Protein AF-0000000086748021 (afdb_homodimer)

InterPro domains:
  IPR002139 Ribokinase/fructokinase [PR00990] (9-30)
  IPR002139 Ribokinase/fructokinase [PR00990] (36-55)
  IPR002139 Ribokinase/fructokinase [PR00990] (219-230)
  IPR002173 Carbohydrate/purine kinase, PfkB, conserved site [PS00584] (249-262)
  IPR011611 Carbohydrate kinase PfkB [PF00294] (7-293)
  IPR029056 Ribokinase-like [G3DSA:3.40.1190.20] (5-304)
  IPR029056 Ribokinase-like [SSF53613] (6-303)

Solvent-accessible surface area (backbone atoms only — not comparable to full-atom values): 30705 Å² total; per-residue (Å²): 128,95,74,71,36,40,33,34,36,39,19,25,41,24,34,36,40,34,29,40,30,84,58,83,61,51,92,64,30,75,25,69,34,42,77,74,47,74,45,78,36,38,62,28,40,40,22,51,51,31,27,47,43,55,71,41,59,70,44,62,48,42,45,34,19,66,37,78,45,13,52,50,48,48,51,54,31,50,76,67,70,44,68,86,71,35,75,34,85,85,34,30,31,15,36,31,41,36,42,29,31,86,89,63,51,47,23,30,42,32,30,85,30,30,38,41,60,69,49,70,69,60,59,69,67,58,82,74,69,76,54,32,39,35,38,37,39,17,75,34,38,44,46,85,55,12,53,65,54,54,53,50,64,70,65,53,61,87,42,45,33,37,40,38,35,34,60,92,34,45,87,59,37,59,62,68,59,65,72,58,54,58,36,91,36,33,33,38,48,34,42,57,68,48,31,33,71,74,47,36,81,77,60,52,66,61,29,40,31,52,44,11,40,73,58,36,22,36,33,37,40,40,50,68,86,69,12,36,35,41,16,38,52,85,49,79,67,42,80,42,71,44,59,52,64,69,79,67,26,67,53,47,28,68,33,32,23,51,23,22,26,50,50,26,46,27,69,65,42,53,68,68,57,6,46,48,41,6,34,51,40,17,36,50,17,16,47,26,75,48,56,82,35,52,51,36,56,65,50,59,71,64,57,79,71,108,130,92,76,71,37,41,34,34,36,39,18,25,42,24,34,36,40,33,29,41,29,83,59,84,61,51,92,63,29,77,26,68,33,43,77,74,48,74,46,78,36,37,63,29,39,39,22,50,52,30,26,48,42,54,70,40,58,69,46,63,49,41,44,33,19,66,37,78,45,12,52,50,48,48,51,55,30,51,74,66,69,44,68,86,73,36,76,35,85,83,32,30,32,17,35,32,42,36,42,29,32,84,88,63,50,49,22,30,42,32,29,84,30,30,40,39,61,68,50,71,67,60,59,67,68,57,82,74,68,76,55,32,39,34,38,37,39,17,76,36,38,45,44,86,53,12,53,64,54,56,52,51,64,69,64,53,60,87,43,45,32,36,40,38,35,36,60,93,35,46,86,60,36,59,63,68,58,66,72,58,54,58,35,91,38,32,34,39,47,33,42,59,69,47,31,34,70,74,48,37,81,76,59,53,68,61,29,40,29,51,44,12,39,74,58,36,23,36,31,35,41,39,49,67,88,69,10,36,33,42,16,38,52,84,48,78,67,42,79,42,73,43,61,53,64,70,77,67,26,66,53,48,28,66,32,33,23,53,22,21,26,51,48,26,45,26,68,64,42,53,70,68,58,5,47,47,41,4,35,49,41,17,35,51,17,16,47,27,75,48,56,80,35,51,50,37,58,67,50,58,72,65,56,80,73,107

pLDDT: mean 92.42, std 7.25, range [38.38, 98.62]

Radius of gyration: 29.67 Å; Cα contacts (8 Å, |Δi|>4): 1477; chains: 2; bounding box: 52×94×66 Å

Organism: NCBI:txid471575

Structure (mmCIF, N/CA/C/O backbone):
data_AF-0000000086748021-model_v1
#
loop_
_entity.id
_entity.type
_entity.pdbx_description
1 polymer Ribokinase
#
loop_
_atom_site.group_PDB
_atom_site.id
_atom_site.type_symbol
_atom_site.label_atom_id
_atom_site.label_alt_id
_atom_site.label_comp_id
_atom_site.label_asym_id
_atom_site.label_entity_id
_atom_site.label_seq_id
_atom_site.pdbx_PDB_ins_code
_atom_site.Cartn_x
_atom_site.Cartn_y
_atom_site.Cartn_z
_atom_site.occupancy
_atom_site.B_iso_or_equiv
_atom_site.auth_seq_id
_atom_site.auth_comp_id
_atom_site.auth_asym_id
_atom_site.auth_atom_id
_atom_site.pdbx_PDB_model_num
ATOM 1 N N . MET A 1 1 ? -7.656 -48.406 -0.764 1 38.66 1 MET A N 1
ATOM 2 C CA . MET A 1 1 ? -8.023 -47.219 -1.556 1 38.66 1 MET A CA 1
ATOM 3 C C . MET A 1 1 ? -6.836 -46.719 -2.369 1 38.66 1 MET A C 1
ATOM 5 O O . MET A 1 1 ? -5.805 -46.375 -1.806 1 38.66 1 MET A O 1
ATOM 9 N N . ASP A 1 2 ? -6.297 -47.062 -3.463 1 48.5 2 ASP A N 1
ATOM 10 C CA . ASP A 1 2 ? -5.078 -47.062 -4.27 1 48.5 2 ASP A CA 1
ATOM 11 C C . ASP A 1 2 ? -4.562 -45.625 -4.438 1 48.5 2 ASP A C 1
ATOM 13 O O . ASP A 1 2 ? -5.34 -44.688 -4.688 1 48.5 2 ASP A O 1
ATOM 17 N N . GLY A 1 3 ? -3.273 -45.031 -3.652 1 67.62 3 GLY A N 1
ATOM 18 C CA . GLY A 1 3 ? -2.783 -44 -2.773 1 67.62 3 GLY A CA 1
ATOM 19 C C . GLY A 1 3 ? -2.535 -42.688 -3.492 1 67.62 3 GLY A C 1
ATOM 20 O O . GLY A 1 3 ? -2.156 -42.656 -4.664 1 67.62 3 GLY A O 1
ATOM 21 N N . LEU A 1 4 ? -3.314 -41.469 -3.213 1 86.62 4 LEU A N 1
ATOM 22 C CA . LEU A 1 4 ? -3.125 -40.125 -3.703 1 86.62 4 LEU A CA 1
ATOM 23 C C . LEU A 1 4 ? -1.643 -39.781 -3.812 1 86.62 4 LEU A C 1
ATOM 25 O O . LEU A 1 4 ? -0.877 -40 -2.875 1 86.62 4 LEU A O 1
ATOM 29 N N . LEU A 1 5 ? -1.287 -39.469 -5.094 1 91.62 5 LEU A N 1
ATOM 30 C CA . LEU A 1 5 ? 0.085 -38.969 -5.227 1 91.62 5 LEU A CA 1
ATOM 31 C C . LEU A 1 5 ? 0.227 -37.562 -4.66 1 91.62 5 LEU A C 1
ATOM 33 O O . LEU A 1 5 ? -0.645 -36.719 -4.867 1 91.62 5 LEU A O 1
ATOM 37 N N . PRO A 1 6 ? 1.216 -37.344 -3.924 1 92.88 6 PRO A N 1
ATOM 38 C CA . PRO A 1 6 ? 1.406 -36 -3.34 1 92.88 6 PRO A CA 1
ATOM 39 C C . PRO A 1 6 ? 1.737 -34.938 -4.387 1 92.88 6 PRO A C 1
ATOM 41 O O . PRO A 1 6 ? 2.26 -35.281 -5.457 1 92.88 6 PRO A O 1
ATOM 44 N N . ILE A 1 7 ? 1.351 -33.781 -4.082 1 97.44 7 ILE A N 1
ATOM 45 C CA . ILE A 1 7 ? 1.663 -32.625 -4.922 1 97.44 7 ILE A CA 1
ATOM 46 C C . ILE A 1 7 ? 2.621 -31.688 -4.188 1 97.44 7 ILE A C 1
ATOM 48 O O . ILE A 1 7 ? 2.322 -31.234 -3.082 1 97.44 7 ILE A O 1
ATOM 52 N N . THR A 1 8 ? 3.775 -31.484 -4.762 1 97.62 8 THR A N 1
ATOM 53 C CA . THR A 1 8 ? 4.688 -30.469 -4.25 1 97.62 8 THR A CA 1
ATOM 54 C C . THR A 1 8 ? 4.379 -29.094 -4.863 1 97.62 8 THR A C 1
ATOM 56 O O . THR A 1 8 ? 4.301 -28.969 -6.086 1 97.62 8 THR A O 1
ATOM 59 N N . VAL A 1 9 ? 4.156 -28.109 -4.012 1 98.12 9 VAL A N 1
ATOM 60 C CA . VAL A 1 9 ? 3.842 -26.766 -4.5 1 98.12 9 VAL A CA 1
ATOM 61 C C . VAL A 1 9 ? 5.016 -25.828 -4.23 1 98.12 9 VAL A C 1
ATOM 63 O O . VAL A 1 9 ? 5.312 -25.516 -3.076 1 98.12 9 VAL A O 1
ATOM 66 N N . ILE A 1 10 ? 5.699 -25.422 -5.312 1 96.75 10 ILE A N 1
ATOM 67 C CA . ILE A 1 10 ? 6.742 -24.406 -5.273 1 96.75 10 ILE A CA 1
ATOM 68 C C . ILE A 1 10 ? 6.195 -23.094 -5.816 1 96.75 10 ILE A C 1
ATOM 70 O O . ILE A 1 10 ? 6.047 -22.922 -7.027 1 96.75 10 ILE A O 1
ATOM 74 N N . GLY A 1 11 ? 5.922 -22.188 -4.906 1 95 11 GLY A N 1
ATOM 75 C CA . GLY A 1 11 ? 5.281 -20.953 -5.363 1 95 11 GLY A CA 1
ATOM 76 C C . GLY A 1 11 ? 5.344 -19.828 -4.348 1 95 11 GLY A C 1
ATOM 77 O O . GLY A 1 11 ? 6.145 -19.891 -3.41 1 95 11 GLY A O 1
ATOM 78 N N . ALA A 1 12 ? 4.551 -18.844 -4.633 1 94.75 12 ALA A N 1
ATOM 79 C CA . ALA A 1 12 ? 4.625 -17.625 -3.836 1 94.75 12 ALA A CA 1
ATOM 80 C C . ALA A 1 12 ? 3.404 -17.484 -2.93 1 94.75 12 ALA A C 1
ATOM 82 O O . ALA A 1 12 ? 2.291 -17.844 -3.316 1 94.75 12 ALA A O 1
ATOM 83 N N . ALA A 1 13 ? 3.648 -17.047 -1.726 1 96.56 13 ALA A N 1
ATOM 84 C CA . ALA A 1 13 ? 2.641 -16.406 -0.887 1 96.56 13 ALA A CA 1
ATOM 85 C C . ALA A 1 13 ? 2.939 -14.922 -0.712 1 96.56 13 ALA A C 1
ATOM 87 O O . ALA A 1 13 ? 4.098 -14.523 -0.562 1 96.56 13 ALA A O 1
ATOM 88 N N . ALA A 1 14 ? 1.917 -14.172 -0.835 1 95.19 14 ALA A N 1
ATOM 89 C CA . ALA A 1 14 ? 2.105 -12.727 -0.761 1 95.19 14 ALA A CA 1
ATOM 90 C C . ALA A 1 14 ? 0.889 -12.047 -0.141 1 95.19 14 ALA A C 1
ATOM 92 O O . ALA A 1 14 ? -0.225 -12.57 -0.207 1 95.19 14 ALA A O 1
ATOM 93 N N . GLY A 1 15 ? 1.172 -10.938 0.474 1 95.12 15 GLY A N 1
ATOM 94 C CA . GLY A 1 15 ? 0.072 -10.125 0.964 1 95.12 15 GLY A CA 1
ATOM 95 C C . GLY A 1 15 ? -0.583 -9.289 -0.121 1 95.12 15 GLY A C 1
ATOM 96 O O . GLY A 1 15 ? 0.098 -8.758 -1 1 95.12 15 GLY A O 1
ATOM 97 N N . ASP A 1 16 ? -1.921 -9.195 -0.006 1 92.88 16 ASP A N 1
ATOM 98 C CA . ASP A 1 16 ? -2.689 -8.328 -0.898 1 92.88 16 ASP A CA 1
ATOM 99 C C . ASP A 1 16 ? -3.408 -7.234 -0.117 1 92.88 16 ASP A C 1
ATOM 101 O O . ASP A 1 16 ? -4.199 -7.523 0.785 1 92.88 16 ASP A O 1
ATOM 105 N N . ILE A 1 17 ? -3.07 -6.012 -0.464 1 93.25 17 ILE A N 1
ATOM 106 C CA . ILE A 1 17 ? -3.85 -4.879 0.026 1 93.25 17 ILE A CA 1
ATOM 107 C C . ILE A 1 17 ? -4.781 -4.379 -1.076 1 93.25 17 ILE A C 1
ATOM 109 O O . ILE A 1 17 ? -4.324 -3.84 -2.086 1 93.25 17 ILE A O 1
ATOM 113 N N . VAL A 1 18 ? -6.066 -4.539 -0.814 1 91.62 18 VAL A N 1
ATOM 114 C CA . VAL A 1 18 ? -7.035 -4.18 -1.847 1 91.62 18 VAL A CA 1
ATOM 115 C C . VAL A 1 18 ? -7.645 -2.816 -1.53 1 91.62 18 VAL A C 1
ATOM 117 O O . VAL A 1 18 ? -8.219 -2.621 -0.459 1 91.62 18 VAL A O 1
ATOM 120 N N . LEU A 1 19 ? -7.449 -1.892 -2.463 1 94.19 19 LEU A N 1
ATOM 121 C CA . LEU A 1 19 ? -7.992 -0.544 -2.33 1 94.19 19 LEU A CA 1
ATOM 122 C C . LEU A 1 19 ? -9.023 -0.263 -3.42 1 94.19 19 LEU A C 1
ATOM 124 O O . LEU A 1 19 ? -8.852 -0.689 -4.566 1 94.19 19 LEU A O 1
ATOM 128 N N . SER A 1 20 ? -10.109 0.323 -3.035 1 93.94 20 SER A N 1
ATOM 129 C CA . SER A 1 20 ? -11.039 0.893 -4.004 1 93.94 20 SER A CA 1
ATOM 130 C C . SER A 1 20 ? -10.82 2.395 -4.164 1 93.94 20 SER A C 1
ATOM 132 O O . SER A 1 20 ? -10.609 3.105 -3.178 1 93.94 20 SER A O 1
ATOM 134 N N . LEU A 1 21 ? -10.742 2.891 -5.371 1 94.25 21 LEU A N 1
ATOM 135 C CA . LEU A 1 21 ? -10.547 4.309 -5.645 1 94.25 21 LEU A CA 1
ATOM 136 C C . LEU A 1 21 ? -11.258 4.719 -6.934 1 94.25 21 LEU A C 1
ATOM 138 O O . LEU A 1 21 ? -11.469 3.889 -7.816 1 94.25 21 LEU A O 1
ATOM 142 N N . PRO A 1 22 ? -11.648 5.945 -7.043 1 92.38 22 PRO A N 1
ATOM 143 C CA . PRO A 1 22 ? -12.383 6.391 -8.234 1 92.38 22 PRO A CA 1
ATOM 144 C C . PRO A 1 22 ? -11.531 6.344 -9.5 1 92.38 22 PRO A C 1
ATOM 146 O O . PRO A 1 22 ? -12.039 6.055 -10.578 1 92.38 22 PRO A O 1
ATOM 149 N N . LYS A 1 23 ? -10.281 6.656 -9.367 1 92.62 23 LYS A N 1
ATOM 150 C CA . LYS A 1 23 ? -9.328 6.641 -10.477 1 92.62 23 LYS A CA 1
ATOM 151 C C . LYS A 1 23 ? -7.898 6.473 -9.969 1 92.62 23 LYS A C 1
ATOM 153 O O . LYS A 1 23 ? -7.578 6.879 -8.852 1 92.62 23 LYS A O 1
ATOM 158 N N . LEU A 1 24 ? -7.039 5.852 -10.867 1 93.56 24 LEU A N 1
ATOM 159 C CA . LEU A 1 24 ? -5.621 5.754 -10.531 1 93.56 24 L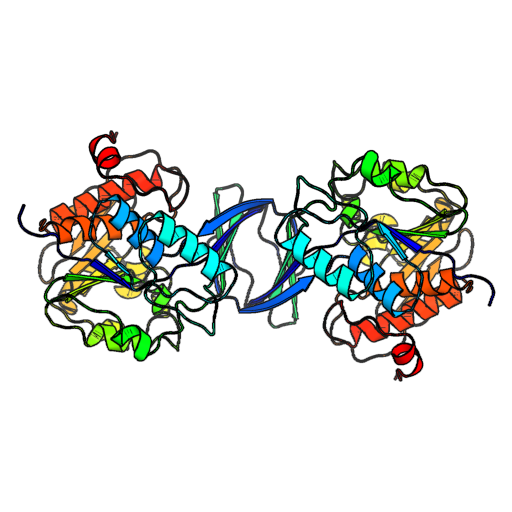EU A CA 1
ATOM 160 C C . LEU A 1 24 ? -4.98 7.137 -10.477 1 93.56 24 LEU A C 1
ATOM 162 O O . LEU A 1 24 ? -5.371 8.039 -11.219 1 93.56 24 LEU A O 1
ATOM 166 N N . PRO A 1 25 ? -4.035 7.34 -9.562 1 91.44 25 PRO A N 1
ATOM 167 C CA . PRO A 1 25 ? -3.363 8.641 -9.531 1 91.44 25 PRO A CA 1
ATOM 168 C C . PRO A 1 25 ? -2.498 8.891 -10.758 1 91.44 25 PRO A C 1
ATOM 170 O O . PRO A 1 25 ? -1.893 7.961 -11.297 1 91.44 25 PRO A O 1
ATOM 173 N N . ARG A 1 26 ? -2.48 10.219 -11.156 1 87.56 26 ARG A N 1
ATOM 174 C CA . ARG A 1 26 ? -1.477 10.688 -12.102 1 87.56 26 ARG A CA 1
ATOM 175 C C . ARG A 1 26 ? -0.225 11.18 -11.375 1 87.56 26 ARG A C 1
ATOM 177 O O . ARG A 1 26 ? -0.241 11.367 -10.164 1 87.56 26 ARG A O 1
ATOM 184 N N . SER A 1 27 ? 0.881 11.242 -12.188 1 85.88 27 SER A N 1
ATOM 185 C CA . SER A 1 27 ? 2.119 11.719 -11.578 1 85.88 27 SER A CA 1
ATOM 186 C C . SER A 1 27 ? 1.896 13.016 -10.805 1 85.88 27 SER A C 1
ATOM 188 O O . SER A 1 27 ? 1.292 13.953 -11.328 1 85.88 27 SER A O 1
ATOM 190 N N . GLY A 1 28 ? 2.26 13.055 -9.531 1 78 28 GLY A N 1
ATOM 191 C CA . GLY A 1 28 ? 2.16 14.25 -8.703 1 78 28 GLY A CA 1
ATOM 192 C C . GLY A 1 28 ? 0.843 14.352 -7.961 1 78 28 GLY A C 1
ATOM 193 O O . GLY A 1 28 ? 0.665 15.242 -7.125 1 78 28 GLY A O 1
ATOM 194 N N . GLU A 1 29 ? -0.065 13.438 -8.172 1 83.25 29 GLU A N 1
ATOM 195 C CA . GLU A 1 29 ? -1.402 13.539 -7.598 1 83.25 29 GLU A CA 1
ATOM 196 C C . GLU A 1 29 ? -1.518 12.703 -6.324 1 83.25 29 GLU A C 1
ATOM 198 O O . GLU A 1 29 ? -0.691 11.82 -6.078 1 83.25 29 GLU A O 1
ATOM 203 N N . ASP A 1 30 ? -2.473 13.094 -5.527 1 84.12 30 ASP A N 1
ATOM 204 C CA . ASP A 1 30 ? -2.92 12.312 -4.375 1 84.12 30 ASP A CA 1
ATOM 205 C C . ASP A 1 30 ? -4.363 11.844 -4.555 1 84.12 30 ASP A C 1
ATOM 207 O O . ASP A 1 30 ? -5.266 12.664 -4.754 1 84.12 30 ASP A O 1
ATOM 211 N N . ARG A 1 31 ? -4.52 10.531 -4.504 1 89.44 31 ARG A N 1
ATOM 212 C CA . ARG A 1 31 ? -5.855 9.961 -4.656 1 89.44 31 ARG A CA 1
ATOM 213 C C . ARG A 1 31 ? -6.32 9.305 -3.359 1 89.44 31 ARG A C 1
ATOM 215 O O . ARG A 1 31 ? -5.605 8.492 -2.775 1 89.44 31 ARG A O 1
ATOM 222 N N . GLU A 1 32 ? -7.477 9.742 -2.967 1 89.56 32 GLU A N 1
ATOM 223 C CA . GLU A 1 32 ? -8.078 9.078 -1.814 1 89.56 32 GLU A CA 1
ATOM 224 C C . GLU A 1 32 ? -8.625 7.703 -2.193 1 89.56 32 GLU A C 1
ATOM 226 O O . GLU A 1 32 ? -9.219 7.535 -3.26 1 89.56 32 GLU A O 1
ATOM 231 N N . ALA A 1 33 ? -8.297 6.766 -1.329 1 94.19 33 ALA A N 1
ATOM 232 C CA . ALA A 1 33 ? -8.781 5.406 -1.538 1 94.19 33 ALA A CA 1
ATOM 233 C C . ALA A 1 33 ? -9.422 4.852 -0.269 1 94.19 33 ALA A C 1
ATOM 235 O O . ALA A 1 33 ? -9.289 5.438 0.808 1 94.19 33 ALA A O 1
ATOM 236 N N . ARG A 1 34 ? -10.219 3.824 -0.469 1 92.75 34 ARG A N 1
ATOM 237 C CA . ARG A 1 34 ? -10.773 3.059 0.64 1 92.75 34 ARG A CA 1
ATOM 238 C C . ARG A 1 34 ? -10.188 1.653 0.687 1 92.75 34 ARG A C 1
ATOM 240 O O . ARG A 1 34 ? -10.156 0.952 -0.326 1 92.75 34 ARG A O 1
ATOM 247 N N . GLU A 1 35 ? -9.656 1.343 1.861 1 90.75 35 GLU A N 1
ATOM 248 C CA . GLU A 1 35 ? -9.164 -0.022 2.018 1 90.75 35 GLU A CA 1
ATOM 249 C C . GLU A 1 35 ? -10.312 -1.017 2.125 1 90.75 35 GLU A C 1
ATOM 251 O O . GLU A 1 35 ? -11.156 -0.9 3.014 1 90.75 35 GLU A O 1
ATOM 256 N N . VAL A 1 36 ? -10.336 -1.929 1.281 1 87.25 36 VAL A N 1
ATOM 257 C CA . VAL A 1 36 ? -11.398 -2.926 1.234 1 87.25 36 VAL A CA 1
ATOM 258 C C . VAL A 1 36 ? -11.023 -4.125 2.1 1 87.25 36 VAL A C 1
ATOM 260 O O . VAL A 1 36 ? -11.781 -4.52 2.988 1 87.25 36 VAL A O 1
ATOM 263 N N . GLU A 1 37 ? -9.836 -4.621 1.841 1 86.38 37 GLU A N 1
ATOM 264 C CA . GLU A 1 37 ? -9.406 -5.789 2.605 1 86.38 37 GLU A CA 1
ATOM 265 C C . GLU A 1 37 ? -7.91 -6.043 2.43 1 86.38 37 GLU A C 1
ATOM 267 O O . GLU A 1 37 ? -7.293 -5.527 1.495 1 86.38 37 GLU A O 1
ATOM 272 N N . GLN A 1 38 ? -7.422 -6.707 3.414 1 88.88 38 GLN A N 1
ATOM 273 C CA . GLN A 1 38 ? -6.102 -7.316 3.316 1 88.88 38 GLN A CA 1
ATOM 274 C C . GLN A 1 38 ? -6.195 -8.844 3.373 1 88.88 38 GLN A C 1
ATOM 276 O O . GLN A 1 38 ? -6.934 -9.391 4.191 1 88.88 38 GLN A O 1
ATOM 281 N N . GLN A 1 39 ? -5.523 -9.469 2.475 1 90.19 39 GLN A N 1
ATOM 282 C CA . GLN A 1 39 ? -5.566 -10.93 2.447 1 90.19 39 GLN A CA 1
ATOM 283 C C . GLN A 1 39 ? -4.234 -11.508 1.976 1 90.19 39 GLN A C 1
ATOM 285 O O . GLN A 1 39 ? -3.389 -10.781 1.447 1 90.19 39 GLN A O 1
ATOM 290 N N . ILE A 1 40 ? -4.062 -12.789 2.316 1 93.62 40 ILE A N 1
ATOM 291 C CA . ILE A 1 40 ? -2.904 -13.516 1.803 1 93.62 40 ILE A CA 1
ATOM 292 C C . ILE A 1 40 ? -3.279 -14.242 0.512 1 93.62 40 ILE A C 1
ATOM 294 O O . ILE A 1 40 ? -4.289 -14.945 0.458 1 93.62 40 ILE A O 1
ATOM 298 N N . GLY A 1 41 ? -2.529 -13.922 -0.473 1 91.94 41 GLY A N 1
ATOM 299 C CA . GLY A 1 41 ? -2.65 -14.625 -1.74 1 91.94 41 GLY A CA 1
ATOM 300 C C . GLY A 1 41 ? -1.322 -15.125 -2.273 1 91.94 41 GLY A C 1
ATOM 301 O O . GLY A 1 41 ? -0.491 -15.625 -1.513 1 91.94 41 GLY A O 1
ATOM 302 N N . GLY A 1 42 ? -1.199 -15.016 -3.615 1 91.19 42 GLY A N 1
ATOM 303 C CA . GLY A 1 42 ? -0.08 -15.633 -4.312 1 91.19 42 GLY A CA 1
ATOM 304 C C . GLY A 1 42 ? -0.452 -16.922 -5.02 1 91.19 42 GLY A C 1
ATOM 305 O O . GLY A 1 42 ? -1.199 -17.734 -4.48 1 91.19 42 GLY A O 1
ATOM 306 N N . SER A 1 43 ? 0.122 -17 -6.125 1 90.75 43 SER A N 1
ATOM 307 C CA . SER A 1 43 ? -0.276 -18.141 -6.957 1 90.75 43 SER A CA 1
ATOM 308 C C . SER A 1 43 ? -0.02 -19.469 -6.242 1 90.75 43 SER A C 1
ATOM 310 O O . SER A 1 43 ? -0.896 -20.328 -6.199 1 90.75 43 SER A O 1
ATOM 312 N N . GLY A 1 44 ? 1.17 -19.641 -5.703 1 94.75 44 GLY A N 1
ATOM 313 C CA . GLY A 1 44 ? 1.497 -20.859 -5 1 94.75 44 GLY A CA 1
ATOM 314 C C . GLY A 1 44 ? 0.585 -21.141 -3.816 1 94.75 44 GLY A C 1
ATOM 315 O O . GLY A 1 44 ? 0.088 -22.25 -3.652 1 94.75 44 GLY A O 1
ATOM 316 N N . PHE A 1 45 ? 0.384 -20.172 -3.049 1 96.19 45 PHE A N 1
ATOM 317 C CA . PHE A 1 45 ? -0.462 -20.328 -1.872 1 96.19 45 PHE A CA 1
ATOM 318 C C . PHE A 1 45 ? -1.902 -20.609 -2.275 1 96.19 45 PHE A C 1
ATOM 320 O O . PHE A 1 45 ? -2.57 -21.438 -1.65 1 96.19 45 PHE A O 1
ATOM 327 N N . ASN A 1 46 ? -2.414 -19.953 -3.23 1 94.25 46 ASN A N 1
ATOM 328 C CA . ASN A 1 46 ? -3.766 -20.203 -3.713 1 94.25 46 ASN A CA 1
ATOM 329 C C . ASN A 1 46 ? -3.924 -21.656 -4.184 1 94.25 46 ASN A C 1
ATOM 331 O O . ASN A 1 46 ? -4.93 -22.297 -3.893 1 94.25 46 ASN A O 1
ATOM 335 N N . VAL A 1 47 ? -2.973 -22.109 -4.898 1 96.88 47 VAL A N 1
ATOM 336 C CA . VAL A 1 47 ? -3 -23.484 -5.379 1 96.88 47 VAL A CA 1
ATOM 337 C C . VAL A 1 47 ? -2.967 -24.453 -4.191 1 96.88 47 VAL A C 1
ATOM 339 O O . VAL A 1 47 ? -3.77 -25.375 -4.117 1 96.88 47 VAL A O 1
ATOM 342 N N . ALA A 1 48 ? -2.061 -24.219 -3.266 1 96.81 48 ALA A N 1
ATOM 343 C CA . ALA A 1 48 ? -1.954 -25.062 -2.084 1 96.81 48 ALA A CA 1
ATOM 344 C C . ALA A 1 48 ? -3.26 -25.078 -1.294 1 96.81 48 ALA A C 1
ATOM 346 O O . ALA A 1 48 ? -3.729 -26.125 -0.868 1 96.81 48 ALA A O 1
ATOM 347 N N . ARG A 1 49 ? -3.797 -23.938 -1.115 1 95.44 49 ARG A N 1
ATOM 348 C CA . ARG A 1 49 ? -5.055 -23.797 -0.388 1 95.44 49 ARG A CA 1
ATOM 349 C C . ARG A 1 49 ? -6.152 -24.641 -1.036 1 95.44 49 ARG A C 1
ATOM 351 O O . ARG A 1 49 ? -6.867 -25.375 -0.351 1 95.44 49 ARG A O 1
ATOM 358 N N . ALA A 1 50 ? -6.293 -24.5 -2.322 1 95.19 50 ALA A N 1
ATOM 359 C CA . ALA A 1 50 ? -7.312 -25.25 -3.049 1 95.19 50 ALA A CA 1
ATOM 360 C C . ALA A 1 50 ? -7.07 -26.766 -2.934 1 95.19 50 ALA A C 1
ATOM 362 O O . ALA A 1 50 ? -8.016 -27.531 -2.754 1 95.19 50 ALA A O 1
ATOM 363 N N . LEU A 1 51 ? -5.84 -27.188 -3.039 1 96.81 51 LEU A N 1
ATOM 364 C CA . LEU A 1 51 ? -5.5 -28.609 -2.949 1 96.81 51 LEU A CA 1
ATOM 365 C C . LEU A 1 51 ? -5.852 -29.156 -1.573 1 96.81 51 LEU A C 1
ATOM 367 O O . LEU A 1 51 ? -6.41 -30.25 -1.465 1 96.81 51 LEU A O 1
ATOM 371 N N . VAL A 1 52 ? -5.531 -28.391 -0.524 1 95.62 52 VAL A N 1
ATOM 372 C CA . VAL A 1 52 ? -5.848 -28.812 0.837 1 95.62 52 VAL A CA 1
ATOM 373 C C . VAL A 1 52 ? -7.359 -28.969 0.994 1 95.62 52 VAL A C 1
ATOM 375 O O . VAL A 1 52 ? -7.832 -29.938 1.571 1 95.62 52 VAL A O 1
ATOM 378 N N . ARG A 1 53 ? -8.055 -28.047 0.467 1 94.56 53 ARG A N 1
ATOM 379 C CA . ARG A 1 53 ? -9.508 -28.078 0.568 1 94.56 53 ARG A CA 1
ATOM 380 C C . ARG A 1 53 ? -10.086 -29.266 -0.202 1 94.56 53 ARG A C 1
ATOM 382 O O . ARG A 1 53 ? -11.125 -29.812 0.169 1 94.56 53 ARG A O 1
ATOM 389 N N . LEU A 1 54 ? -9.445 -29.688 -1.22 1 94.5 54 LEU A N 1
ATOM 390 C CA . LEU A 1 54 ? -9.844 -30.844 -2.014 1 94.5 54 LEU A CA 1
ATOM 391 C C . LEU A 1 54 ? -9.273 -32.125 -1.416 1 94.5 54 LEU A C 1
ATOM 393 O O . LEU A 1 54 ? -9.367 -33.188 -2.031 1 94.5 54 LEU A O 1
ATOM 397 N N . GLN A 1 55 ? -8.602 -32.031 -0.288 1 94.06 55 GLN A N 1
ATOM 398 C CA . GLN A 1 55 ? -8.086 -33.156 0.506 1 94.06 55 GLN A CA 1
ATOM 399 C C . GLN A 1 55 ? -6.996 -33.906 -0.246 1 94.06 55 GLN A C 1
ATOM 401 O O . GLN A 1 55 ? -6.973 -35.125 -0.238 1 94.06 55 GLN A O 1
ATOM 406 N N . VAL A 1 56 ? -6.191 -33.188 -0.983 1 95.31 56 VAL A N 1
ATOM 407 C CA . VAL A 1 56 ? -5.004 -33.719 -1.64 1 95.31 56 VAL A CA 1
ATOM 408 C C . VAL A 1 56 ? -3.773 -33.469 -0.772 1 95.31 56 VAL A C 1
ATOM 410 O O . VAL A 1 56 ? -3.605 -32.375 -0.229 1 95.31 56 VAL A O 1
ATOM 413 N N . PRO A 1 57 ? -2.961 -34.5 -0.571 1 94.25 57 PRO A N 1
ATOM 414 C CA . PRO A 1 57 ? -1.733 -34.25 0.19 1 94.25 57 PRO A CA 1
ATOM 415 C C . PRO A 1 57 ? -0.8 -33.25 -0.49 1 94.25 57 PRO A C 1
ATOM 417 O O . PRO A 1 57 ? -0.504 -33.375 -1.68 1 94.25 57 PRO A O 1
ATOM 420 N N . VAL A 1 58 ? -0.354 -32.281 0.308 1 96.81 58 VAL A N 1
ATOM 421 C CA . VAL A 1 58 ? 0.473 -31.219 -0.247 1 96.81 58 VAL A CA 1
ATOM 422 C C . VAL A 1 58 ? 1.82 -31.172 0.471 1 96.81 58 VAL A C 1
ATOM 424 O O . VAL A 1 58 ? 1.877 -31.219 1.702 1 96.81 58 VAL A O 1
ATOM 427 N N . ILE A 1 59 ? 2.857 -31.234 -0.285 1 96.75 59 ILE A N 1
ATOM 428 C CA . ILE A 1 59 ? 4.188 -30.891 0.2 1 96.75 59 ILE A CA 1
ATOM 429 C C . ILE A 1 59 ? 4.441 -29.391 -0.019 1 96.75 59 ILE A C 1
ATOM 431 O O . ILE A 1 59 ? 4.539 -28.938 -1.16 1 96.75 59 ILE A O 1
ATOM 435 N N . ASN A 1 60 ? 4.582 -28.719 1.077 1 97.25 60 ASN A N 1
ATOM 436 C CA . ASN A 1 60 ? 4.621 -27.266 1.041 1 97.25 60 ASN A CA 1
ATOM 437 C C . ASN A 1 60 ? 6.023 -26.75 0.734 1 97.25 60 ASN A C 1
ATOM 439 O O . ASN A 1 60 ? 6.93 -26.875 1.56 1 97.25 60 ASN A O 1
ATOM 443 N N . GLY A 1 61 ? 6.184 -26.172 -0.464 1 96.88 61 GLY A N 1
ATOM 444 C CA . GLY A 1 61 ? 7.426 -25.531 -0.874 1 96.88 61 GLY A CA 1
ATOM 445 C C . GLY A 1 61 ? 7.309 -24.031 -1.021 1 96.88 61 GLY A C 1
ATOM 446 O O . GLY A 1 61 ? 7.914 -23.438 -1.92 1 96.88 61 GLY A O 1
ATOM 447 N N . ILE A 1 62 ? 6.504 -23.391 -0.201 1 97.5 62 ILE A N 1
ATOM 448 C CA . ILE A 1 62 ? 6.297 -21.938 -0.224 1 97.5 62 ILE A CA 1
ATOM 449 C C . ILE A 1 62 ? 7.121 -21.281 0.88 1 97.5 62 ILE A C 1
ATOM 451 O O . ILE A 1 62 ? 6.918 -21.562 2.064 1 97.5 62 ILE A O 1
ATOM 455 N N . PRO A 1 63 ? 8.023 -20.391 0.49 1 96.62 63 PRO A N 1
ATOM 456 C CA . PRO A 1 63 ? 8.836 -19.734 1.519 1 96.62 63 PRO A CA 1
ATOM 457 C C . PRO A 1 63 ? 8.039 -18.734 2.346 1 96.62 63 PRO A C 1
ATOM 459 O O . PRO A 1 63 ? 7.164 -18.047 1.813 1 96.62 63 PRO A O 1
ATOM 462 N N . VAL A 1 64 ? 8.367 -18.703 3.65 1 97.81 64 VAL A N 1
ATOM 463 C CA . VAL A 1 64 ? 7.754 -17.766 4.578 1 97.81 64 VAL A CA 1
ATOM 464 C C . VAL A 1 64 ? 8.82 -16.812 5.121 1 97.81 64 VAL A C 1
ATOM 466 O O . VAL A 1 64 ? 9.922 -17.25 5.48 1 97.81 64 VAL A O 1
ATOM 469 N N . GLY A 1 65 ? 8.477 -15.555 5.129 1 97.38 65 GLY A N 1
ATOM 470 C CA . GLY A 1 65 ? 9.438 -14.539 5.516 1 97.38 65 GLY A CA 1
ATOM 471 C C . GLY A 1 65 ? 9.406 -14.219 7 1 97.38 65 GLY A C 1
ATOM 472 O O . GLY A 1 65 ? 8.758 -14.914 7.777 1 97.38 65 GLY A O 1
ATOM 473 N N . ASN A 1 66 ? 10.156 -13.211 7.414 1 94.69 66 ASN A N 1
ATOM 474 C CA . ASN A 1 66 ? 10.422 -12.914 8.82 1 94.69 66 ASN A CA 1
ATOM 475 C C . ASN A 1 66 ? 9.758 -11.617 9.258 1 94.69 66 ASN A C 1
ATOM 477 O O . ASN A 1 66 ? 10.227 -10.961 10.195 1 94.69 66 ASN A O 1
ATOM 481 N N . GLY A 1 67 ? 8.758 -11.242 8.602 1 92.88 67 GLY A N 1
ATOM 482 C CA . GLY A 1 67 ? 8.156 -9.961 8.922 1 92.88 67 GLY A CA 1
ATOM 483 C C . GLY A 1 67 ? 6.641 -10.016 9.016 1 92.88 67 GLY A C 1
ATOM 484 O O . GLY A 1 67 ? 6.074 -11.062 9.352 1 92.88 67 GLY A O 1
ATOM 485 N N . TYR A 1 68 ? 6.02 -8.852 8.852 1 90.5 68 TYR A N 1
ATOM 486 C CA . TYR A 1 68 ? 4.578 -8.672 8.977 1 90.5 68 TYR A CA 1
ATOM 487 C C . TYR A 1 68 ? 3.824 -9.656 8.094 1 90.5 68 TYR A C 1
ATOM 489 O O . TYR A 1 68 ? 2.898 -10.328 8.555 1 90.5 68 TYR A O 1
ATOM 497 N N . TRP A 1 69 ? 4.23 -9.742 6.902 1 95.31 69 TRP A N 1
ATOM 498 C CA . TRP A 1 69 ? 3.539 -10.617 5.961 1 95.31 69 TRP A CA 1
ATOM 499 C C . TRP A 1 69 ? 3.861 -12.078 6.242 1 95.31 69 TRP A C 1
ATOM 501 O O . TRP A 1 69 ? 2.998 -12.945 6.102 1 95.31 69 TRP A O 1
ATOM 511 N N . GLY A 1 70 ? 5.113 -12.336 6.586 1 97.56 70 GLY A N 1
ATOM 512 C CA . GLY A 1 70 ? 5.473 -13.695 6.957 1 97.56 70 GLY A CA 1
ATOM 513 C C . GLY A 1 70 ? 4.613 -14.258 8.07 1 97.56 70 GLY A C 1
ATOM 514 O O . GLY A 1 70 ? 4.191 -15.414 8.016 1 97.56 70 GLY A O 1
ATOM 515 N N . GLU A 1 71 ? 4.34 -13.445 9.055 1 96.25 71 GLU A N 1
ATOM 516 C CA . GLU A 1 71 ? 3.494 -13.852 10.164 1 96.25 71 GLU A CA 1
ATOM 517 C C . GLU A 1 71 ? 2.08 -14.18 9.695 1 96.25 71 GLU A C 1
ATOM 519 O O . GLU A 1 71 ? 1.478 -15.156 10.148 1 96.25 71 GLU A O 1
ATOM 524 N N . ARG A 1 72 ? 1.602 -13.406 8.867 1 95.88 72 ARG A N 1
ATOM 525 C CA . ARG A 1 72 ? 0.246 -13.602 8.359 1 95.88 72 ARG A CA 1
ATOM 526 C C . ARG A 1 72 ? 0.167 -14.836 7.473 1 95.88 72 ARG A C 1
ATOM 528 O O . ARG A 1 72 ? -0.814 -15.586 7.523 1 95.88 72 ARG A O 1
ATOM 535 N N . VAL A 1 73 ? 1.167 -15.016 6.648 1 97.62 73 VAL A N 1
ATOM 536 C CA . VAL A 1 73 ? 1.236 -16.219 5.824 1 97.62 73 VAL A CA 1
ATOM 537 C C . VAL A 1 73 ? 1.261 -17.453 6.715 1 97.62 73 VAL A C 1
ATOM 539 O O . VAL A 1 73 ? 0.533 -18.422 6.465 1 97.62 73 VAL A O 1
ATOM 542 N N . THR A 1 74 ? 2.062 -17.391 7.754 1 97.88 74 THR A N 1
ATOM 543 C CA . THR A 1 74 ? 2.158 -18.5 8.695 1 97.88 74 THR A CA 1
ATOM 544 C C . THR A 1 74 ? 0.796 -18.812 9.305 1 97.88 74 THR A C 1
ATOM 546 O O . THR A 1 74 ? 0.396 -19.969 9.391 1 97.88 74 THR A O 1
ATOM 549 N N . LYS A 1 75 ? 0.151 -17.781 9.695 1 97.06 75 LYS A N 1
ATOM 550 C CA . LYS A 1 75 ? -1.167 -17.953 10.305 1 97.06 75 LYS A CA 1
ATOM 551 C C . LYS A 1 75 ? -2.137 -18.625 9.328 1 97.06 75 LYS A C 1
ATOM 553 O O . LYS A 1 75 ? -2.889 -19.516 9.711 1 97.06 75 LYS A O 1
ATOM 558 N N . GLU A 1 76 ? -2.16 -18.188 8.117 1 95.81 76 GLU A N 1
ATOM 559 C CA . GLU A 1 76 ? -3.043 -18.75 7.105 1 95.81 76 GLU A CA 1
ATOM 560 C C . GLU A 1 76 ? -2.688 -20.219 6.832 1 95.81 76 GLU A C 1
ATOM 562 O O . GLU A 1 76 ? -3.574 -21.047 6.637 1 95.81 76 GLU A O 1
ATOM 567 N N . MET A 1 77 ? -1.392 -20.5 6.766 1 96.81 77 MET A N 1
ATOM 568 C CA . MET A 1 77 ? -0.953 -21.875 6.543 1 96.81 77 MET A CA 1
ATOM 569 C C . MET A 1 77 ? -1.384 -22.766 7.699 1 96.81 77 MET A C 1
ATOM 571 O O . MET A 1 77 ? -1.868 -23.875 7.477 1 96.81 77 MET A O 1
ATOM 575 N N . GLN A 1 78 ? -1.237 -22.234 8.859 1 96.25 78 GLN A N 1
ATOM 576 C CA . GLN A 1 78 ? -1.638 -22.984 10.039 1 96.25 78 GLN A CA 1
ATOM 577 C C . GLN A 1 78 ? -3.135 -23.281 10.023 1 96.25 78 GLN A C 1
ATOM 579 O O . GLN A 1 78 ? -3.555 -24.406 10.352 1 96.25 78 GLN A O 1
ATOM 584 N N . ALA A 1 79 ? -3.871 -22.359 9.664 1 94.94 79 ALA A N 1
ATOM 585 C CA . ALA A 1 79 ? -5.32 -22.531 9.586 1 94.94 79 ALA A CA 1
ATOM 586 C C . ALA A 1 79 ? -5.691 -23.625 8.586 1 94.94 79 ALA A C 1
ATOM 588 O O . ALA A 1 79 ? -6.715 -24.297 8.742 1 94.94 79 ALA A O 1
ATOM 589 N N . LEU A 1 80 ? -4.832 -23.875 7.605 1 93.81 80 LEU A N 1
ATOM 590 C CA . LEU A 1 80 ? -5.066 -24.875 6.574 1 93.81 80 LEU A CA 1
ATOM 591 C C . LEU A 1 80 ? -4.441 -26.219 6.965 1 93.81 80 LEU A C 1
ATOM 593 O O . LEU A 1 80 ? -4.617 -27.219 6.266 1 93.81 80 LEU A O 1
ATOM 597 N N . GLY A 1 81 ? -3.686 -26.172 8.031 1 94.62 81 GLY A N 1
ATOM 598 C CA . GLY A 1 81 ? -2.953 -27.375 8.406 1 94.62 81 GLY A CA 1
ATOM 599 C C . GLY A 1 81 ? -1.707 -27.594 7.566 1 94.62 81 GLY A C 1
ATOM 600 O O . GLY A 1 81 ? -1.197 -28.719 7.488 1 94.62 81 GLY A O 1
ATOM 601 N N . LEU A 1 82 ? -1.298 -26.578 6.875 1 95.19 82 LEU A N 1
ATOM 602 C CA . LEU A 1 82 ? -0.073 -26.656 6.086 1 95.19 82 LEU A CA 1
ATOM 603 C C . LEU A 1 82 ? 1.143 -26.297 6.938 1 95.19 82 LEU A C 1
ATOM 605 O O . LEU A 1 82 ? 1.233 -25.188 7.469 1 95.19 82 LEU A O 1
ATOM 609 N N . LYS A 1 83 ? 2.004 -27.172 7.039 1 93.69 83 LYS A N 1
ATOM 610 C CA . LYS A 1 83 ? 3.209 -26.938 7.828 1 93.69 83 LYS A CA 1
ATOM 611 C C . LYS A 1 83 ? 4.172 -26 7.09 1 93.69 83 LYS A C 1
ATOM 613 O O . LYS A 1 83 ? 4.426 -26.188 5.898 1 93.69 83 LYS A O 1
ATOM 618 N N . VAL A 1 84 ? 4.684 -25.062 7.848 1 95.75 84 VAL A N 1
ATOM 619 C CA . VAL A 1 84 ? 5.719 -24.203 7.301 1 95.75 84 VAL A CA 1
ATOM 620 C C . VAL A 1 84 ? 7.059 -24.922 7.297 1 95.75 84 VAL A C 1
ATOM 622 O O . VAL A 1 84 ? 7.59 -25.266 8.359 1 95.75 84 VAL A O 1
ATOM 625 N N . THR A 1 85 ? 7.621 -25.094 6.121 1 94.94 85 THR A N 1
ATOM 626 C CA . THR A 1 85 ? 8.844 -25.875 6.039 1 94.94 85 THR A CA 1
ATOM 627 C C . THR A 1 85 ? 10.008 -25.016 5.559 1 94.94 85 THR A C 1
ATOM 629 O O . THR A 1 85 ? 11.172 -25.359 5.793 1 94.94 85 THR A O 1
ATOM 632 N N . LEU A 1 86 ? 9.758 -24.016 4.852 1 96.38 86 LEU A N 1
ATOM 633 C CA . LEU A 1 86 ? 10.781 -23.109 4.336 1 96.38 86 LEU A CA 1
ATOM 634 C C . LEU A 1 86 ? 10.68 -21.75 4.992 1 96.38 86 LEU A C 1
ATOM 636 O O . LEU A 1 86 ? 9.641 -21.078 4.891 1 96.38 86 LEU A O 1
ATOM 640 N N . ILE A 1 87 ? 11.719 -21.344 5.613 1 95.31 87 ILE A N 1
ATOM 641 C CA . ILE A 1 87 ? 11.742 -20.047 6.297 1 95.31 87 ILE A CA 1
ATOM 642 C C . ILE A 1 87 ? 12.891 -19.203 5.754 1 95.31 87 ILE A C 1
ATOM 644 O O . ILE A 1 87 ? 14.008 -19.688 5.594 1 95.31 87 ILE A O 1
ATOM 648 N N . ASN A 1 88 ? 12.617 -18.047 5.355 1 94.81 88 ASN A N 1
ATOM 649 C CA . ASN A 1 88 ? 13.625 -17.047 5.027 1 94.81 88 ASN A CA 1
ATOM 650 C C . ASN A 1 88 ? 13.82 -16.047 6.172 1 94.81 88 ASN A C 1
ATOM 652 O O . ASN A 1 88 ? 12.914 -15.281 6.496 1 94.81 88 ASN A O 1
ATOM 656 N N . SER A 1 89 ? 14.961 -15.984 6.734 1 92.69 89 SER A N 1
ATOM 657 C CA . SER A 1 89 ? 15.219 -15.18 7.922 1 92.69 89 SER A CA 1
ATOM 658 C C . SER A 1 89 ? 15.641 -13.766 7.551 1 92.69 89 SER A C 1
ATOM 660 O O . SER A 1 89 ? 15.734 -12.891 8.414 1 92.69 89 SER A O 1
ATOM 662 N N . CYS A 1 90 ? 15.859 -13.555 6.27 1 92.44 90 CYS A N 1
ATOM 663 C CA . CYS A 1 90 ? 16.422 -12.273 5.863 1 92.44 90 CYS A CA 1
ATOM 664 C C . CYS A 1 90 ? 15.367 -11.375 5.238 1 92.44 90 CYS A C 1
ATOM 666 O O . CYS A 1 90 ? 15.414 -10.156 5.375 1 92.44 90 CYS A O 1
ATOM 668 N N . LEU A 1 91 ? 14.43 -11.953 4.57 1 94.5 91 LEU A N 1
ATOM 669 C CA . LEU A 1 91 ? 13.422 -11.188 3.848 1 94.5 91 LEU A CA 1
ATOM 670 C C . LEU A 1 91 ? 12.016 -11.594 4.273 1 94.5 91 LEU A C 1
ATOM 672 O O . LEU A 1 91 ? 11.766 -12.766 4.559 1 94.5 91 LEU A O 1
ATOM 676 N N . ASP A 1 92 ? 11.156 -10.641 4.266 1 96.06 92 ASP A N 1
ATOM 677 C CA . ASP A 1 92 ? 9.742 -10.953 4.465 1 96.06 92 ASP A CA 1
ATOM 678 C C . ASP A 1 92 ? 9.078 -11.367 3.152 1 96.06 92 ASP A C 1
ATOM 680 O O . ASP A 1 92 ? 9.719 -11.359 2.098 1 96.06 92 ASP A O 1
ATOM 684 N N . ASN A 1 93 ? 7.859 -11.875 3.24 1 97.44 93 ASN A N 1
ATOM 685 C CA . ASN A 1 93 ? 7.078 -12.133 2.035 1 97.44 93 ASN A CA 1
ATOM 686 C C . ASN A 1 93 ? 6.773 -10.844 1.276 1 97.44 93 ASN A C 1
ATOM 688 O O . ASN A 1 93 ? 6.688 -9.766 1.876 1 97.44 93 ASN A O 1
ATOM 692 N N . GLY A 1 94 ? 6.652 -11.016 -0.005 1 95.69 94 GLY A N 1
ATOM 693 C CA . GLY A 1 94 ? 6.227 -9.891 -0.816 1 95.69 94 GLY A CA 1
ATOM 694 C C . GLY A 1 94 ? 4.762 -9.539 -0.627 1 95.69 94 GLY A C 1
ATOM 695 O O . GLY A 1 94 ? 4.047 -10.211 0.12 1 95.69 94 GLY A O 1
ATOM 696 N N . TRP A 1 95 ? 4.379 -8.453 -1.216 1 95 95 TRP A N 1
ATOM 697 C CA . TRP A 1 95 ? 2.996 -7.984 -1.154 1 95 95 TRP A CA 1
ATOM 698 C C . TRP A 1 95 ? 2.656 -7.133 -2.373 1 95 95 TRP A C 1
ATOM 700 O O . TRP A 1 95 ? 3.539 -6.77 -3.152 1 95 95 TRP A O 1
ATOM 710 N N . CYS A 1 96 ? 1.368 -6.996 -2.559 1 93.75 96 CYS A N 1
ATOM 711 C CA . CYS A 1 96 ? 0.945 -6.164 -3.68 1 93.75 96 CYS A CA 1
ATOM 712 C C . CYS A 1 96 ? -0.233 -5.281 -3.289 1 93.75 96 CYS A C 1
ATOM 714 O O . CYS A 1 96 ? -1.017 -5.637 -2.406 1 93.75 96 CYS A O 1
ATOM 716 N N . LEU A 1 97 ? -0.217 -4.082 -3.852 1 93.75 97 LEU A N 1
ATOM 717 C CA . LEU A 1 97 ? -1.361 -3.178 -3.803 1 93.75 97 LEU A CA 1
ATOM 718 C C . LEU A 1 97 ? -2.275 -3.395 -5.004 1 93.75 97 LEU A C 1
ATOM 720 O O . LEU A 1 97 ? -1.856 -3.213 -6.148 1 93.75 97 LEU A O 1
ATOM 724 N N . ALA A 1 98 ? -3.414 -3.848 -4.684 1 90.56 98 ALA A N 1
ATOM 725 C CA . ALA A 1 98 ? -4.43 -3.992 -5.719 1 90.56 98 ALA A CA 1
ATOM 726 C C . ALA A 1 98 ? -5.398 -2.812 -5.707 1 90.56 98 ALA A C 1
ATOM 728 O O . ALA A 1 98 ? -6.172 -2.646 -4.762 1 90.56 98 ALA A O 1
ATOM 729 N N . MET A 1 99 ? -5.352 -2.004 -6.711 1 92.5 99 MET A N 1
ATOM 730 C CA . MET A 1 99 ? -6.219 -0.833 -6.824 1 92.5 99 MET A CA 1
ATOM 731 C C . MET A 1 99 ? -7.391 -1.112 -7.754 1 92.5 99 MET A C 1
ATOM 733 O O . MET A 1 99 ? -7.199 -1.385 -8.938 1 92.5 99 MET A O 1
ATOM 737 N N . VAL A 1 100 ? -8.609 -1.073 -7.258 1 89.69 100 VAL A N 1
ATOM 738 C CA . VAL A 1 100 ? -9.82 -1.427 -7.992 1 89.69 100 VAL A CA 1
ATOM 739 C C . VAL A 1 100 ? -10.57 -0.158 -8.391 1 89.69 100 VAL A C 1
ATOM 741 O O . VAL A 1 100 ? -10.977 0.624 -7.531 1 89.69 100 VAL A O 1
ATOM 744 N N . GLU A 1 101 ? -10.812 -0.02 -9.625 1 91.88 101 GLU A N 1
ATOM 745 C CA . GLU A 1 101 ? -11.602 1.096 -10.141 1 91.88 101 GLU A CA 1
ATOM 746 C C . GLU A 1 101 ? -13.094 0.749 -10.18 1 91.88 101 GLU A C 1
ATOM 748 O O . GLU A 1 101 ? -13.469 -0.408 -9.992 1 91.88 101 GLU A O 1
ATOM 753 N N . PRO A 1 102 ? -13.992 1.688 -10.367 1 89.06 102 PRO A N 1
ATOM 754 C CA . PRO A 1 102 ? -15.438 1.457 -10.273 1 89.06 102 PRO A CA 1
ATOM 755 C C . PRO A 1 102 ? -15.938 0.413 -11.266 1 89.06 102 PRO A C 1
ATOM 757 O O . PRO A 1 102 ? -16.922 -0.276 -11 1 89.06 102 PRO A O 1
ATOM 760 N N . ASP A 1 103 ? -15.328 0.223 -12.359 1 83.31 103 ASP A N 1
ATOM 761 C CA . ASP A 1 103 ? -15.742 -0.758 -13.359 1 83.31 103 ASP A CA 1
ATOM 762 C C . ASP A 1 103 ? -15.258 -2.158 -12.984 1 83.31 103 ASP A C 1
ATOM 764 O O . ASP A 1 103 ? -15.523 -3.123 -13.711 1 83.31 103 ASP A O 1
ATOM 768 N N . GLY A 1 104 ? -14.484 -2.186 -11.906 1 79.25 104 GLY A N 1
ATOM 769 C CA . GLY A 1 104 ? -14.016 -3.48 -11.445 1 79.25 104 GLY A CA 1
ATOM 770 C C . GLY A 1 104 ? -12.609 -3.811 -11.914 1 79.25 104 GLY A C 1
ATOM 771 O O . GLY A 1 104 ? -12.023 -4.805 -11.484 1 79.25 104 GLY A O 1
ATOM 772 N N . GLU A 1 105 ? -12.109 -3 -12.797 1 81.75 105 GLU A N 1
ATOM 773 C CA . GLU A 1 105 ? -10.758 -3.234 -13.281 1 81.75 105 GLU A CA 1
ATOM 774 C C . GLU A 1 105 ? -9.734 -3.121 -12.156 1 81.75 105 GLU A C 1
ATOM 776 O O . GLU A 1 105 ? -9.844 -2.24 -11.297 1 81.75 105 GLU A O 1
ATOM 781 N N . ARG A 1 106 ? -8.695 -4.008 -12.203 1 83.38 106 ARG A N 1
ATOM 782 C CA . ARG A 1 106 ? -7.68 -4.027 -11.148 1 83.38 106 ARG A CA 1
ATOM 783 C C . ARG A 1 106 ? -6.301 -3.703 -11.711 1 83.38 106 ARG A C 1
ATOM 785 O O . ARG A 1 106 ? -5.926 -4.199 -12.781 1 83.38 106 ARG A O 1
ATOM 792 N N . SER A 1 107 ? -5.645 -2.834 -11.055 1 88.69 107 SER A N 1
ATOM 793 C CA . SER A 1 107 ? -4.242 -2.52 -11.297 1 88.69 107 SER A CA 1
ATOM 794 C C . SER A 1 107 ? -3.383 -2.834 -10.078 1 88.69 107 SER A C 1
ATOM 796 O O . SER A 1 107 ? -3.848 -2.734 -8.945 1 88.69 107 SER A O 1
ATOM 798 N N . PHE A 1 108 ? -2.111 -3.238 -10.383 1 88.38 108 PHE A N 1
ATOM 799 C CA . PHE A 1 108 ? -1.314 -3.738 -9.273 1 88.38 108 PHE A CA 1
ATOM 800 C C . PHE A 1 108 ? 0.023 -3.012 -9.195 1 88.38 108 PHE A C 1
ATOM 802 O O . PHE A 1 108 ? 0.575 -2.604 -10.219 1 88.38 108 PHE A O 1
ATOM 809 N N . VAL A 1 109 ? 0.448 -2.762 -8.016 1 93.56 109 VAL A N 1
ATOM 810 C CA . VAL A 1 109 ? 1.838 -2.48 -7.668 1 93.56 109 VAL A CA 1
ATOM 811 C C . VAL A 1 109 ? 2.371 -3.572 -6.742 1 93.56 109 VAL A C 1
ATOM 813 O O . VAL A 1 109 ? 1.858 -3.764 -5.637 1 93.56 109 VAL A O 1
ATOM 816 N N . SER A 1 110 ? 3.402 -4.242 -7.242 1 93 110 SER A N 1
ATOM 817 C CA . SER A 1 110 ? 3.855 -5.438 -6.535 1 93 110 SER A CA 1
ATOM 818 C C . SER A 1 110 ? 5.277 -5.262 -6.016 1 93 110 SER A C 1
ATOM 820 O O . SER A 1 110 ? 6.125 -4.668 -6.684 1 93 110 SER A O 1
ATOM 822 N N . VAL A 1 111 ? 5.484 -5.734 -4.816 1 94.44 111 VAL A N 1
ATOM 823 C CA . VAL A 1 111 ? 6.801 -5.781 -4.184 1 94.44 111 VAL A CA 1
ATOM 824 C C . VAL A 1 111 ? 7.199 -7.23 -3.928 1 94.44 111 VAL A C 1
ATOM 826 O O . VAL A 1 111 ? 6.527 -7.941 -3.176 1 94.44 111 VAL A O 1
ATOM 829 N N . SER A 1 112 ? 8.312 -7.648 -4.535 1 93 112 SER A N 1
ATOM 830 C CA . SER A 1 112 ? 8.781 -9.016 -4.352 1 93 112 SER A CA 1
ATOM 831 C C . SER A 1 112 ? 9.445 -9.195 -2.992 1 93 112 SER A C 1
ATOM 833 O O . SER A 1 112 ? 10.016 -8.25 -2.443 1 93 112 SER A O 1
ATOM 835 N N . GLY A 1 113 ? 9.305 -10.352 -2.412 1 94.5 113 GLY A N 1
ATOM 836 C CA . GLY A 1 113 ? 9.922 -10.695 -1.139 1 94.5 113 GLY A CA 1
ATOM 837 C C . GLY A 1 113 ? 10.711 -11.984 -1.188 1 94.5 113 GLY A C 1
ATOM 838 O O . GLY A 1 113 ? 11.492 -12.211 -2.117 1 94.5 113 GLY A O 1
ATOM 839 N N . CYS A 1 114 ? 10.531 -12.758 -0.196 1 94.81 114 CYS A N 1
ATOM 840 C CA . CYS A 1 114 ? 11.352 -13.961 -0.033 1 94.81 114 CYS A CA 1
ATOM 841 C C . CYS A 1 114 ? 10.992 -15.008 -1.078 1 94.81 114 CYS A C 1
ATOM 843 O O . CYS A 1 114 ? 11.75 -15.953 -1.298 1 94.81 114 CYS A O 1
ATOM 845 N N . GLU A 1 115 ? 9.883 -14.859 -1.783 1 93.69 115 GLU A N 1
ATOM 846 C CA . GLU A 1 115 ? 9.43 -15.859 -2.75 1 93.69 115 GLU A CA 1
ATOM 847 C C . GLU A 1 115 ? 10.312 -15.867 -3.992 1 93.69 115 GLU A C 1
ATOM 849 O O . GLU A 1 115 ? 10.234 -16.781 -4.812 1 93.69 115 GLU A O 1
ATOM 854 N N . VAL A 1 116 ? 11.203 -14.883 -4.129 1 92.75 116 VAL A N 1
ATOM 855 C CA . VAL A 1 116 ? 12.109 -14.883 -5.27 1 92.75 116 VAL A CA 1
ATOM 856 C C . VAL A 1 116 ? 13.555 -15.008 -4.785 1 92.75 116 VAL A C 1
ATOM 858 O O . VAL A 1 116 ? 14.492 -14.773 -5.551 1 92.75 116 VAL A O 1
ATOM 861 N N . ASP A 1 117 ? 13.711 -15.281 -3.516 1 93.25 117 ASP A N 1
ATOM 862 C CA . ASP A 1 117 ? 15.031 -15.422 -2.918 1 93.25 117 ASP A CA 1
ATOM 863 C C . ASP A 1 117 ? 15.305 -16.859 -2.51 1 93.25 117 ASP A C 1
ATOM 865 O O . ASP A 1 117 ? 15.406 -17.172 -1.321 1 93.25 117 ASP A O 1
ATOM 869 N N . TRP A 1 118 ? 15.594 -17.719 -3.494 1 93.31 118 TRP A N 1
ATOM 870 C CA . TRP A 1 118 ? 15.781 -19.141 -3.285 1 93.31 118 TRP A CA 1
ATOM 871 C C . TRP A 1 118 ? 17.234 -19.453 -2.957 1 93.31 118 TRP A C 1
ATOM 873 O O . TRP A 1 118 ? 18.156 -18.766 -3.418 1 93.31 118 TRP A O 1
ATOM 883 N N . SER A 1 119 ? 17.453 -20.453 -2.182 1 91.88 119 SER A N 1
ATOM 884 C CA . SER A 1 119 ? 18.797 -20.969 -1.908 1 91.88 119 SER A CA 1
ATOM 885 C C . SER A 1 119 ? 18.859 -22.469 -2.105 1 91.88 119 SER A C 1
ATOM 887 O O . SER A 1 119 ? 17.828 -23.156 -2.062 1 91.88 119 SER A O 1
ATOM 889 N N . ALA A 1 120 ? 20.062 -22.938 -2.326 1 92.38 120 ALA A N 1
ATOM 890 C CA . ALA A 1 120 ? 20.266 -24.375 -2.463 1 92.38 120 ALA A CA 1
ATOM 891 C C . ALA A 1 120 ? 19.828 -25.109 -1.203 1 92.38 120 ALA A C 1
ATOM 893 O O . ALA A 1 120 ? 19.281 -26.203 -1.282 1 92.38 120 ALA A O 1
ATOM 894 N N . ALA A 1 121 ? 20.094 -24.516 -0.121 1 92.81 121 ALA A N 1
ATOM 895 C CA . ALA A 1 121 ? 19.719 -25.125 1.155 1 92.81 121 ALA A CA 1
ATOM 896 C C . ALA A 1 121 ? 18.203 -25.266 1.276 1 92.81 121 ALA A C 1
ATOM 898 O O . ALA A 1 121 ? 17.719 -26.312 1.73 1 92.81 121 ALA A O 1
ATOM 899 N N . MET A 1 122 ? 17.469 -24.312 0.898 1 92.25 122 MET A N 1
ATOM 900 C CA . MET A 1 122 ? 16 -24.359 0.922 1 92.25 122 MET A CA 1
ATOM 901 C C . MET A 1 122 ? 15.484 -25.484 0.038 1 92.25 122 MET A C 1
ATOM 903 O O . MET A 1 122 ? 14.648 -26.297 0.47 1 92.25 122 MET A O 1
ATOM 907 N N . LEU A 1 123 ? 16.016 -25.531 -1.151 1 94.12 123 LEU A N 1
ATOM 908 C CA . LEU A 1 123 ? 15.523 -26.5 -2.131 1 94.12 123 LEU A CA 1
ATOM 909 C C . LEU A 1 123 ? 15.898 -27.922 -1.731 1 94.12 123 LEU A C 1
ATOM 911 O O . LEU A 1 123 ? 15.109 -28.844 -1.925 1 94.12 123 LEU A O 1
ATOM 915 N N . SER A 1 124 ? 17.047 -28.062 -1.143 1 93.69 124 SER A N 1
ATOM 916 C CA . SER A 1 124 ? 17.516 -29.391 -0.727 1 93.69 124 SER A CA 1
ATOM 917 C C . SER A 1 124 ? 16.688 -29.922 0.449 1 93.69 124 SER A C 1
ATOM 919 O O . SER A 1 124 ? 16.656 -31.125 0.7 1 93.69 124 SER A O 1
ATOM 921 N N . SER A 1 125 ? 16.062 -29.031 1.147 1 94.94 125 SER A N 1
ATOM 922 C CA . SER A 1 125 ? 15.297 -29.422 2.324 1 94.94 125 SER A CA 1
ATOM 923 C C . SER A 1 125 ? 13.93 -29.984 1.934 1 94.94 125 SER A C 1
ATOM 925 O O . SER A 1 125 ? 13.242 -30.594 2.754 1 94.94 125 SER A O 1
ATOM 927 N N . ILE A 1 126 ? 13.555 -29.812 0.713 1 95.12 126 ILE A N 1
ATOM 928 C CA . ILE A 1 126 ? 12.281 -30.328 0.233 1 95.12 126 ILE A CA 1
ATOM 929 C C . ILE A 1 126 ? 12.422 -31.812 -0.111 1 95.12 126 ILE A C 1
ATOM 931 O O . ILE A 1 126 ? 13.156 -32.188 -1.031 1 95.12 126 ILE A O 1
ATOM 935 N N . THR A 1 127 ? 11.695 -32.625 0.623 1 92.81 127 THR A N 1
ATOM 936 C CA . THR A 1 127 ? 11.711 -34.062 0.355 1 92.81 127 THR A CA 1
ATOM 937 C C . THR A 1 127 ? 10.664 -34.406 -0.693 1 92.81 127 THR A C 1
ATOM 939 O O . THR A 1 127 ? 9.461 -34.312 -0.441 1 92.81 127 THR A O 1
ATOM 942 N N . LEU A 1 128 ? 11.164 -34.906 -1.769 1 94.25 128 LEU A N 1
ATOM 943 C CA . LEU A 1 128 ? 10.258 -35.25 -2.854 1 94.25 128 LEU A CA 1
ATOM 944 C C . LEU A 1 128 ? 9.938 -36.75 -2.809 1 94.25 128 LEU A C 1
ATOM 946 O O . LEU A 1 128 ? 10.805 -37.562 -2.494 1 94.25 128 LEU A O 1
ATOM 950 N N . PRO A 1 129 ? 8.734 -37.062 -3.141 1 92.25 129 PRO A N 1
ATOM 951 C CA . PRO A 1 129 ? 8.406 -38.5 -3.279 1 92.25 129 PRO A CA 1
ATOM 952 C C . PRO A 1 129 ? 8.984 -39.125 -4.547 1 92.25 129 PRO A C 1
ATOM 954 O O . PRO A 1 129 ? 9.492 -38.406 -5.414 1 92.25 129 PRO A O 1
ATOM 957 N N . GLU A 1 130 ? 8.961 -40.469 -4.594 1 91.31 130 GLU A N 1
ATOM 958 C CA . GLU A 1 130 ? 9.445 -41.188 -5.773 1 91.31 130 GLU A CA 1
ATOM 959 C C . GLU A 1 130 ? 8.633 -40.812 -7.012 1 91.31 130 GLU A C 1
ATOM 961 O O . GLU A 1 130 ? 9.188 -40.656 -8.102 1 91.31 130 GLU A O 1
ATOM 966 N N . LYS A 1 131 ? 7.363 -40.781 -6.785 1 93.38 131 LYS A N 1
ATOM 967 C CA . LYS A 1 131 ? 6.438 -40.375 -7.836 1 93.38 131 LYS A CA 1
ATOM 968 C C . LYS A 1 131 ? 5.496 -39.281 -7.348 1 93.38 131 LYS A C 1
ATOM 970 O O . LYS A 1 131 ? 5.023 -39.344 -6.211 1 93.38 131 LYS A O 1
ATOM 975 N N . GLY A 1 132 ? 5.391 -38.281 -8.188 1 94.88 132 GLY A N 1
ATOM 976 C CA . GLY A 1 132 ? 4.484 -37.188 -7.809 1 94.88 132 GLY A CA 1
ATOM 977 C C . GLY A 1 132 ? 4.426 -36.062 -8.828 1 94.88 132 GLY A C 1
ATOM 978 O O . GLY A 1 132 ? 4.91 -36.219 -9.953 1 94.88 132 GLY A O 1
ATOM 979 N N . TYR A 1 133 ? 3.684 -35.062 -8.477 1 97.44 133 TYR A N 1
ATOM 980 C CA . TYR A 1 133 ? 3.543 -33.875 -9.297 1 97.44 133 TYR A CA 1
ATOM 981 C C . TYR A 1 133 ? 4.102 -32.656 -8.578 1 97.44 133 TYR A C 1
ATOM 983 O O . TYR A 1 133 ? 4.117 -32.594 -7.348 1 97.44 133 TYR A O 1
ATOM 991 N N . LEU A 1 134 ? 4.637 -31.719 -9.344 1 98.06 134 LEU A N 1
ATOM 992 C CA . LEU A 1 134 ? 5.148 -30.469 -8.805 1 98.06 134 LEU A CA 1
ATOM 993 C C . LEU A 1 134 ? 4.566 -29.281 -9.562 1 98.06 134 LEU A C 1
ATOM 995 O O . LEU A 1 134 ? 4.582 -29.25 -10.797 1 98.06 134 LEU A O 1
ATOM 999 N N . TYR A 1 135 ? 4.012 -28.391 -8.797 1 98.38 135 TYR A N 1
ATOM 1000 C CA . TYR A 1 135 ? 3.504 -27.125 -9.336 1 98.38 135 TYR A CA 1
ATOM 1001 C C . TYR A 1 135 ? 4.484 -25.984 -9.086 1 98.38 135 TYR A C 1
ATOM 1003 O O . TYR A 1 135 ? 5.047 -25.875 -7.996 1 98.38 135 TYR A O 1
ATOM 1011 N N . SER A 1 136 ? 4.598 -25.141 -10.062 1 97.31 136 SER A N 1
ATOM 1012 C CA . SER A 1 136 ? 5.285 -23.875 -9.844 1 97.31 136 SER A CA 1
ATOM 1013 C C . SER A 1 136 ? 4.738 -22.781 -10.766 1 97.31 136 SER A C 1
ATOM 1015 O O . SER A 1 136 ? 4.07 -23.078 -11.75 1 97.31 136 SER A O 1
ATOM 1017 N N . SER A 1 137 ? 4.922 -21.578 -10.359 1 94.12 137 SER A N 1
ATOM 1018 C CA . SER A 1 137 ? 4.418 -20.438 -11.117 1 94.12 137 SER A CA 1
ATOM 1019 C C . SER A 1 137 ? 5.555 -19.531 -11.57 1 94.12 137 SER A C 1
ATOM 1021 O O . SER A 1 137 ? 6.656 -19.578 -11.023 1 94.12 137 SER A O 1
ATOM 1023 N N . GLY A 1 138 ? 5.238 -18.703 -12.562 1 92.19 138 GLY A N 1
ATOM 1024 C CA . GLY A 1 138 ? 6.227 -17.766 -13.078 1 92.19 138 GLY A CA 1
ATOM 1025 C C . GLY A 1 138 ? 6.621 -16.703 -12.07 1 92.19 138 GLY A C 1
ATOM 1026 O O . GLY A 1 138 ? 7.711 -16.125 -12.164 1 92.19 138 GLY A O 1
ATOM 1027 N N . TYR A 1 139 ? 5.848 -16.516 -11.086 1 88.81 139 TYR A N 1
ATOM 1028 C CA . TYR A 1 139 ? 6.086 -15.461 -10.094 1 88.81 139 TYR A CA 1
ATOM 1029 C C . TYR A 1 139 ? 7.344 -15.758 -9.289 1 88.81 139 TYR A C 1
ATOM 1031 O O . TYR A 1 139 ? 7.98 -14.836 -8.766 1 88.81 139 TYR A O 1
ATOM 1039 N N . VAL A 1 140 ? 7.684 -17.016 -9.234 1 93.75 140 VAL A N 1
ATOM 1040 C CA . VAL A 1 140 ? 8.859 -17.359 -8.438 1 93.75 140 VAL A CA 1
ATOM 1041 C C . VAL A 1 140 ? 10.047 -17.625 -9.359 1 93.75 140 VAL A C 1
ATOM 1043 O O . VAL A 1 140 ? 11.109 -18.062 -8.906 1 93.75 140 VAL A O 1
ATOM 1046 N N . MET A 1 141 ? 9.797 -17.406 -10.625 1 92.56 141 MET A N 1
ATOM 1047 C CA . MET A 1 141 ? 10.844 -17.703 -11.602 1 92.56 141 MET A CA 1
ATOM 1048 C C . MET A 1 141 ? 11.344 -16.438 -12.273 1 92.56 141 MET A C 1
ATOM 1050 O O . MET A 1 141 ? 12.383 -16.438 -12.93 1 92.56 141 MET A O 1
ATOM 1054 N N . ALA A 1 142 ? 10.469 -15.336 -12 1 81.19 142 ALA A N 1
ATOM 1055 C CA . ALA A 1 142 ? 10.719 -14.102 -12.742 1 81.19 142 ALA A CA 1
ATOM 1056 C C . ALA A 1 142 ? 11.703 -13.203 -12.008 1 81.19 142 ALA A C 1
ATOM 1058 O O . ALA A 1 142 ? 11.32 -12.469 -11.094 1 81.19 142 ALA A O 1
ATOM 1059 N N . SER A 1 143 ? 12.805 -13.484 -11.781 1 74.19 143 SER A N 1
ATOM 1060 C CA . SER A 1 143 ? 13.859 -12.633 -11.234 1 74.19 143 SER A CA 1
ATOM 1061 C C . SER A 1 143 ? 15.234 -13.25 -11.461 1 74.19 143 SER A C 1
ATOM 1063 O O . SER A 1 143 ? 15.352 -14.445 -11.734 1 74.19 143 SER A O 1
ATOM 1065 N N . LYS A 1 144 ? 16.156 -12.414 -11.352 1 66.31 144 LYS A N 1
ATOM 1066 C CA . LYS A 1 144 ? 17.531 -12.859 -11.602 1 66.31 144 LYS A CA 1
ATOM 1067 C C . LYS A 1 144 ? 18 -13.836 -10.523 1 66.31 144 LYS A C 1
ATOM 1069 O O . LYS A 1 144 ? 18.859 -14.672 -10.766 1 66.31 144 LYS A O 1
ATOM 1074 N N . THR A 1 145 ? 17.375 -13.719 -9.516 1 75.12 145 THR A N 1
ATOM 1075 C CA . THR A 1 145 ? 17.844 -14.5 -8.383 1 75.12 145 THR A CA 1
ATOM 1076 C C . THR A 1 145 ? 17.125 -15.844 -8.32 1 75.12 145 THR A C 1
ATOM 1078 O O . THR A 1 145 ? 17.297 -16.609 -7.363 1 75.12 145 THR A O 1
ATOM 1081 N N . THR A 1 146 ? 16.469 -16.078 -9.516 1 84.38 146 THR A N 1
ATOM 1082 C CA . THR A 1 146 ? 15.641 -17.281 -9.438 1 84.38 146 THR A CA 1
ATOM 1083 C C . THR A 1 146 ? 16.234 -18.391 -10.297 1 84.38 146 THR A C 1
ATOM 1085 O O . THR A 1 146 ? 15.602 -19.422 -10.508 1 84.38 146 THR A O 1
ATOM 1088 N N . ALA A 1 147 ? 17.438 -18.203 -10.758 1 90.75 147 ALA A N 1
ATOM 1089 C CA . ALA A 1 147 ? 18.109 -19.203 -11.594 1 90.75 147 ALA A CA 1
ATOM 1090 C C . ALA A 1 147 ? 18.281 -20.516 -10.836 1 90.75 147 ALA A C 1
ATOM 1092 O O . ALA A 1 147 ? 18.172 -21.594 -11.422 1 90.75 147 ALA A O 1
ATOM 1093 N N . ILE A 1 148 ? 18.547 -20.406 -9.602 1 93.88 148 ILE A N 1
ATOM 1094 C CA . ILE A 1 148 ? 18.781 -21.594 -8.789 1 93.88 148 ILE A CA 1
ATOM 1095 C C . ILE A 1 148 ? 17.531 -22.453 -8.742 1 93.88 148 ILE A C 1
ATOM 1097 O O . ILE A 1 148 ? 17.594 -23.688 -8.781 1 93.88 148 ILE A O 1
ATOM 1101 N N . LEU A 1 149 ? 16.406 -21.891 -8.648 1 95.81 149 LEU A N 1
ATOM 1102 C CA . LEU A 1 149 ? 15.148 -22.625 -8.672 1 95.81 149 LEU A CA 1
ATOM 1103 C C . LEU A 1 149 ? 14.922 -23.266 -10.031 1 95.81 149 LEU A C 1
ATOM 1105 O O . LEU A 1 149 ? 14.562 -24.453 -10.102 1 95.81 149 LEU A O 1
ATOM 1109 N N . CYS A 1 150 ? 15.148 -22.5 -11.039 1 95.5 150 CYS A N 1
ATOM 1110 C CA . CYS A 1 150 ? 14.969 -23.016 -12.391 1 95.5 150 CYS A CA 1
ATOM 1111 C C . CYS A 1 150 ? 15.867 -24.219 -12.641 1 95.5 150 CYS A C 1
ATOM 1113 O O . CYS A 1 150 ? 15.422 -25.234 -13.18 1 95.5 150 CYS A O 1
ATOM 1115 N N . ASP A 1 151 ? 17.078 -24.078 -12.219 1 95 151 ASP A N 1
ATOM 1116 C CA . ASP A 1 151 ? 18.016 -25.203 -12.352 1 95 151 ASP A CA 1
ATOM 1117 C C . ASP A 1 151 ? 17.547 -26.406 -11.555 1 95 151 ASP A C 1
ATOM 1119 O O . ASP A 1 151 ? 17.625 -27.547 -12.039 1 95 151 ASP A O 1
ATOM 1123 N N . TRP A 1 152 ? 17.109 -26.172 -10.398 1 96 152 TRP A N 1
ATOM 1124 C CA . TRP A 1 152 ? 16.625 -27.234 -9.539 1 96 152 TRP A CA 1
ATOM 1125 C C . TRP A 1 152 ? 15.445 -27.953 -10.188 1 96 152 TRP A C 1
ATOM 1127 O O . TRP A 1 152 ? 15.391 -29.188 -10.18 1 96 152 TRP A O 1
ATOM 1137 N N . LEU A 1 153 ? 14.562 -27.266 -10.789 1 95.75 153 LEU A N 1
ATOM 1138 C CA . LEU A 1 153 ? 13.406 -27.844 -11.453 1 95.75 153 LEU A CA 1
ATOM 1139 C C . LEU A 1 153 ? 13.828 -28.75 -12.602 1 95.75 153 LEU A C 1
ATOM 1141 O O . LEU A 1 153 ? 13.195 -29.781 -12.859 1 95.75 153 LEU A O 1
ATOM 1145 N N . LEU A 1 154 ? 14.898 -28.406 -13.281 1 95.06 154 LEU A N 1
ATOM 1146 C CA . LEU A 1 154 ? 15.375 -29.156 -14.43 1 95.06 154 LEU A CA 1
ATOM 1147 C C . LEU A 1 154 ? 16.078 -30.438 -13.992 1 95.06 154 LEU A C 1
ATOM 1149 O O . LEU A 1 154 ? 16.281 -31.344 -14.797 1 95.06 154 LEU A O 1
ATOM 1153 N N . THR A 1 155 ? 16.406 -30.484 -12.727 1 93.44 155 THR A N 1
ATOM 1154 C CA . THR A 1 155 ? 17.203 -31.625 -12.266 1 93.44 155 THR A CA 1
ATOM 1155 C C . THR A 1 155 ? 16.344 -32.562 -11.406 1 93.44 155 THR A C 1
ATOM 1157 O O . THR A 1 155 ? 16.875 -33.438 -10.75 1 93.44 155 THR A O 1
ATOM 1160 N N . LEU A 1 156 ? 15.109 -32.375 -11.406 1 94.12 156 LEU A N 1
ATOM 1161 C CA . LEU A 1 156 ? 14.219 -33.219 -10.602 1 94.12 156 LEU A CA 1
ATOM 1162 C C . LEU A 1 156 ? 14.258 -34.656 -11.078 1 94.12 156 LEU A C 1
ATOM 1164 O O . LEU A 1 156 ? 14.531 -34.938 -12.25 1 94.12 156 LEU A O 1
ATOM 1168 N N . PRO A 1 157 ? 13.891 -35.562 -10.117 1 90.69 157 PRO A N 1
ATOM 1169 C CA . PRO A 1 157 ? 13.828 -36.969 -10.508 1 90.69 157 PRO A CA 1
ATOM 1170 C C . PRO A 1 157 ? 12.773 -37.219 -11.578 1 90.69 157 PRO A C 1
ATOM 1172 O O . PRO A 1 157 ? 11.781 -36.5 -11.672 1 90.69 157 PRO A O 1
ATOM 1175 N N . LEU A 1 158 ? 12.914 -38.344 -12.273 1 90.69 158 LEU A N 1
ATOM 1176 C CA . LEU A 1 158 ? 12.078 -38.719 -13.414 1 90.69 158 LEU A CA 1
ATOM 1177 C C . LEU A 1 158 ? 10.648 -38.969 -12.977 1 90.69 158 LEU A C 1
ATOM 1179 O O . LEU A 1 158 ? 9.711 -38.875 -13.781 1 90.69 158 LEU A O 1
ATOM 1183 N N . GLY A 1 159 ? 10.508 -39.312 -11.773 1 92.62 159 GLY A N 1
ATOM 1184 C CA . GLY A 1 159 ? 9.172 -39.625 -11.281 1 92.62 159 GLY A CA 1
ATOM 1185 C C . GLY A 1 159 ? 8.336 -38.406 -11.008 1 92.62 159 GLY A C 1
ATOM 1186 O O . GLY A 1 159 ? 7.129 -38.5 -10.773 1 92.62 159 GLY A O 1
ATOM 1187 N N . GLN A 1 160 ? 8.938 -37.219 -11.195 1 94.94 160 GLN A N 1
ATOM 1188 C CA . GLN A 1 160 ? 8.219 -35.969 -10.945 1 94.94 160 GLN A CA 1
ATOM 1189 C C . GLN A 1 160 ? 7.688 -35.375 -12.242 1 94.94 160 GLN A C 1
ATOM 1191 O O . GLN A 1 160 ? 8.453 -35.125 -13.172 1 94.94 160 GLN A O 1
ATOM 1196 N N . THR A 1 161 ? 6.426 -35.188 -12.328 1 96.44 161 THR A N 1
ATOM 1197 C CA . THR A 1 161 ? 5.828 -34.438 -13.43 1 96.44 161 THR A CA 1
ATOM 1198 C C . THR A 1 161 ? 5.617 -32.969 -13.047 1 96.44 161 THR A C 1
ATOM 1200 O O . THR A 1 161 ? 5.09 -32.688 -11.977 1 96.44 161 THR A O 1
ATOM 1203 N N . LEU A 1 162 ? 5.996 -32.062 -13.938 1 97.69 162 LEU A N 1
ATOM 1204 C CA . LEU A 1 162 ? 5.934 -30.625 -13.68 1 97.69 162 LEU A CA 1
ATOM 1205 C C . LEU A 1 162 ? 4.68 -30.016 -14.289 1 97.69 162 LEU A C 1
ATOM 1207 O O . LEU A 1 162 ? 4.383 -30.25 -15.469 1 97.69 162 LEU A O 1
ATOM 1211 N N . LEU A 1 163 ? 3.91 -29.375 -13.5 1 98.5 163 LEU A N 1
ATOM 1212 C CA . LEU A 1 163 ? 2.879 -28.469 -13.984 1 98.5 163 LEU A CA 1
ATOM 1213 C C . LEU A 1 163 ? 3.271 -27.016 -13.742 1 98.5 163 LEU A C 1
ATOM 1215 O O . LEU A 1 163 ? 3.357 -26.578 -12.594 1 98.5 163 LEU A O 1
ATOM 1219 N N . LEU A 1 164 ? 3.467 -26.281 -14.805 1 97.94 164 LEU A N 1
ATOM 1220 C CA . LEU A 1 164 ? 3.969 -24.906 -14.703 1 97.94 164 LEU A CA 1
ATOM 1221 C C . LEU A 1 164 ? 2.938 -23.906 -15.219 1 97.94 164 LEU A C 1
ATOM 1223 O O . LEU A 1 164 ? 2.404 -24.078 -16.328 1 97.94 164 LEU A O 1
ATOM 1227 N N . ASP A 1 165 ? 2.65 -22.938 -14.406 1 96.5 165 ASP A N 1
ATOM 1228 C CA . ASP A 1 165 ? 1.828 -21.781 -14.75 1 96.5 165 ASP A CA 1
ATOM 1229 C C . ASP A 1 165 ? 2.654 -20.5 -14.734 1 96.5 165 ASP A C 1
ATOM 1231 O O . ASP A 1 165 ? 2.773 -19.844 -13.695 1 96.5 165 ASP A O 1
ATOM 1235 N N . PHE A 1 166 ? 3.135 -20.109 -15.828 1 93 166 PHE A N 1
ATOM 1236 C CA . PHE A 1 166 ? 4.09 -19.016 -15.875 1 93 166 PHE A CA 1
ATOM 1237 C C . PHE A 1 166 ? 3.402 -17.688 -15.57 1 93 166 PHE A C 1
ATOM 1239 O O . PHE A 1 166 ? 4.027 -16.766 -15.031 1 93 166 PHE A O 1
ATOM 1246 N N . GLY A 1 167 ? 2.143 -17.625 -15.922 1 87.94 167 GLY A N 1
ATOM 1247 C CA . GLY A 1 167 ? 1.416 -16.406 -15.617 1 87.94 167 GLY A CA 1
ATOM 1248 C C . GLY A 1 167 ? 1.932 -15.203 -16.391 1 87.94 167 GLY A C 1
ATOM 1249 O O . GLY A 1 167 ? 2.584 -15.352 -17.422 1 87.94 167 GLY A O 1
ATOM 1250 N N . PRO A 1 168 ? 1.635 -13.961 -15.867 1 82.56 168 PRO A N 1
ATOM 1251 C CA . PRO A 1 168 ? 1.986 -12.727 -16.578 1 82.56 168 PRO A CA 1
ATOM 1252 C C . PRO A 1 168 ? 3.488 -12.453 -16.578 1 82.56 168 PRO A C 1
ATOM 1254 O O . PRO A 1 168 ? 3.965 -11.594 -17.312 1 82.56 168 PRO A O 1
ATOM 1257 N N . ARG A 1 169 ? 4.188 -13.195 -15.844 1 85.5 169 ARG A N 1
ATOM 1258 C CA . ARG A 1 169 ? 5.629 -12.992 -15.742 1 85.5 169 ARG A CA 1
ATOM 1259 C C . ARG A 1 169 ? 6.371 -13.773 -16.812 1 85.5 169 ARG A C 1
ATOM 1261 O O . ARG A 1 169 ? 7.598 -13.703 -16.906 1 85.5 169 ARG A O 1
ATOM 1268 N N . LEU A 1 170 ? 5.691 -14.422 -17.672 1 90.88 170 LEU A N 1
ATOM 1269 C CA . LEU A 1 170 ? 6.242 -15.266 -18.719 1 90.88 170 LEU A CA 1
ATOM 1270 C C . LEU A 1 170 ? 7.32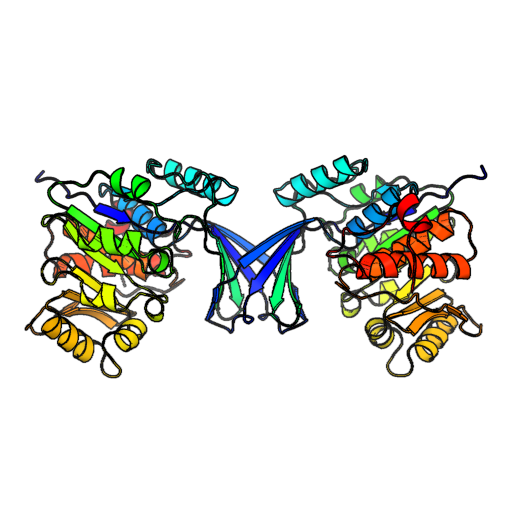4 -14.531 -19.5 1 90.88 170 LEU A C 1
ATOM 1272 O O . LEU A 1 170 ? 8.414 -15.07 -19.719 1 90.88 170 LEU A O 1
ATOM 1276 N N . PRO A 1 171 ? 7.145 -13.258 -19.797 1 88.5 171 PRO A N 1
ATOM 1277 C CA . PRO A 1 171 ? 8.18 -12.57 -20.578 1 88.5 171 PRO A CA 1
ATOM 1278 C C . PRO A 1 171 ? 9.477 -12.367 -19.797 1 88.5 171 PRO A C 1
ATOM 1280 O O . PRO A 1 171 ? 10.523 -12.109 -20.391 1 88.5 171 PRO A O 1
ATOM 1283 N N . GLU A 1 172 ? 9.438 -12.523 -18.531 1 88.5 172 GLU A N 1
ATOM 1284 C CA . GLU A 1 172 ? 10.594 -12.266 -17.672 1 88.5 172 GLU A CA 1
ATOM 1285 C C . GLU A 1 172 ? 11.336 -13.562 -17.344 1 88.5 172 GLU A C 1
ATOM 1287 O O . GLU A 1 172 ? 12.406 -13.531 -16.734 1 88.5 172 GLU A O 1
ATOM 1292 N N . ILE A 1 173 ? 10.758 -14.672 -17.734 1 92.62 173 ILE A N 1
ATOM 1293 C CA . ILE A 1 173 ? 11.375 -15.961 -17.453 1 92.62 173 ILE A CA 1
ATOM 1294 C C . ILE A 1 173 ? 12.453 -16.25 -18.5 1 92.62 173 ILE A C 1
ATOM 1296 O O . ILE A 1 173 ? 12.234 -16.031 -19.703 1 92.62 173 ILE A O 1
ATOM 1300 N N . ASP A 1 174 ? 13.594 -16.734 -18.125 1 93.62 174 ASP A N 1
ATOM 1301 C CA . ASP A 1 174 ? 14.703 -17.047 -19.016 1 93.62 174 ASP A CA 1
ATOM 1302 C C . ASP A 1 174 ? 14.281 -18.047 -20.094 1 93.62 174 ASP A C 1
ATOM 1304 O O . ASP A 1 174 ? 13.891 -19.188 -19.781 1 93.62 174 ASP A O 1
ATOM 1308 N N . PRO A 1 175 ? 14.43 -17.656 -21.328 1 93.81 175 PRO A N 1
ATOM 1309 C CA . PRO A 1 175 ? 14.078 -18.594 -22.406 1 93.81 175 PRO A CA 1
ATOM 1310 C C . PRO A 1 175 ? 14.883 -19.891 -22.344 1 93.81 175 PRO A C 1
ATOM 1312 O O . PRO A 1 175 ? 14.383 -20.938 -22.75 1 93.81 175 PRO A O 1
ATOM 1315 N N . ALA A 1 176 ? 16.047 -19.781 -21.844 1 94.88 176 ALA A N 1
ATOM 1316 C CA . ALA A 1 176 ? 16.875 -20.984 -21.75 1 94.88 176 ALA A CA 1
ATOM 1317 C C . ALA A 1 176 ? 16.234 -22.016 -20.828 1 94.88 176 ALA A C 1
ATOM 1319 O O . ALA A 1 176 ? 16.328 -23.219 -21.078 1 94.88 176 ALA A O 1
ATOM 1320 N N . PHE A 1 177 ? 15.672 -21.547 -19.797 1 96 177 PHE A N 1
ATOM 1321 C CA . PHE A 1 177 ? 14.961 -22.438 -18.891 1 96 177 PHE A CA 1
ATOM 1322 C C . PHE A 1 177 ? 13.773 -23.078 -19.594 1 96 177 PHE A C 1
ATOM 1324 O O . PHE A 1 177 ? 13.602 -24.297 -19.531 1 96 177 PHE A O 1
ATOM 1331 N N . ILE A 1 178 ? 12.984 -22.297 -20.312 1 96.19 178 ILE A N 1
ATOM 1332 C CA . ILE A 1 178 ? 11.797 -22.781 -21 1 96.19 178 ILE A CA 1
ATOM 1333 C C . ILE A 1 178 ? 12.195 -23.828 -22.047 1 96.19 178 ILE A C 1
ATOM 1335 O O . ILE A 1 178 ? 11.57 -24.875 -22.156 1 96.19 178 ILE A O 1
ATOM 1339 N N . ASN A 1 179 ? 13.25 -23.562 -22.719 1 95.69 179 ASN A N 1
ATOM 1340 C CA . ASN A 1 179 ? 13.719 -24.453 -23.781 1 95.69 179 ASN A CA 1
ATOM 1341 C C . ASN A 1 179 ? 14.289 -25.75 -23.219 1 95.69 179 ASN A C 1
ATOM 1343 O O . ASN A 1 179 ? 14.375 -26.75 -23.922 1 95.69 179 ASN A O 1
ATOM 1347 N N . ALA A 1 180 ? 14.664 -25.75 -21.969 1 96.62 180 ALA A N 1
ATOM 1348 C CA . ALA A 1 180 ? 15.32 -26.906 -21.359 1 96.62 180 ALA A CA 1
ATOM 1349 C C . ALA A 1 180 ? 14.305 -27.797 -20.641 1 96.62 180 ALA A C 1
ATOM 1351 O O . ALA A 1 180 ? 14.664 -28.859 -20.125 1 96.62 180 ALA A O 1
ATOM 1352 N N . LEU A 1 181 ? 13.055 -27.406 -20.625 1 97.25 181 LEU A N 1
ATOM 1353 C CA . LEU A 1 181 ? 12.047 -28.203 -19.922 1 97.25 181 LEU A CA 1
ATOM 1354 C C . LEU A 1 181 ? 11.969 -29.609 -20.484 1 97.25 181 LEU A C 1
ATOM 1356 O O . LEU A 1 181 ? 11.984 -29.797 -21.703 1 97.25 181 LEU A O 1
ATOM 1360 N N . PRO A 1 182 ? 11.836 -30.562 -19.594 1 95.94 182 PRO A N 1
ATOM 1361 C CA . PRO A 1 182 ? 11.812 -31.953 -20.078 1 95.94 182 PRO A CA 1
ATOM 1362 C C . PRO A 1 182 ? 10.539 -32.281 -20.844 1 95.94 182 PRO A C 1
ATOM 1364 O O . PRO A 1 182 ? 9.438 -31.984 -20.375 1 95.94 182 PRO A O 1
ATOM 1367 N N . ALA A 1 183 ? 10.516 -32.906 -21.969 1 91.94 183 ALA A N 1
ATOM 1368 C CA . ALA A 1 183 ? 9.422 -33.25 -22.891 1 91.94 183 ALA A CA 1
ATOM 1369 C C . ALA A 1 183 ? 8.445 -34.219 -22.25 1 91.94 183 ALA A C 1
ATOM 1371 O O . ALA A 1 183 ? 7.23 -34.125 -22.453 1 91.94 183 ALA A O 1
ATOM 1372 N N . ASP A 1 184 ? 8.75 -35.125 -21.5 1 85.38 184 ASP A N 1
ATOM 1373 C CA . ASP A 1 184 ? 7.867 -36.25 -21.109 1 85.38 184 ASP A CA 1
ATOM 1374 C C . ASP A 1 184 ? 7.355 -36.062 -19.688 1 85.38 184 ASP A C 1
ATOM 1376 O O . ASP A 1 184 ? 6.621 -36.906 -19.172 1 85.38 184 ASP A O 1
ATOM 1380 N N . ARG A 1 185 ? 7.641 -34.906 -19.203 1 94.69 185 ARG A N 1
ATOM 1381 C CA . ARG A 1 185 ? 7.18 -34.75 -17.828 1 94.69 185 ARG A CA 1
ATOM 1382 C C . ARG A 1 185 ? 6.832 -33.281 -17.531 1 94.69 185 ARG A C 1
ATOM 1384 O O . ARG A 1 185 ? 6.965 -32.844 -16.391 1 94.69 185 ARG A O 1
ATOM 1391 N N . THR A 1 186 ? 6.512 -32.531 -18.578 1 97.81 186 THR A N 1
ATOM 1392 C CA . THR A 1 186 ? 6.156 -31.109 -18.406 1 97.81 186 THR A CA 1
ATOM 1393 C C . THR A 1 186 ? 4.75 -30.844 -18.938 1 97.81 186 THR A C 1
ATOM 1395 O O . THR A 1 186 ? 4.41 -31.25 -20.047 1 97.81 186 THR A O 1
ATOM 1398 N N . ILE A 1 187 ? 3.967 -30.25 -18.109 1 98.31 187 ILE A N 1
ATOM 1399 C CA . ILE A 1 187 ? 2.66 -29.719 -18.469 1 98.31 187 ILE A CA 1
ATOM 1400 C C . ILE A 1 187 ? 2.648 -28.203 -18.281 1 98.31 187 ILE A C 1
ATOM 1402 O O . ILE A 1 187 ? 2.881 -27.703 -17.188 1 98.31 187 ILE A O 1
ATOM 1406 N N . LEU A 1 188 ? 2.404 -27.469 -19.344 1 98.19 188 LEU A N 1
ATOM 1407 C CA . LEU A 1 188 ? 2.223 -26.016 -19.25 1 98.19 188 LEU A CA 1
ATOM 1408 C C . LEU A 1 188 ? 0.741 -25.656 -19.281 1 98.19 188 LEU A C 1
ATOM 1410 O O . LEU A 1 188 ? -0.03 -26.234 -20.047 1 98.19 188 LEU A O 1
ATOM 1414 N N . THR A 1 189 ? 0.323 -24.875 -18.391 1 98.06 189 THR A N 1
ATOM 1415 C CA . THR A 1 189 ? -1.019 -24.297 -18.438 1 98.06 189 THR A CA 1
ATOM 1416 C C . THR A 1 189 ? -0.96 -22.812 -18.734 1 98.06 189 THR A C 1
ATOM 1418 O O . THR A 1 189 ? -0.339 -22.047 -18 1 98.06 189 THR A O 1
ATOM 1421 N N . LEU A 1 190 ? -1.613 -22.375 -19.859 1 96.75 190 LEU A N 1
ATOM 1422 C CA . LEU A 1 190 ? -1.493 -21.016 -20.391 1 96.75 190 LEU A CA 1
ATOM 1423 C C . LEU A 1 190 ? -2.863 -20.453 -20.75 1 96.75 190 LEU A C 1
ATOM 1425 O O . LEU A 1 190 ? -3.727 -21.172 -21.25 1 96.75 190 LEU A O 1
ATOM 1429 N N . ASN A 1 191 ? -2.982 -19.188 -20.469 1 93.94 191 ASN A N 1
ATOM 1430 C CA . ASN A 1 191 ? -4.172 -18.531 -21 1 93.94 191 ASN A CA 1
ATOM 1431 C C . ASN A 1 191 ? -3.93 -18 -22.406 1 93.94 191 ASN A C 1
ATOM 1433 O O . ASN A 1 191 ? -2.859 -18.203 -22.969 1 93.94 191 ASN A O 1
ATOM 1437 N N . ARG A 1 192 ? -4.895 -17.344 -22.922 1 94.25 192 ARG A N 1
ATOM 1438 C CA . ARG A 1 192 ? -4.855 -16.859 -24.297 1 94.25 192 ARG A CA 1
ATOM 1439 C C . ARG A 1 192 ? -3.648 -15.961 -24.531 1 94.25 192 ARG A C 1
ATOM 1441 O O . ARG A 1 192 ? -2.895 -16.156 -25.484 1 94.25 192 ARG A O 1
ATOM 1448 N N . ASP A 1 193 ? -3.441 -14.992 -23.719 1 91.06 193 ASP A N 1
ATOM 1449 C CA . ASP A 1 193 ? -2.35 -14.031 -23.859 1 91.06 193 ASP A CA 1
ATOM 1450 C C . ASP A 1 193 ? -0.994 -14.719 -23.703 1 91.06 193 ASP A C 1
ATOM 1452 O O . ASP A 1 193 ? -0.05 -14.406 -24.438 1 91.06 193 ASP A O 1
ATOM 1456 N N . GLU A 1 194 ? -0.914 -15.594 -22.812 1 93.69 194 GLU A N 1
ATOM 1457 C CA . GLU A 1 194 ? 0.325 -16.312 -22.562 1 93.69 194 GLU A CA 1
ATOM 1458 C C . GLU A 1 194 ? 0.686 -17.219 -23.734 1 93.69 194 GLU A C 1
ATOM 1460 O O . GLU A 1 194 ? 1.861 -17.359 -24.094 1 93.69 194 GLU A O 1
ATOM 1465 N N . VAL A 1 195 ? -0.305 -17.844 -24.359 1 96.56 195 VAL A N 1
ATOM 1466 C CA . VAL A 1 195 ? -0.061 -18.625 -25.547 1 96.56 195 VAL A CA 1
ATOM 1467 C C . VAL A 1 195 ? 0.496 -17.734 -26.656 1 96.56 195 VAL A C 1
ATOM 1469 O O . VAL A 1 195 ? 1.452 -18.109 -27.344 1 96.56 195 VAL A O 1
ATOM 1472 N N . ALA A 1 196 ? -0.122 -16.578 -26.75 1 96.31 196 ALA A N 1
ATOM 1473 C CA . ALA A 1 196 ? 0.357 -15.648 -27.766 1 96.31 196 ALA A CA 1
ATOM 1474 C C . ALA A 1 196 ? 1.812 -15.266 -27.516 1 96.31 196 ALA A C 1
ATOM 1476 O O . ALA A 1 196 ? 2.6 -15.141 -28.469 1 96.31 196 ALA A O 1
ATOM 1477 N N . MET A 1 197 ? 2.184 -15.141 -26.328 1 94.19 197 MET A N 1
ATOM 1478 C CA . MET A 1 197 ? 3.533 -14.742 -25.953 1 94.19 197 MET A CA 1
ATOM 1479 C C . MET A 1 197 ? 4.527 -15.875 -26.188 1 94.19 197 MET A C 1
ATOM 1481 O O . MET A 1 197 ? 5.633 -15.641 -26.672 1 94.19 197 MET A O 1
ATOM 1485 N N . LEU A 1 198 ? 4.145 -17.078 -25.828 1 96.31 198 LEU A N 1
ATOM 1486 C CA . LEU A 1 198 ? 5.074 -18.203 -25.828 1 96.31 198 LEU A CA 1
ATOM 1487 C C . LEU A 1 198 ? 5.066 -18.906 -27.172 1 96.31 198 LEU A C 1
ATOM 1489 O O . LEU A 1 198 ? 6.117 -19.297 -27.672 1 96.31 198 LEU A O 1
ATOM 1493 N N . CYS A 1 199 ? 3.867 -19.078 -27.719 1 96.56 199 CYS A N 1
ATOM 1494 C CA . CYS A 1 199 ? 3.703 -19.938 -28.891 1 96.56 199 CYS A CA 1
ATOM 1495 C C . CYS A 1 199 ? 3.557 -19.109 -30.156 1 96.56 199 CYS A C 1
ATOM 1497 O O . CYS A 1 199 ? 3.68 -19.641 -31.266 1 96.56 199 CYS A O 1
ATOM 1499 N N . GLY A 1 200 ? 3.289 -17.828 -29.969 1 95.25 200 GLY A N 1
ATOM 1500 C CA . GLY A 1 200 ? 3.156 -16.969 -31.125 1 95.25 200 GLY A CA 1
ATOM 1501 C C . GLY A 1 200 ? 1.745 -16.453 -31.328 1 95.25 200 GLY A C 1
ATOM 1502 O O . GLY A 1 200 ? 0.795 -16.984 -30.75 1 95.25 200 GLY A O 1
ATOM 1503 N N . ALA A 1 201 ? 1.639 -15.445 -32.156 1 94.06 201 ALA A N 1
ATOM 1504 C CA . ALA A 1 201 ? 0.348 -14.828 -32.469 1 94.06 201 ALA A CA 1
ATOM 1505 C C . ALA A 1 201 ? -0.491 -15.711 -33.375 1 94.06 201 ALA A C 1
ATOM 1507 O O . ALA A 1 201 ? 0.052 -16.484 -34.156 1 94.06 201 ALA A O 1
ATOM 1508 N N . GLY A 1 202 ? -1.863 -15.547 -33.281 1 94.94 202 GLY A N 1
ATOM 1509 C CA . GLY A 1 202 ? -2.775 -16.359 -34.094 1 94.94 202 GLY A CA 1
ATOM 1510 C C . GLY A 1 202 ? -3.793 -17.109 -33.25 1 94.94 202 GLY A C 1
ATOM 1511 O O . GLY A 1 202 ? -4.121 -16.672 -32.125 1 94.94 202 GLY A O 1
ATOM 1512 N N . ASP A 1 203 ? -4.324 -18.234 -33.875 1 96.94 203 ASP A N 1
ATOM 1513 C CA . ASP A 1 203 ? -5.262 -19.062 -33.125 1 96.94 203 ASP A CA 1
ATOM 1514 C C . ASP A 1 203 ? -4.559 -19.781 -31.969 1 96.94 203 ASP A C 1
ATOM 1516 O O . ASP A 1 203 ? -3.596 -20.516 -32.188 1 96.94 203 ASP A O 1
ATOM 1520 N N . SER A 1 204 ? -5.043 -19.562 -30.828 1 97.62 204 SER A N 1
ATOM 1521 C CA . SER A 1 204 ? -4.375 -20.031 -29.625 1 97.62 204 SER A CA 1
ATOM 1522 C C . SER A 1 204 ? -4.184 -21.547 -29.656 1 97.62 204 SER A C 1
ATOM 1524 O O . SER A 1 204 ? -3.1 -22.047 -29.344 1 97.62 204 SER A O 1
ATOM 1526 N N . VAL A 1 205 ? -5.211 -22.312 -30.047 1 98.06 205 VAL A N 1
ATOM 1527 C CA . VAL A 1 205 ? -5.164 -23.766 -30.031 1 98.06 205 VAL A CA 1
ATOM 1528 C C . VAL A 1 205 ? -4.164 -24.266 -31.062 1 98.06 205 VAL A C 1
ATOM 1530 O O . VAL A 1 205 ? -3.385 -25.188 -30.797 1 98.06 205 VAL A O 1
ATOM 1533 N N . THR A 1 206 ? -4.211 -23.672 -32.219 1 97.88 206 THR A N 1
ATOM 1534 C CA . THR A 1 206 ? -3.279 -24.047 -33.281 1 97.88 206 THR A CA 1
ATOM 1535 C C . THR A 1 206 ? -1.838 -23.797 -32.844 1 97.88 206 THR A C 1
ATOM 1537 O O . THR A 1 206 ? -0.974 -24.656 -33 1 97.88 206 THR A O 1
ATOM 1540 N N . GLN A 1 207 ? -1.61 -22.609 -32.375 1 98.12 207 GLN A N 1
ATOM 1541 C CA . GLN A 1 207 ? -0.259 -22.234 -31.969 1 98.12 207 GLN A CA 1
ATOM 1542 C C . GLN A 1 207 ? 0.238 -23.125 -30.812 1 98.12 207 GLN A C 1
ATOM 1544 O O . GLN A 1 207 ? 1.392 -23.562 -30.812 1 98.12 207 GLN A O 1
ATOM 1549 N N . ALA A 1 208 ? -0.612 -23.391 -29.875 1 98.31 208 ALA A N 1
ATOM 1550 C CA . ALA A 1 208 ? -0.251 -24.25 -28.75 1 98.31 208 ALA A CA 1
ATOM 1551 C C . ALA A 1 208 ? 0.049 -25.672 -29.219 1 98.31 208 ALA A C 1
ATOM 1553 O O . ALA A 1 208 ? 0.985 -26.312 -28.719 1 98.31 208 ALA A O 1
ATOM 1554 N N . SER A 1 209 ? -0.789 -26.156 -30.078 1 98.12 209 SER A N 1
ATOM 1555 C CA . SER A 1 209 ? -0.593 -27.484 -30.625 1 98.12 209 SER A CA 1
ATOM 1556 C C . SER A 1 209 ? 0.749 -27.609 -31.328 1 98.12 209 SER A C 1
ATOM 1558 O O . SER A 1 209 ? 1.466 -28.594 -31.156 1 98.12 209 SER A O 1
ATOM 1560 N N . CYS A 1 210 ? 1.074 -26.625 -32.125 1 97.75 210 CYS A N 1
ATOM 1561 C CA . CYS A 1 210 ? 2.344 -26.625 -32.844 1 97.75 210 CYS A CA 1
ATOM 1562 C C . CYS A 1 210 ? 3.52 -26.609 -31.859 1 97.75 210 CYS A C 1
ATOM 1564 O O . CYS A 1 210 ? 4.488 -27.344 -32.031 1 97.75 210 CYS A O 1
ATOM 1566 N N . TYR A 1 211 ? 3.434 -25.781 -30.953 1 97.88 211 TYR A N 1
ATOM 1567 C CA . TYR A 1 211 ? 4.484 -25.672 -29.953 1 97.88 211 TYR A CA 1
ATOM 1568 C C . TYR A 1 211 ? 4.633 -26.969 -29.156 1 97.88 211 TYR A C 1
ATOM 1570 O O . TYR A 1 211 ? 5.75 -27.422 -28.906 1 97.88 211 TYR A O 1
ATOM 1578 N N . SER A 1 212 ? 3.52 -27.531 -28.719 1 97.75 212 SER A N 1
ATOM 1579 C CA . SER A 1 212 ? 3.498 -28.812 -28.016 1 97.75 212 SER A CA 1
ATOM 1580 C C . SER A 1 212 ? 4.227 -29.891 -28.797 1 97.75 212 SER A C 1
ATOM 1582 O O . SER A 1 212 ? 5.039 -30.625 -28.234 1 97.75 212 SER A O 1
ATOM 1584 N N . SER A 1 213 ? 3.938 -29.953 -30.062 1 97.31 213 SER A N 1
ATOM 1585 C CA . SER A 1 213 ? 4.555 -30.969 -30.922 1 97.31 213 SER A CA 1
ATOM 1586 C C . SER A 1 213 ? 6.047 -30.703 -31.094 1 97.31 213 SER A C 1
ATOM 1588 O O . SER A 1 213 ? 6.852 -31.641 -31.078 1 97.31 213 SER A O 1
ATOM 1590 N N . LYS A 1 214 ? 6.379 -29.469 -31.266 1 96.69 214 LYS A N 1
ATOM 1591 C CA . LYS A 1 214 ? 7.773 -29.094 -31.469 1 96.69 214 LYS A CA 1
ATOM 1592 C C . LYS A 1 214 ? 8.609 -29.391 -30.219 1 96.69 214 LYS A C 1
ATOM 1594 O O . LYS A 1 214 ? 9.727 -29.906 -30.328 1 96.69 214 LYS A O 1
ATOM 1599 N N . ARG A 1 215 ? 8.07 -29.125 -29.109 1 96.88 215 ARG A N 1
ATOM 1600 C CA . ARG A 1 215 ? 8.836 -29.203 -27.859 1 96.88 215 ARG A CA 1
ATOM 1601 C C . ARG A 1 215 ? 8.586 -30.531 -27.156 1 96.88 215 ARG A C 1
ATOM 1603 O O . ARG A 1 215 ? 9.289 -30.875 -26.203 1 96.88 215 ARG A O 1
ATOM 1610 N N . LYS A 1 216 ? 7.586 -31.297 -27.578 1 97.06 216 LYS A N 1
ATOM 1611 C CA . LYS A 1 216 ? 7.207 -32.594 -27 1 97.06 216 LYS A CA 1
ATOM 1612 C C . LYS A 1 216 ? 6.77 -32.438 -25.547 1 97.06 216 LYS A C 1
ATOM 1614 O O . LYS A 1 216 ? 7.168 -33.219 -24.688 1 97.06 216 LYS A O 1
ATOM 1619 N N . ILE A 1 217 ? 6.02 -31.312 -25.266 1 97.25 217 ILE A N 1
ATOM 1620 C CA . ILE A 1 217 ? 5.461 -31.078 -23.938 1 97.25 217 ILE A CA 1
ATOM 1621 C C . ILE A 1 217 ? 3.943 -30.922 -24.031 1 97.25 217 ILE A C 1
ATOM 1623 O O . ILE A 1 217 ? 3.408 -30.641 -25.109 1 97.25 217 ILE A O 1
ATOM 1627 N N . ILE A 1 218 ? 3.238 -31.172 -22.969 1 98 218 ILE A N 1
ATOM 1628 C CA . ILE A 1 218 ? 1.789 -31.016 -22.891 1 98 218 ILE A CA 1
ATOM 1629 C C . ILE A 1 218 ? 1.438 -29.562 -22.609 1 98 218 ILE A C 1
ATOM 1631 O O . ILE A 1 218 ? 2.068 -28.922 -21.766 1 98 218 ILE A O 1
ATOM 1635 N N . ILE A 1 219 ? 0.461 -29.016 -23.359 1 98.38 219 ILE A N 1
ATOM 1636 C CA . ILE A 1 219 ? -0 -27.656 -23.109 1 98.38 219 ILE A CA 1
ATOM 1637 C C . ILE A 1 219 ? -1.511 -27.656 -22.875 1 98.38 219 ILE A C 1
ATOM 1639 O O . ILE A 1 219 ? -2.262 -28.234 -23.672 1 98.38 219 ILE A O 1
ATOM 1643 N N . ILE A 1 220 ? -1.899 -27.172 -21.781 1 98.5 220 ILE A N 1
ATOM 1644 C CA . ILE A 1 220 ? -3.307 -26.875 -21.516 1 98.5 220 ILE A CA 1
ATOM 1645 C C . ILE A 1 220 ? -3.598 -25.406 -21.797 1 98.5 220 ILE A C 1
ATOM 1647 O O . ILE A 1 220 ? -3.057 -24.531 -21.125 1 98.5 220 ILE A O 1
ATOM 1651 N N . CYS A 1 221 ? -4.453 -25.141 -22.734 1 97.62 221 CYS A N 1
ATOM 1652 C CA . CYS A 1 221 ? -4.855 -23.781 -23.109 1 97.62 221 CYS A CA 1
ATOM 1653 C C . CYS A 1 221 ? -6.184 -23.406 -22.469 1 97.62 221 CYS A C 1
ATOM 1655 O O . CYS A 1 221 ? -7.219 -24 -22.766 1 97.62 221 CYS A O 1
ATOM 1657 N N . ARG A 1 222 ? -6.145 -22.391 -21.609 1 96 222 ARG A N 1
ATOM 1658 C CA . ARG A 1 222 ? -7.352 -21.922 -20.953 1 96 222 ARG A CA 1
ATOM 1659 C C . ARG A 1 222 ? -7.957 -20.734 -21.703 1 96 222 ARG A C 1
ATOM 1661 O O . ARG A 1 222 ? -7.328 -19.688 -21.812 1 96 222 ARG A O 1
ATOM 1668 N N . LEU A 1 223 ? -9.195 -20.906 -22.125 1 94.62 223 LEU A N 1
ATOM 1669 C CA . LEU A 1 223 ? -9.836 -19.875 -22.938 1 94.62 223 LEU A CA 1
ATOM 1670 C C . LEU A 1 223 ? -11.102 -19.359 -22.266 1 94.62 223 LEU A C 1
ATOM 1672 O O . LEU A 1 223 ? -12.133 -19.203 -22.922 1 94.62 223 LEU A O 1
ATOM 1676 N N . GLY A 1 224 ? -11.031 -19.219 -21.016 1 89.56 224 GLY A N 1
ATOM 1677 C CA . GLY A 1 224 ? -12.117 -18.625 -20.25 1 89.56 224 GLY A CA 1
ATOM 1678 C C . GLY A 1 224 ? -13.43 -19.375 -20.406 1 89.56 224 GLY A C 1
ATOM 1679 O O . GLY A 1 224 ? -13.492 -20.594 -20.188 1 89.56 224 GLY A O 1
ATOM 1680 N N . SER A 1 225 ? -14.422 -18.625 -20.938 1 89.19 225 SER A N 1
ATOM 1681 C CA . SER A 1 225 ? -15.766 -19.172 -21.062 1 89.19 225 SER A CA 1
ATOM 1682 C C . SER A 1 225 ? -15.828 -20.234 -22.172 1 89.19 225 SER A C 1
ATOM 1684 O O . SER A 1 225 ? -16.797 -20.984 -22.266 1 89.19 225 SER A O 1
ATOM 1686 N N . GLN A 1 226 ? -14.828 -20.328 -22.953 1 93.44 226 GLN A N 1
ATOM 1687 C CA . GLN A 1 226 ? -14.797 -21.312 -24.031 1 93.44 226 GLN A CA 1
ATOM 1688 C C . GLN A 1 226 ? -14.203 -22.641 -23.562 1 93.44 226 GLN A C 1
ATOM 1690 O O . GLN A 1 226 ? -14.156 -23.609 -24.312 1 93.44 226 GLN A O 1
ATOM 1695 N N . GLY A 1 227 ? -13.766 -22.625 -22.297 1 95.81 227 GLY A N 1
ATOM 1696 C CA . GLY A 1 227 ? -13.195 -23.844 -21.734 1 95.81 227 GLY A CA 1
ATOM 1697 C C . GLY A 1 227 ? -11.695 -23.938 -21.938 1 95.81 227 GLY A C 1
ATOM 1698 O O . GLY A 1 227 ? -11 -22.922 -21.984 1 95.81 227 GLY A O 1
ATOM 1699 N N . ALA A 1 228 ? -11.25 -25.203 -21.891 1 97.88 228 ALA A N 1
ATOM 1700 C CA . ALA A 1 228 ? -9.82 -25.469 -22.047 1 97.88 228 ALA A CA 1
ATOM 1701 C C . ALA A 1 228 ? -9.562 -26.453 -23.172 1 97.88 228 ALA A C 1
ATOM 1703 O O . ALA A 1 228 ? -10.461 -27.188 -23.578 1 97.88 228 ALA A O 1
ATOM 1704 N N . TRP A 1 229 ? -8.391 -26.375 -23.703 1 98.44 229 TRP A N 1
ATOM 1705 C CA . TRP A 1 229 ? -7.926 -27.297 -24.734 1 98.44 229 TRP A CA 1
ATOM 1706 C C . TRP A 1 229 ? -6.652 -28.016 -24.297 1 98.44 229 TRP A C 1
ATOM 1708 O O . TRP A 1 229 ? -5.754 -27.391 -23.719 1 98.44 229 TRP A O 1
ATOM 1718 N N . ILE A 1 230 ? -6.664 -29.328 -24.562 1 98.62 230 ILE A N 1
ATOM 1719 C CA . ILE A 1 230 ? -5.48 -30.125 -24.281 1 98.62 230 ILE A CA 1
ATOM 1720 C C . ILE A 1 230 ? -4.695 -30.359 -25.562 1 98.62 230 ILE A C 1
ATOM 1722 O O . ILE A 1 230 ? -5.211 -30.953 -26.516 1 98.62 230 ILE A O 1
ATOM 1726 N N . CYS A 1 231 ? -3.486 -29.875 -25.578 1 98.25 231 CYS A N 1
ATOM 1727 C CA . CYS A 1 231 ? -2.586 -30.109 -26.703 1 98.25 231 CYS A CA 1
ATOM 1728 C C . CYS A 1 231 ? -1.5 -31.125 -26.328 1 98.25 231 CYS A C 1
ATOM 1730 O O . CYS A 1 231 ? -0.656 -30.844 -25.484 1 98.25 231 CYS A O 1
ATOM 1732 N N . LEU A 1 232 ? -1.563 -32.281 -26.938 1 97.19 232 LEU A N 1
ATOM 1733 C CA . LEU A 1 232 ? -0.546 -33.344 -26.797 1 97.19 232 LEU A CA 1
ATOM 1734 C C . LEU A 1 232 ? 0.353 -33.375 -28.031 1 97.19 232 LEU A C 1
ATOM 1736 O O . LEU A 1 232 ? -0.083 -33.062 -29.141 1 97.19 232 LEU A O 1
ATOM 1740 N N . PRO A 1 233 ? 1.611 -33.781 -27.75 1 96.12 233 PRO A N 1
ATOM 1741 C CA . PRO A 1 233 ? 2.512 -33.875 -28.906 1 96.12 233 PRO A CA 1
ATOM 1742 C C . PRO A 1 233 ? 1.972 -34.781 -30 1 96.12 233 PRO A C 1
ATOM 1744 O O . PRO A 1 233 ? 1.607 -35.938 -29.719 1 96.12 233 PRO A O 1
ATOM 1747 N N . ASP A 1 234 ? 1.898 -34.25 -31.125 1 94.44 234 ASP A N 1
ATOM 1748 C CA . ASP A 1 234 ? 1.585 -35 -32.344 1 94.44 234 ASP A CA 1
ATOM 1749 C C . ASP A 1 234 ? 0.178 -35.594 -32.281 1 94.44 234 ASP A C 1
ATOM 1751 O O . ASP A 1 234 ? -0.052 -36.688 -32.75 1 94.44 234 ASP A O 1
ATOM 1755 N N . ARG A 1 235 ? -0.689 -34.906 -31.625 1 95.56 235 ARG A N 1
ATOM 1756 C CA . ARG A 1 235 ? -2.09 -35.312 -31.531 1 95.56 235 ARG A CA 1
ATOM 1757 C C . ARG A 1 235 ? -3.018 -34.125 -31.812 1 95.56 235 ARG A C 1
ATOM 1759 O O . ARG A 1 235 ? -2.602 -32.969 -31.719 1 95.56 235 ARG A O 1
ATOM 1766 N N . THR A 1 236 ? -4.199 -34.531 -32.188 1 96.75 236 THR A N 1
ATOM 1767 C CA . THR A 1 236 ? -5.223 -33.5 -32.344 1 96.75 236 THR A CA 1
ATOM 1768 C C . THR A 1 236 ? -5.629 -32.938 -30.984 1 96.75 236 THR A C 1
ATOM 1770 O O . THR A 1 236 ? -5.863 -33.688 -30.047 1 96.75 236 THR A O 1
ATOM 1773 N N . PRO A 1 237 ? -5.652 -31.625 -30.922 1 98.12 237 PRO A N 1
ATOM 1774 C CA . PRO A 1 237 ? -6.066 -31.016 -29.641 1 98.12 237 PRO A CA 1
ATOM 1775 C C . PRO A 1 237 ? -7.445 -31.484 -29.188 1 98.12 237 PRO A C 1
ATOM 1777 O O . PRO A 1 237 ? -8.336 -31.688 -30.016 1 98.12 237 PRO A O 1
ATOM 1780 N N . GLU A 1 238 ? -7.613 -31.656 -27.891 1 98.12 238 GLU A N 1
ATOM 1781 C CA . GLU A 1 238 ? -8.883 -32.062 -27.312 1 98.12 238 GLU A CA 1
ATOM 1782 C C . GLU A 1 238 ? -9.555 -30.922 -26.562 1 98.12 238 GLU A C 1
ATOM 1784 O O . GLU A 1 238 ? -8.93 -30.25 -25.734 1 98.12 238 GLU A O 1
ATOM 1789 N N . HIS A 1 239 ? -10.805 -30.75 -26.875 1 98.25 239 HIS A N 1
ATOM 1790 C CA . HIS A 1 239 ? -11.57 -29.688 -26.219 1 98.25 239 HIS A CA 1
ATOM 1791 C C . HIS A 1 239 ? -12.258 -30.203 -24.953 1 98.25 239 HIS A C 1
ATOM 1793 O O . HIS A 1 239 ? -12.875 -31.281 -24.969 1 98.25 239 HIS A O 1
ATOM 1799 N N . VAL A 1 240 ? -12.133 -29.516 -23.891 1 98.12 240 VAL A N 1
ATOM 1800 C CA . VAL A 1 240 ? -12.859 -29.75 -22.656 1 98.12 240 VAL A CA 1
ATOM 1801 C C . VAL A 1 240 ? -13.742 -28.531 -22.344 1 98.12 240 VAL A C 1
ATOM 1803 O O . VAL A 1 240 ? -13.242 -27.484 -21.938 1 98.12 240 VAL A O 1
ATOM 1806 N N . PRO A 1 241 ? -15.016 -28.609 -22.453 1 96.12 241 PRO A N 1
ATOM 1807 C CA . PRO A 1 241 ? -15.914 -27.453 -22.312 1 96.12 241 PRO A CA 1
ATOM 1808 C C . PRO A 1 241 ? -15.906 -26.875 -20.906 1 96.12 241 PRO A C 1
ATOM 1810 O O . PRO A 1 241 ? -15.633 -27.594 -19.938 1 96.12 241 PRO A O 1
ATOM 1813 N N . ALA A 1 242 ? -16.188 -25.562 -20.828 1 93.88 242 ALA A N 1
ATOM 1814 C CA . ALA A 1 242 ? -16.312 -24.875 -19.547 1 93.88 242 ALA A CA 1
ATOM 1815 C C . ALA A 1 242 ? -17.688 -25.141 -18.922 1 93.88 242 ALA A C 1
ATOM 1817 O O . ALA A 1 242 ? -18.609 -25.578 -19.609 1 93.88 242 ALA A O 1
ATOM 1818 N N . TYR A 1 243 ? -17.766 -24.938 -17.625 1 92.62 243 TYR A N 1
ATOM 1819 C CA . TYR A 1 243 ? -19.031 -24.938 -16.922 1 92.62 243 TYR A CA 1
ATOM 1820 C C . TYR A 1 243 ? -19.609 -23.531 -16.844 1 92.62 243 TYR A C 1
ATOM 1822 O O . TYR A 1 243 ? -18.891 -22.562 -16.562 1 92.62 243 TYR A O 1
ATOM 1830 N N . LYS A 1 244 ? -20.828 -23.359 -17.047 1 89.38 244 LYS A N 1
ATOM 1831 C CA . LYS A 1 244 ? -21.469 -22.047 -17.031 1 89.38 244 LYS A CA 1
ATOM 1832 C C . LYS A 1 244 ? -21.844 -21.641 -15.609 1 89.38 244 LYS A C 1
ATOM 1834 O O . LYS A 1 244 ? -22.531 -22.406 -14.898 1 89.38 244 LYS A O 1
ATOM 1839 N N . VAL A 1 245 ? -21.328 -20.516 -15.234 1 88.94 245 VAL A N 1
ATOM 1840 C CA . VAL A 1 245 ? -21.672 -19.953 -13.93 1 88.94 245 VAL A CA 1
ATOM 1841 C C . VAL A 1 245 ? -21.781 -18.438 -14.039 1 88.94 245 VAL A C 1
ATOM 1843 O O . VAL A 1 245 ? -21.297 -17.844 -15 1 88.94 245 VAL A O 1
ATOM 1846 N N . LYS A 1 246 ? -22.516 -17.766 -13.062 1 86.62 246 LYS A N 1
ATOM 1847 C CA . LYS A 1 246 ? -22.453 -16.312 -12.938 1 86.62 246 LYS A CA 1
ATOM 1848 C C . LYS A 1 246 ? -21.094 -15.852 -12.43 1 86.62 246 LYS A C 1
ATOM 1850 O O . LYS A 1 246 ? -20.719 -16.141 -11.297 1 86.62 246 LYS A O 1
ATOM 1855 N N . VAL A 1 247 ? -20.406 -15.164 -13.258 1 82.38 247 VAL A N 1
ATOM 1856 C CA . VAL A 1 247 ? -19.062 -14.719 -12.906 1 82.38 247 VAL A CA 1
ATOM 1857 C C . VAL A 1 247 ? -19.141 -13.523 -11.961 1 82.38 247 VAL A C 1
ATOM 1859 O O . VAL A 1 247 ? -19.781 -12.523 -12.266 1 82.38 247 VAL A O 1
ATOM 1862 N N . VAL A 1 248 ? -18.516 -13.648 -10.812 1 78.81 248 VAL A N 1
ATOM 1863 C CA . VAL A 1 248 ? -18.453 -12.602 -9.805 1 78.81 248 VAL A CA 1
ATOM 1864 C C . VAL A 1 248 ? -17.078 -11.961 -9.797 1 78.81 248 VAL A C 1
ATOM 1866 O O . VAL A 1 248 ? -16.953 -10.734 -9.75 1 78.81 248 VAL A O 1
ATOM 1869 N N . ASP A 1 249 ? -16.062 -12.734 -9.859 1 78.06 249 ASP A N 1
ATOM 1870 C CA . ASP A 1 249 ? -14.68 -12.312 -9.75 1 78.06 249 ASP A CA 1
ATOM 1871 C C . ASP A 1 249 ? -13.742 -13.336 -10.383 1 78.06 249 ASP A C 1
ATOM 1873 O O . ASP A 1 249 ? -13.773 -14.523 -10.031 1 78.06 249 ASP A O 1
ATOM 1877 N N . THR A 1 250 ? -12.898 -12.883 -11.195 1 75.94 250 THR A N 1
ATOM 1878 C CA . THR A 1 250 ? -12.07 -13.828 -11.93 1 75.94 250 THR A CA 1
ATOM 1879 C C . THR A 1 250 ? -10.711 -14 -11.266 1 75.94 250 THR A C 1
ATOM 1881 O O . THR A 1 250 ? -9.852 -14.727 -11.766 1 75.94 250 THR A O 1
ATOM 1884 N N . ILE A 1 251 ? -10.508 -13.359 -10.133 1 76.06 251 ILE A N 1
ATOM 1885 C CA . ILE A 1 251 ? -9.234 -13.461 -9.414 1 76.06 251 ILE A CA 1
ATOM 1886 C C . ILE A 1 251 ? -9.023 -14.891 -8.938 1 76.06 251 ILE A C 1
ATOM 1888 O O . ILE A 1 251 ? -9.914 -15.5 -8.344 1 76.06 251 ILE A O 1
ATOM 1892 N N . GLY A 1 252 ? -7.887 -15.453 -9.352 1 83 252 GLY A N 1
ATOM 1893 C CA . GLY A 1 252 ? -7.531 -16.781 -8.867 1 83 252 GLY A CA 1
ATOM 1894 C C . GLY A 1 252 ? -8.047 -17.891 -9.758 1 83 252 GLY A C 1
ATOM 1895 O O . GLY A 1 252 ? -7.867 -19.078 -9.453 1 83 252 GLY A O 1
ATOM 1896 N N . ALA A 1 253 ? -8.688 -17.562 -10.867 1 87.62 253 ALA A N 1
ATOM 1897 C CA . ALA A 1 253 ? -9.258 -18.562 -11.758 1 87.62 253 ALA A CA 1
ATOM 1898 C C . ALA A 1 253 ? -8.18 -19.516 -12.258 1 87.62 253 ALA A C 1
ATOM 1900 O O . ALA A 1 253 ? -8.383 -20.734 -12.281 1 87.62 253 ALA A O 1
ATOM 1901 N N . GLY A 1 254 ? -7.082 -18.969 -12.672 1 91.88 254 GLY A N 1
ATOM 1902 C CA . GLY A 1 254 ? -5.984 -19.797 -13.141 1 91.88 254 GLY A CA 1
ATOM 1903 C C . GLY A 1 254 ? -5.418 -20.703 -12.07 1 91.88 254 GLY A C 1
ATOM 1904 O O . GLY A 1 254 ? -5.152 -21.875 -12.312 1 91.88 254 GLY A O 1
ATOM 1905 N N . ASP A 1 255 ? -5.223 -20.188 -10.891 1 93.94 255 ASP A N 1
ATOM 1906 C CA . ASP A 1 255 ? -4.734 -20.984 -9.766 1 93.94 255 ASP A CA 1
ATOM 1907 C C . ASP A 1 255 ? -5.695 -22.125 -9.43 1 93.94 255 ASP A C 1
ATOM 1909 O O . ASP A 1 255 ? -5.27 -23.25 -9.188 1 93.94 255 ASP A O 1
ATOM 1913 N N . ALA A 1 256 ? -6.969 -21.781 -9.469 1 94.19 256 ALA A N 1
ATOM 1914 C CA . ALA A 1 256 ? -7.996 -22.781 -9.18 1 94.19 256 ALA A CA 1
ATOM 1915 C C . ALA A 1 256 ? -7.996 -23.875 -10.234 1 94.19 256 ALA A C 1
ATOM 1917 O O . ALA A 1 256 ? -8.141 -25.062 -9.898 1 94.19 256 ALA A O 1
ATOM 1918 N N . HIS A 1 257 ? -7.887 -23.469 -11.445 1 96.69 257 HIS A N 1
ATOM 1919 C CA . HIS A 1 257 ? -7.828 -24.453 -12.531 1 96.69 257 HIS A CA 1
ATOM 1920 C C . HIS A 1 257 ? -6.641 -25.391 -12.352 1 96.69 257 HIS A C 1
ATOM 1922 O O . HIS A 1 257 ? -6.793 -26.609 -12.469 1 96.69 257 HIS A O 1
ATOM 1928 N N . SER A 1 258 ? -5.488 -24.828 -12.07 1 97.62 258 SER A N 1
ATOM 1929 C CA . SER A 1 258 ? -4.289 -25.625 -11.836 1 97.62 258 SER A CA 1
ATOM 1930 C C . SER A 1 258 ? -4.48 -26.594 -10.68 1 97.62 258 SER A C 1
ATOM 1932 O O . SER A 1 258 ? -4.09 -27.766 -10.758 1 97.62 258 SER A O 1
ATOM 1934 N N . SER A 1 259 ? -5.078 -26.125 -9.648 1 97.44 259 SER A N 1
ATOM 1935 C CA . SER A 1 259 ? -5.316 -26.969 -8.484 1 97.44 259 SER A CA 1
ATOM 1936 C C . SER A 1 259 ? -6.238 -28.141 -8.828 1 97.44 259 SER A C 1
ATOM 1938 O O . SER A 1 259 ? -6.016 -29.266 -8.383 1 97.44 259 SER A O 1
ATOM 1940 N N . GLY A 1 260 ? -7.285 -27.828 -9.555 1 97.56 260 GLY A N 1
ATOM 1941 C CA . GLY A 1 260 ? -8.195 -28.891 -9.977 1 97.56 260 GLY A CA 1
ATOM 1942 C C . GLY A 1 260 ? -7.523 -29.953 -10.82 1 97.56 260 GLY A C 1
ATOM 1943 O O . GLY A 1 260 ? -7.738 -31.141 -10.617 1 97.56 260 GLY A O 1
ATOM 1944 N N . ILE A 1 261 ? -6.715 -29.531 -11.766 1 98.44 261 ILE A N 1
ATOM 1945 C CA . ILE A 1 261 ? -5.973 -30.453 -12.609 1 98.44 261 ILE A CA 1
ATOM 1946 C C . ILE A 1 261 ? -5.082 -31.344 -11.742 1 98.44 261 ILE A C 1
ATOM 1948 O O . ILE A 1 261 ? -5.109 -32.562 -11.875 1 98.44 261 ILE A O 1
ATOM 1952 N N . LEU A 1 262 ? -4.371 -30.734 -10.875 1 98.38 262 LEU A N 1
ATOM 1953 C CA . LEU A 1 262 ? -3.439 -31.469 -10.023 1 98.38 262 LEU A CA 1
ATOM 1954 C C . LEU A 1 262 ? -4.184 -32.438 -9.117 1 98.38 262 LEU A C 1
ATOM 1956 O O . LEU A 1 262 ? -3.717 -33.562 -8.898 1 98.38 262 LEU A O 1
ATOM 1960 N N . ALA A 1 263 ? -5.297 -32 -8.609 1 97.62 263 ALA A N 1
ATOM 1961 C CA . ALA A 1 263 ? -6.102 -32.906 -7.77 1 97.62 263 ALA A CA 1
ATOM 1962 C C . ALA A 1 263 ? -6.543 -34.125 -8.539 1 97.62 263 ALA A C 1
ATOM 1964 O O . ALA A 1 263 ? -6.465 -35.25 -8.031 1 97.62 263 ALA A O 1
ATOM 1965 N N . GLY A 1 264 ? -7.031 -33.906 -9.75 1 97.56 264 GLY A N 1
ATOM 1966 C CA . GLY A 1 264 ? -7.418 -35.031 -10.594 1 97.56 264 GLY A CA 1
ATOM 1967 C C . GLY A 1 264 ? -6.266 -35.969 -10.898 1 97.56 264 GLY A C 1
ATOM 1968 O O . GLY A 1 264 ? -6.402 -37.188 -10.789 1 97.56 264 GLY A O 1
ATOM 1969 N N . LEU A 1 265 ? -5.137 -35.438 -11.234 1 97.19 265 LEU A N 1
ATOM 1970 C CA . LEU A 1 265 ? -3.961 -36.219 -11.547 1 97.19 265 LEU A CA 1
ATOM 1971 C C . LEU A 1 265 ? -3.496 -37 -10.328 1 97.19 265 LEU A C 1
ATOM 1973 O O . LEU A 1 265 ? -3.119 -38.188 -10.438 1 97.19 265 LEU A O 1
ATOM 1977 N N . SER A 1 266 ? -3.5 -36.344 -9.234 1 96.62 266 SER A N 1
ATOM 1978 C CA . SER A 1 266 ? -3.131 -37 -7.977 1 96.62 266 SER A CA 1
ATOM 1979 C C . SER A 1 266 ? -3.971 -38.25 -7.73 1 96.62 266 SER A C 1
ATOM 1981 O O . SER A 1 266 ? -3.479 -39.219 -7.18 1 96.62 266 SER A O 1
ATOM 1983 N N . GLN A 1 267 ? -5.199 -38.219 -8.164 1 95 267 GLN A N 1
ATOM 1984 C CA . GLN A 1 267 ? -6.145 -39.281 -7.941 1 95 267 GLN A CA 1
ATOM 1985 C C . GLN A 1 267 ? -6.051 -40.344 -9.047 1 95 267 GLN A C 1
ATOM 1987 O O . GLN A 1 267 ? -6.762 -41.344 -9.016 1 95 267 GLN A O 1
ATOM 1992 N N . GLY A 1 268 ? -5.258 -40.062 -10.016 1 95.19 268 GLY A N 1
ATOM 1993 C CA . GLY A 1 268 ? -5.055 -41.031 -11.086 1 95.19 268 GLY A CA 1
ATOM 1994 C C . GLY A 1 268 ? -6.012 -40.875 -12.25 1 95.19 268 GLY A C 1
ATOM 1995 O O . GLY A 1 268 ? -6.125 -41.75 -13.109 1 95.19 268 GLY A O 1
ATOM 1996 N N . MET A 1 269 ? -6.617 -39.75 -12.312 1 96.62 269 MET A N 1
ATOM 1997 C CA . MET A 1 269 ? -7.52 -39.469 -13.43 1 96.62 269 MET A CA 1
ATOM 1998 C C . MET A 1 269 ? -6.742 -39.312 -14.727 1 96.62 269 MET A C 1
ATOM 2000 O O . MET A 1 269 ? -5.547 -39 -14.711 1 96.62 269 MET A O 1
ATOM 2004 N N . SER A 1 270 ? -7.488 -39.594 -15.836 1 97.31 270 SER A N 1
ATOM 2005 C CA . SER A 1 270 ? -6.914 -39.219 -17.125 1 97.31 270 SER A CA 1
ATOM 2006 C C . SER A 1 270 ? -6.688 -37.688 -17.203 1 97.31 270 SER A C 1
ATOM 2008 O O . SER A 1 270 ? -7.297 -36.938 -16.469 1 97.31 270 SER A O 1
ATOM 2010 N N . LEU A 1 271 ? -5.809 -37.312 -18.078 1 97.5 271 LEU A N 1
ATOM 2011 C CA . LEU A 1 271 ? -5.551 -35.906 -18.234 1 97.5 271 LEU A CA 1
ATOM 2012 C C . LEU A 1 271 ? -6.836 -35.156 -18.594 1 97.5 271 LEU A C 1
ATOM 2014 O O . LEU A 1 271 ? -7.098 -34.062 -18.062 1 97.5 271 LEU A O 1
ATOM 2018 N N . ARG A 1 272 ? -7.621 -35.688 -19.469 1 98 272 ARG A N 1
ATOM 2019 C CA . ARG A 1 272 ? -8.883 -35.062 -19.844 1 98 272 ARG A CA 1
ATOM 2020 C C . ARG A 1 272 ? -9.789 -34.875 -18.641 1 98 272 ARG A C 1
ATOM 2022 O O . ARG A 1 272 ? -10.367 -33.812 -18.453 1 98 272 ARG A O 1
ATOM 2029 N N . ASP A 1 273 ? -9.93 -35.938 -17.875 1 97.88 273 ASP A N 1
ATOM 2030 C CA . ASP A 1 273 ? -10.789 -35.875 -16.688 1 97.88 273 ASP A CA 1
ATOM 2031 C C . ASP A 1 273 ? -10.234 -34.875 -15.664 1 97.88 273 ASP A C 1
ATOM 2033 O O . ASP A 1 273 ? -10.992 -34.219 -14.961 1 97.88 273 ASP A O 1
ATOM 2037 N N . ALA A 1 274 ? -8.914 -34.844 -15.57 1 98.19 274 ALA A N 1
ATOM 2038 C CA . ALA A 1 274 ? -8.273 -33.875 -14.672 1 98.19 274 ALA A CA 1
ATOM 2039 C C . ALA A 1 274 ? -8.562 -32.438 -15.109 1 98.19 274 ALA A C 1
ATOM 2041 O O . ALA A 1 274 ? -8.852 -31.578 -14.281 1 98.19 274 ALA A O 1
ATOM 2042 N N . VAL A 1 275 ? -8.5 -32.188 -16.375 1 98.44 275 VAL A N 1
ATOM 2043 C CA . VAL A 1 275 ? -8.781 -30.859 -16.906 1 98.44 275 VAL A CA 1
ATOM 2044 C C . VAL A 1 275 ? -10.258 -30.516 -16.703 1 98.44 275 VAL A C 1
ATOM 2046 O O . VAL A 1 275 ? -10.602 -29.375 -16.391 1 98.44 275 VAL A O 1
ATOM 2049 N N . LYS A 1 276 ? -11.102 -31.531 -16.828 1 97.69 276 LYS A N 1
ATOM 2050 C CA . LYS A 1 276 ? -12.516 -31.328 -16.531 1 97.69 276 LYS A CA 1
ATOM 2051 C C . LYS A 1 276 ? -12.711 -30.875 -15.078 1 97.69 276 LYS A C 1
ATOM 2053 O O . LYS A 1 276 ? -13.5 -29.984 -14.797 1 97.69 276 LYS A O 1
ATOM 2058 N N . LEU A 1 277 ? -12.023 -31.578 -14.219 1 96.81 277 LEU A N 1
ATOM 2059 C CA . LEU A 1 277 ? -12.078 -31.188 -12.812 1 96.81 277 LEU A CA 1
ATOM 2060 C C . LEU A 1 277 ? -11.539 -29.766 -12.625 1 96.81 277 LEU A C 1
ATOM 2062 O O . LEU A 1 277 ? -12.094 -29 -11.844 1 96.81 277 LEU A O 1
ATOM 2066 N N . GLY A 1 278 ? -10.422 -29.406 -13.289 1 97.5 278 GLY A N 1
ATOM 2067 C CA . GLY A 1 278 ? -9.914 -28.031 -13.273 1 97.5 278 GLY A CA 1
ATOM 2068 C C . GLY A 1 278 ? -10.953 -27.016 -13.688 1 97.5 278 GLY A C 1
ATOM 2069 O O . GLY A 1 278 ? -11.109 -25.984 -13.023 1 97.5 278 GLY A O 1
ATOM 2070 N N . ASN A 1 279 ? -11.688 -27.297 -14.75 1 96.5 279 ASN A N 1
ATOM 2071 C CA . ASN A 1 279 ? -12.758 -26.422 -15.211 1 96.5 279 ASN A CA 1
ATOM 2072 C C . ASN A 1 279 ? -13.828 -26.234 -14.141 1 96.5 279 ASN A C 1
ATOM 2074 O O . ASN A 1 279 ? -14.336 -25.125 -13.953 1 96.5 279 ASN A O 1
ATOM 2078 N N . ARG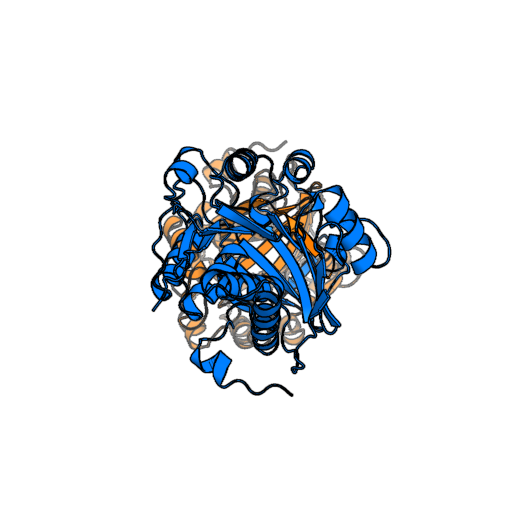 A 1 280 ? -14.133 -27.328 -13.531 1 94.81 280 ARG A N 1
ATOM 2079 C CA . ARG A 1 280 ? -15.172 -27.297 -12.5 1 94.81 280 ARG A CA 1
ATOM 2080 C C . ARG A 1 280 ? -14.75 -26.438 -11.32 1 94.81 280 ARG A C 1
ATOM 2082 O O . ARG A 1 280 ? -15.516 -25.594 -10.859 1 94.81 280 ARG A O 1
ATOM 2089 N N . VAL A 1 281 ? -13.578 -26.688 -10.812 1 95 281 VAL A N 1
ATOM 2090 C CA . VAL A 1 281 ? -13.062 -25.938 -9.664 1 95 281 VAL A CA 1
ATOM 2091 C C . VAL A 1 281 ? -12.953 -24.453 -10 1 95 281 VAL A C 1
ATOM 2093 O O . VAL A 1 281 ? -13.367 -23.609 -9.219 1 95 281 VAL A O 1
ATOM 2096 N N . ALA A 1 282 ? -12.43 -24.125 -11.164 1 93.75 282 ALA A N 1
ATOM 2097 C CA . ALA A 1 282 ? -12.281 -22.734 -11.602 1 93.75 282 ALA A CA 1
ATOM 2098 C C . ALA A 1 282 ? -13.641 -22.062 -11.719 1 93.75 282 ALA A C 1
ATOM 2100 O O . ALA A 1 282 ? -13.789 -20.891 -11.359 1 93.75 282 ALA A O 1
ATOM 2101 N N . ALA A 1 283 ? -14.609 -22.766 -12.195 1 92.69 283 ALA A N 1
ATOM 2102 C CA . ALA A 1 283 ? -15.953 -22.219 -12.352 1 92.69 283 ALA A CA 1
ATOM 2103 C C . ALA A 1 283 ? -16.547 -21.812 -11 1 92.69 283 ALA A C 1
ATOM 2105 O O . ALA A 1 283 ? -17.188 -20.766 -10.891 1 92.69 283 ALA A O 1
ATOM 2106 N N . ILE A 1 284 ? -16.328 -22.609 -10.039 1 92.06 284 ILE A N 1
ATOM 2107 C CA . ILE A 1 284 ? -16.844 -22.312 -8.711 1 92.06 284 ILE A CA 1
ATOM 2108 C C . ILE A 1 284 ? -16.125 -21.109 -8.125 1 92.06 284 ILE A C 1
ATOM 2110 O O . ILE A 1 284 ? -16.75 -20.234 -7.516 1 92.06 284 ILE A O 1
ATOM 2114 N N . VAL A 1 285 ? -14.812 -21.016 -8.32 1 88.75 285 VAL A N 1
ATOM 2115 C CA . VAL A 1 285 ? -14.016 -19.922 -7.777 1 88.75 285 VAL A CA 1
ATOM 2116 C C . VAL A 1 285 ? -14.461 -18.609 -8.391 1 88.75 285 VAL A C 1
ATOM 2118 O O . VAL A 1 285 ? -14.617 -17.609 -7.684 1 88.75 285 VAL A O 1
ATOM 2121 N N . VAL A 1 286 ? -14.719 -18.531 -9.672 1 86.69 286 VAL A N 1
ATOM 2122 C CA . VAL A 1 286 ? -15.055 -17.266 -10.328 1 86.69 286 VAL A CA 1
ATOM 2123 C C . VAL A 1 286 ? -16.484 -16.859 -9.953 1 86.69 286 VAL A C 1
ATOM 2125 O O . VAL A 1 286 ? -16.891 -15.719 -10.188 1 86.69 286 VAL A O 1
ATOM 2128 N N . ASN A 1 287 ? -17.219 -17.844 -9.438 1 86.62 287 ASN A N 1
ATOM 2129 C CA . ASN A 1 287 ? -18.578 -17.578 -8.969 1 86.62 287 ASN A CA 1
ATOM 2130 C C . ASN A 1 287 ? -18.578 -16.969 -7.57 1 86.62 287 ASN A C 1
ATOM 2132 O O . ASN A 1 287 ? -19.609 -16.484 -7.098 1 86.62 287 ASN A O 1
ATOM 2136 N N . ARG A 1 288 ? -17.453 -16.953 -6.949 1 80.56 288 ARG A N 1
ATOM 2137 C CA . ARG A 1 288 ? -17.266 -16.422 -5.602 1 80.56 288 ARG A CA 1
ATOM 2138 C C . ARG A 1 288 ? -16.359 -15.203 -5.613 1 80.56 288 ARG A C 1
ATOM 2140 O O . ARG A 1 288 ? -15.68 -14.938 -6.609 1 80.56 288 ARG A O 1
ATOM 2147 N N . SER A 1 289 ? -16.359 -14.445 -4.477 1 71.56 289 SER A N 1
ATOM 2148 C CA . SER A 1 289 ? -15.477 -13.281 -4.391 1 71.56 289 SER A CA 1
ATOM 2149 C C . SER A 1 289 ? -14.117 -13.664 -3.818 1 71.56 289 SER A C 1
ATOM 2151 O O . SER A 1 289 ? -14.039 -14.375 -2.816 1 71.56 289 SER A O 1
ATOM 2153 N N . GLY A 1 290 ? -13.133 -13.234 -4.441 1 68.12 290 GLY A N 1
ATOM 2154 C CA . GLY A 1 290 ? -11.781 -13.406 -3.939 1 68.12 290 GLY A CA 1
ATOM 2155 C C . GLY A 1 290 ? -11.148 -14.719 -4.363 1 68.12 290 GLY A C 1
ATOM 2156 O O . GLY A 1 290 ? -11.844 -15.625 -4.832 1 68.12 290 GLY A O 1
ATOM 2157 N N . ALA A 1 291 ? -9.883 -14.844 -4.156 1 63.41 291 ALA A N 1
ATOM 2158 C CA . ALA A 1 291 ? -9.125 -16.016 -4.574 1 63.41 291 ALA A CA 1
ATOM 2159 C C . ALA A 1 291 ? -9.258 -17.141 -3.561 1 63.41 291 ALA A C 1
ATOM 2161 O O . ALA A 1 291 ? -8.859 -18.281 -3.83 1 63.41 291 ALA A O 1
ATOM 2162 N N . ALA A 1 292 ? -9.859 -16.828 -2.463 1 67.81 292 ALA A N 1
ATOM 2163 C CA . ALA A 1 292 ? -9.93 -17.828 -1.394 1 67.81 292 ALA A CA 1
ATOM 2164 C C . ALA A 1 292 ? -11.188 -18.672 -1.516 1 67.81 292 ALA A C 1
ATOM 2166 O O . ALA A 1 292 ? -11.508 -19.453 -0.613 1 67.81 292 ALA A O 1
ATOM 2167 N N . GLY A 1 293 ? -11.75 -18.672 -2.646 1 74.06 293 GLY A N 1
ATOM 2168 C CA . GLY A 1 293 ? -13.055 -19.297 -2.754 1 74.06 293 GLY A CA 1
ATOM 2169 C C . GLY A 1 293 ? -12.984 -20.719 -3.289 1 74.06 293 GLY A C 1
ATOM 2170 O O . GLY A 1 293 ? -13.961 -21.219 -3.848 1 74.06 293 GLY A O 1
ATOM 2171 N N . ALA A 1 294 ? -11.844 -21.375 -3.189 1 84.94 294 ALA A N 1
ATOM 2172 C CA . ALA A 1 294 ? -11.766 -22.75 -3.676 1 84.94 294 ALA A CA 1
ATOM 2173 C C . ALA A 1 294 ? -12.695 -23.656 -2.887 1 84.94 294 ALA A C 1
ATOM 2175 O O . ALA A 1 294 ? -12.781 -23.562 -1.66 1 84.94 294 ALA A O 1
ATOM 2176 N N . PRO A 1 295 ? -13.445 -24.578 -3.547 1 87.81 295 PRO A N 1
ATOM 2177 C CA . PRO A 1 295 ? -14.453 -25.406 -2.895 1 87.81 295 PRO A CA 1
ATOM 2178 C C . PRO A 1 295 ? -13.844 -26.578 -2.119 1 87.81 295 PRO A 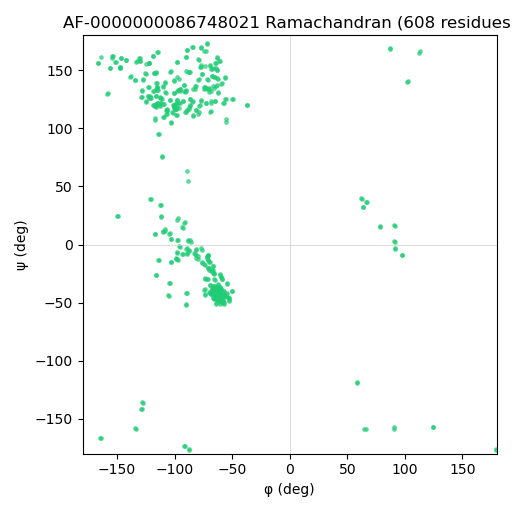C 1
ATOM 2180 O O . PRO A 1 295 ? -12.773 -27.062 -2.48 1 87.81 295 PRO A O 1
ATOM 2183 N N . THR A 1 296 ? -14.586 -26.969 -1.123 1 91.25 296 THR A N 1
ATOM 2184 C CA . THR A 1 296 ? -14.336 -28.266 -0.511 1 91.25 296 THR A CA 1
ATOM 2185 C C . THR A 1 296 ? -14.883 -29.391 -1.385 1 91.25 296 THR A C 1
ATOM 2187 O O . THR A 1 296 ? -15.594 -29.141 -2.359 1 91.25 296 THR A O 1
ATOM 2190 N N . ILE A 1 297 ? -14.508 -30.609 -1 1 91.62 297 ILE A N 1
ATOM 2191 C CA . ILE A 1 297 ? -15.031 -31.766 -1.722 1 91.62 297 ILE A CA 1
ATOM 2192 C C . ILE A 1 297 ? -16.547 -31.766 -1.683 1 91.62 297 ILE A C 1
ATOM 2194 O O . ILE A 1 297 ? -17.203 -31.984 -2.703 1 91.62 297 ILE A O 1
ATOM 2198 N N . LYS A 1 298 ? -17.078 -31.406 -0.538 1 91.12 298 LYS A N 1
ATOM 2199 C CA . LYS A 1 298 ? -18.531 -31.359 -0.374 1 91.12 298 LYS A CA 1
ATOM 2200 C C . LYS A 1 298 ? -19.141 -30.281 -1.258 1 91.12 298 LYS A C 1
ATOM 2202 O O . LYS A 1 298 ? -20.156 -30.516 -1.92 1 91.12 298 LYS A O 1
ATOM 2207 N N . GLU A 1 299 ? -18.578 -29.156 -1.265 1 90.31 299 GLU A N 1
ATOM 2208 C CA . GLU A 1 299 ? -19.062 -28.047 -2.078 1 90.31 299 GLU A CA 1
ATOM 2209 C C . GLU A 1 299 ? -18.969 -28.359 -3.566 1 90.31 299 GLU A C 1
ATOM 2211 O O . GLU A 1 299 ? -19.828 -27.969 -4.352 1 90.31 299 GLU A O 1
ATOM 2216 N N . LEU A 1 300 ? -17.922 -29.047 -3.896 1 90.25 300 LEU A N 1
ATOM 2217 C CA . LEU A 1 300 ? -17.719 -29.453 -5.281 1 90.25 300 LEU A CA 1
ATOM 2218 C C . LEU A 1 300 ? -18.828 -30.422 -5.723 1 90.25 300 LEU A C 1
ATOM 2220 O O . LEU A 1 300 ? -19.312 -30.328 -6.852 1 90.25 300 LEU A O 1
ATOM 2224 N N . GLU A 1 301 ? -19.203 -31.281 -4.875 1 89.56 301 GLU A N 1
ATOM 2225 C CA . GLU A 1 301 ? -20.219 -32.281 -5.176 1 89.56 301 GLU A CA 1
ATOM 2226 C C . GLU A 1 301 ? -21.625 -31.656 -5.223 1 89.56 301 GLU A C 1
ATOM 2228 O O . GLU A 1 301 ? -22.453 -32.062 -6.035 1 89.56 301 GLU A O 1
ATOM 2233 N N . GLU A 1 302 ? -21.797 -30.609 -4.457 1 88.56 302 GLU A N 1
ATOM 2234 C CA . GLU A 1 302 ? -23.141 -30.062 -4.273 1 88.56 302 GLU A CA 1
ATOM 2235 C C . GLU A 1 302 ? -23.391 -28.891 -5.203 1 88.56 302 GLU A C 1
ATOM 2237 O O . GLU A 1 302 ? -24.547 -28.484 -5.402 1 88.56 302 GLU A O 1
ATOM 2242 N N . PHE A 1 303 ? -22.328 -28.484 -5.711 1 86.81 303 PHE A N 1
ATOM 2243 C CA . PHE A 1 303 ? -22.516 -27.281 -6.527 1 86.81 303 PHE A CA 1
ATOM 2244 C C . PHE A 1 303 ? -23.359 -27.594 -7.754 1 86.81 303 PHE A C 1
ATOM 2246 O O . PHE A 1 303 ? -23.156 -28.594 -8.422 1 86.81 303 PHE A O 1
ATOM 2253 N N . VAL A 1 304 ? -24.297 -26.719 -8.062 1 82.12 304 VAL A N 1
ATOM 2254 C CA . VAL A 1 304 ? -25.188 -26.875 -9.203 1 82.12 304 VAL A CA 1
ATOM 2255 C C . VAL A 1 304 ? -24.797 -25.891 -10.305 1 82.12 304 VAL A C 1
ATOM 2257 O O . VAL A 1 304 ? -24.875 -24.672 -10.109 1 82.12 304 VAL A O 1
ATOM 2260 N N . PHE A 1 305 ? -24.422 -26.453 -11.328 1 83.88 305 PHE A N 1
ATOM 2261 C CA . PHE A 1 305 ? -24.031 -25.641 -12.461 1 83.88 305 PHE A CA 1
ATOM 2262 C C . PHE A 1 305 ? -25.234 -25.297 -13.336 1 83.88 305 PHE A C 1
ATOM 2264 O O . PHE A 1 305 ? -26.219 -26.031 -13.336 1 83.88 305 PHE A O 1
ATOM 2271 N N . GLU A 1 306 ? -25.234 -24.156 -13.977 1 77.56 306 GLU A N 1
ATOM 2272 C CA . GLU A 1 306 ? -26.328 -23.797 -14.867 1 77.56 306 GLU A CA 1
ATOM 2273 C C . GLU A 1 306 ? -26.312 -24.625 -16.141 1 77.56 306 GLU A C 1
ATOM 2275 O O . GLU A 1 306 ? -25.25 -25.047 -16.594 1 77.56 306 GLU A O 1
ATOM 2280 N N . MET B 1 1 ? 13.094 32.938 33.25 1 38.38 1 MET B N 1
ATOM 2281 C CA . MET B 1 1 ? 13.078 32.875 31.797 1 38.38 1 MET B CA 1
ATOM 2282 C C . MET B 1 1 ? 11.664 33.094 31.266 1 38.38 1 MET B C 1
ATOM 2284 O O . MET B 1 1 ? 10.758 32.312 31.594 1 38.38 1 MET B O 1
ATOM 2288 N N . ASP B 1 2 ? 10.953 34.062 30.984 1 48.22 2 ASP B N 1
ATOM 2289 C CA . ASP B 1 2 ? 9.602 34.562 30.781 1 48.22 2 ASP B CA 1
ATOM 2290 C C . ASP B 1 2 ? 8.844 33.75 29.734 1 48.22 2 ASP B C 1
ATOM 2292 O O . ASP B 1 2 ? 9.414 33.375 28.719 1 48.22 2 ASP B O 1
ATOM 2296 N N . GLY B 1 3 ? 7.629 32.719 30.094 1 67.06 3 GLY B N 1
ATOM 2297 C CA . GLY B 1 3 ? 7.191 31.328 30.016 1 67.06 3 GLY B CA 1
ATOM 2298 C C . GLY B 1 3 ? 6.648 3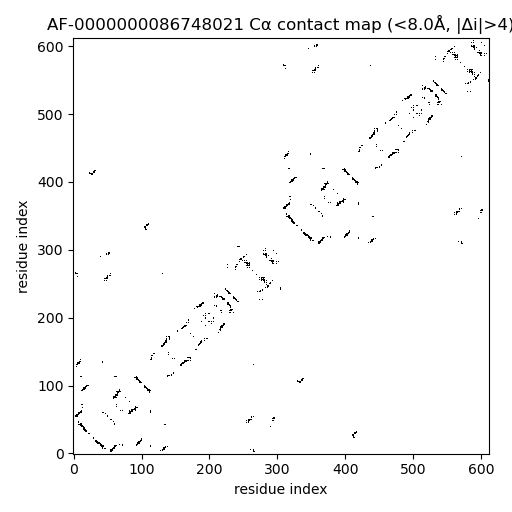0.953 28.641 1 67.06 3 GLY B C 1
ATOM 2299 O O . GLY B 1 3 ? 5.996 31.75 27.984 1 67.06 3 GLY B O 1
ATOM 2300 N N . LEU B 1 4 ? 7.332 30.016 27.75 1 86.56 4 LEU B N 1
ATOM 2301 C CA . LEU B 1 4 ? 6.895 29.438 26.484 1 86.56 4 LEU B CA 1
ATOM 2302 C C . LEU B 1 4 ? 5.402 29.141 26.5 1 86.56 4 LEU B C 1
ATOM 2304 O O . LEU B 1 4 ? 4.902 28.531 27.453 1 86.56 4 LEU B O 1
ATOM 2308 N N . LEU B 1 5 ? 4.746 29.828 25.531 1 91.69 5 LEU B N 1
ATOM 2309 C CA . LEU B 1 5 ? 3.338 29.469 25.406 1 91.69 5 LEU B CA 1
ATOM 2310 C C . LEU B 1 5 ? 3.18 28.094 24.766 1 91.69 5 LEU B C 1
ATOM 2312 O O . LEU B 1 5 ? 3.887 27.781 23.797 1 91.69 5 LEU B O 1
ATOM 2316 N N . PRO B 1 6 ? 2.363 27.297 25.281 1 93 6 PRO B N 1
ATOM 2317 C CA . PRO B 1 6 ? 2.172 25.953 24.703 1 93 6 PRO B CA 1
ATOM 2318 C C . PRO B 1 6 ? 1.497 25.984 23.328 1 93 6 PRO B C 1
ATOM 2320 O O . PRO B 1 6 ? 0.781 26.953 23.016 1 93 6 PRO B O 1
ATOM 2323 N N . ILE B 1 7 ? 1.82 25.031 22.578 1 97.44 7 ILE B N 1
ATOM 2324 C CA . ILE B 1 7 ? 1.2 24.859 21.266 1 97.44 7 ILE B CA 1
ATOM 2325 C C . ILE B 1 7 ? 0.346 23.594 21.266 1 97.44 7 ILE B C 1
ATOM 2327 O O . ILE B 1 7 ? 0.843 22.5 21.547 1 97.44 7 ILE B O 1
ATOM 2331 N N . THR B 1 8 ? -0.925 23.75 21.016 1 97.62 8 THR B N 1
ATOM 2332 C CA . THR B 1 8 ? -1.799 22.609 20.797 1 97.62 8 THR B CA 1
ATOM 2333 C C . THR B 1 8 ? -1.787 22.188 19.328 1 97.62 8 THR B C 1
ATOM 2335 O O . THR B 1 8 ? -2.01 23.016 18.438 1 97.62 8 THR B O 1
ATOM 2338 N N . VAL B 1 9 ? -1.481 20.922 19.078 1 98.12 9 VAL B N 1
ATOM 2339 C CA . VAL B 1 9 ? -1.435 20.438 17.703 1 98.12 9 VAL B CA 1
ATOM 2340 C C . VAL B 1 9 ? -2.604 19.484 17.453 1 98.12 9 VAL B C 1
ATOM 2342 O O . VAL B 1 9 ? -2.652 18.391 18.016 1 98.12 9 VAL B O 1
ATOM 2345 N N . ILE B 1 10 ? -3.555 19.953 16.641 1 96.75 10 ILE B N 1
ATOM 2346 C CA . ILE B 1 10 ? -4.66 19.125 16.156 1 96.75 10 ILE 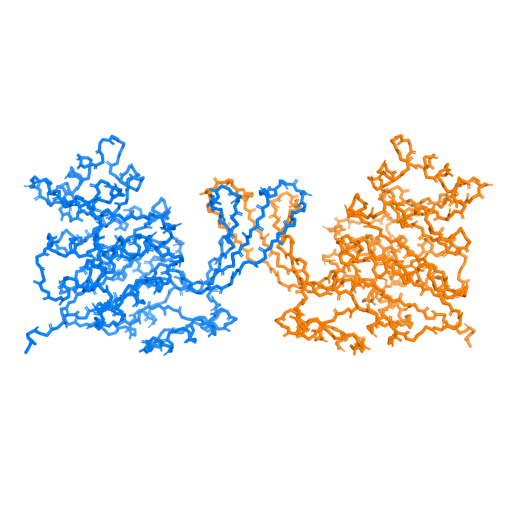B CA 1
ATOM 2347 C C . ILE B 1 10 ? -4.398 18.719 14.711 1 96.75 10 ILE B C 1
ATOM 2349 O O . ILE B 1 10 ? -4.547 19.516 13.789 1 96.75 10 ILE B O 1
ATOM 2353 N N . GLY B 1 11 ? -4.023 17.469 14.547 1 95.06 11 GLY B N 1
ATOM 2354 C CA . GLY B 1 11 ? -3.639 17.062 13.203 1 95.06 11 GLY B CA 1
ATOM 2355 C C . GLY B 1 11 ? -3.586 15.555 13.031 1 95.06 11 GLY B C 1
ATOM 2356 O O . GLY B 1 11 ? -4.141 14.812 13.836 1 95.06 11 GLY B O 1
ATOM 2357 N N . ALA B 1 12 ? -2.98 15.188 11.93 1 94.88 12 ALA B N 1
ATOM 2358 C CA . ALA B 1 12 ? -2.992 13.773 11.547 1 94.88 12 ALA B CA 1
ATOM 2359 C C . ALA B 1 12 ? -1.613 13.148 11.734 1 94.88 12 ALA B C 1
ATOM 2361 O O . ALA B 1 12 ? -0.591 13.797 11.508 1 94.88 12 ALA B O 1
ATOM 2362 N N . ALA B 1 13 ? -1.613 11.938 12.227 1 96.62 13 ALA B N 1
ATOM 2363 C CA . ALA B 1 13 ? -0.511 11 12.039 1 96.62 13 ALA B CA 1
ATOM 2364 C C . ALA B 1 13 ? -0.917 9.852 11.117 1 96.62 13 ALA B C 1
ATOM 2366 O O . ALA B 1 13 ? -2.045 9.359 11.195 1 96.62 13 ALA B O 1
ATOM 2367 N N . ALA B 1 14 ? -0.032 9.555 10.258 1 95.25 14 ALA B N 1
ATOM 2368 C CA . ALA B 1 14 ? -0.352 8.516 9.273 1 95.25 14 ALA B CA 1
ATOM 2369 C C . ALA B 1 14 ? 0.896 7.73 8.883 1 95.25 14 ALA B C 1
ATOM 2371 O O . ALA B 1 14 ? 2.014 8.242 8.961 1 95.25 14 ALA B O 1
ATOM 2372 N N . GLY B 1 15 ? 0.647 6.508 8.516 1 95.19 15 GLY B N 1
ATOM 2373 C CA . GLY B 1 15 ? 1.735 5.719 7.965 1 95.19 15 GLY B CA 1
ATOM 2374 C C . GLY B 1 15 ? 2.031 6.047 6.512 1 95.19 15 GLY B C 1
ATOM 2375 O O . GLY B 1 15 ? 1.114 6.281 5.727 1 95.19 15 GLY B O 1
ATOM 2376 N N . ASP B 1 16 ? 3.338 6.027 6.199 1 92.94 16 ASP B N 1
ATOM 2377 C CA . ASP B 1 16 ? 3.785 6.199 4.82 1 92.94 16 ASP B CA 1
ATOM 2378 C C . ASP B 1 16 ? 4.543 4.965 4.332 1 92.94 16 ASP B C 1
ATOM 2380 O O . ASP B 1 16 ? 5.543 4.566 4.934 1 92.94 16 ASP B O 1
ATOM 2384 N N . ILE B 1 17 ? 4.004 4.375 3.287 1 93.19 17 ILE B N 1
ATOM 2385 C CA . ILE B 1 17 ? 4.75 3.346 2.574 1 93.19 17 ILE B CA 1
ATOM 2386 C C . ILE B 1 17 ? 5.348 3.93 1.295 1 93.19 17 ILE B C 1
ATOM 2388 O O . ILE B 1 17 ? 4.613 4.273 0.363 1 93.19 17 ILE B O 1
ATOM 2392 N N . VAL B 1 18 ? 6.668 3.992 1.282 1 91.56 18 VAL B N 1
ATOM 2393 C CA . VAL B 1 18 ? 7.328 4.621 0.144 1 91.56 18 VAL B CA 1
ATOM 2394 C C . VAL B 1 18 ? 7.848 3.551 -0.812 1 91.56 18 VAL B C 1
ATOM 2396 O O . VAL B 1 18 ? 8.633 2.684 -0.417 1 91.56 18 VAL B O 1
ATOM 2399 N N . LEU B 1 19 ? 7.352 3.609 -2.037 1 94.19 19 LEU B N 1
ATOM 2400 C CA . LEU B 1 19 ? 7.77 2.678 -3.08 1 94.19 19 LEU B CA 1
ATOM 2401 C C . LEU B 1 19 ? 8.484 3.412 -4.207 1 94.19 19 LEU B C 1
ATOM 2403 O O . LEU B 1 19 ? 8.109 4.527 -4.57 1 94.19 19 LEU B O 1
ATOM 2407 N N . SER B 1 20 ? 9.57 2.852 -4.652 1 93.94 20 SER B N 1
ATOM 2408 C CA . SER B 1 20 ? 10.188 3.295 -5.898 1 93.94 20 SER B CA 1
ATOM 2409 C C . SER B 1 20 ? 9.781 2.402 -7.066 1 93.94 20 SER B C 1
ATOM 2411 O O . SER B 1 20 ? 9.727 1.179 -6.93 1 93.94 20 SER B O 1
ATOM 2413 N N . LEU B 1 21 ? 9.383 2.965 -8.18 1 94.25 21 LEU B N 1
ATOM 2414 C CA . LEU B 1 21 ? 8.984 2.213 -9.359 1 94.25 21 LEU B CA 1
ATOM 2415 C C . LEU B 1 21 ? 9.336 2.977 -10.633 1 94.25 21 LEU B C 1
ATOM 2417 O O . LEU B 1 21 ? 9.422 4.207 -10.625 1 94.25 21 LEU B O 1
ATOM 2421 N N . PRO B 1 22 ? 9.562 2.289 -11.711 1 92.25 22 PRO B N 1
ATOM 2422 C CA . PRO B 1 22 ? 9.945 2.957 -12.953 1 92.25 22 PRO B CA 1
ATOM 2423 C C . PRO B 1 22 ? 8.836 3.84 -13.523 1 92.25 22 PRO B C 1
ATOM 2425 O O . PRO B 1 22 ? 9.117 4.891 -14.102 1 92.25 22 PRO B O 1
ATOM 2428 N N . LYS B 1 23 ? 7.629 3.406 -13.391 1 92.56 23 LYS B N 1
ATOM 2429 C CA . LYS B 1 23 ? 6.457 4.145 -13.852 1 92.56 23 LYS B CA 1
ATOM 2430 C C . LYS B 1 23 ? 5.207 3.73 -13.078 1 92.56 23 LYS B C 1
ATOM 2432 O O . LYS B 1 23 ? 5.113 2.596 -12.602 1 92.56 23 LYS B O 1
ATOM 2437 N N . LEU B 1 24 ? 4.238 4.715 -12.984 1 93.5 24 LEU B N 1
ATOM 2438 C CA . LEU B 1 24 ? 2.955 4.387 -12.375 1 93.5 24 LEU B CA 1
ATOM 2439 C C . LEU B 1 24 ? 2.203 3.359 -13.211 1 93.5 24 LEU B C 1
ATOM 2441 O O . LEU B 1 24 ? 2.311 3.354 -14.438 1 93.5 24 LEU B O 1
ATOM 2445 N N . PRO B 1 25 ? 1.477 2.449 -12.57 1 91.5 25 PRO B N 1
ATOM 2446 C CA . PRO B 1 25 ? 0.697 1.49 -13.352 1 91.5 25 PRO B CA 1
ATOM 2447 C C . PRO B 1 25 ? -0.448 2.148 -14.117 1 91.5 25 PRO B C 1
ATOM 2449 O O . PRO B 1 25 ? -1.056 3.104 -13.625 1 91.5 25 PRO B O 1
ATOM 2452 N N . ARG B 1 26 ? -0.699 1.565 -15.352 1 87.88 26 ARG B N 1
ATOM 2453 C CA . ARG B 1 26 ? -1.936 1.854 -16.062 1 87.88 26 ARG B CA 1
ATOM 2454 C C . ARG B 1 26 ? -3.033 0.867 -15.688 1 87.88 26 ARG B C 1
ATOM 2456 O O . ARG B 1 26 ? -2.762 -0.163 -15.07 1 87.88 26 ARG B O 1
ATOM 2463 N N . SER B 1 27 ? -4.301 1.301 -15.992 1 86.06 27 SER B N 1
ATOM 2464 C CA . SER B 1 27 ? -5.41 0.405 -15.68 1 86.06 27 SER B CA 1
ATOM 2465 C C . SER B 1 27 ? -5.152 -1 -16.219 1 86.06 27 SER B C 1
ATOM 2467 O O . SER B 1 27 ? -4.777 -1.168 -17.375 1 86.06 27 SER B O 1
ATOM 2469 N N . GLY B 1 28 ? -5.215 -2.02 -15.367 1 78.25 28 GLY B N 1
ATOM 2470 C CA . GLY B 1 28 ? -5.055 -3.41 -15.766 1 78.25 28 GLY B CA 1
ATOM 2471 C C . GLY B 1 28 ? -3.621 -3.895 -15.672 1 78.25 28 GLY B C 1
ATOM 2472 O O . GLY B 1 28 ? -3.35 -5.082 -15.852 1 78.25 28 GLY B O 1
ATOM 2473 N N . GLU B 1 29 ? -2.703 -3.033 -15.328 1 83.38 29 GLU B N 1
ATOM 2474 C CA . GLU B 1 29 ? -1.286 -3.385 -15.344 1 83.38 29 GLU B CA 1
ATOM 2475 C C . GLU B 1 29 ? -0.797 -3.77 -13.945 1 83.38 29 GLU B C 1
ATOM 2477 O O . GLU B 1 29 ? -1.44 -3.447 -12.945 1 83.38 29 GLU B O 1
ATOM 2482 N N . ASP B 1 30 ? 0.265 -4.531 -13.953 1 84.19 30 ASP B N 1
ATOM 2483 C CA . ASP B 1 30 ? 1.041 -4.828 -12.75 1 84.19 30 ASP B CA 1
ATOM 2484 C C . ASP B 1 30 ? 2.445 -4.238 -12.844 1 84.19 30 ASP B C 1
ATOM 2486 O O . ASP B 1 30 ? 3.193 -4.543 -13.773 1 84.19 30 ASP B O 1
ATOM 2490 N N . ARG B 1 31 ? 2.746 -3.389 -11.875 1 89.44 31 ARG B N 1
ATOM 2491 C CA . ARG B 1 31 ? 4.062 -2.756 -11.852 1 89.44 31 ARG B CA 1
ATOM 2492 C C . ARG B 1 31 ? 4.883 -3.238 -10.664 1 89.44 31 ARG B C 1
ATOM 2494 O O . ARG B 1 31 ? 4.41 -3.207 -9.523 1 89.44 31 ARG B O 1
ATOM 2501 N N . GLU B 1 32 ? 6.039 -3.705 -11.008 1 89.5 32 GLU B N 1
ATOM 2502 C CA . GLU B 1 32 ? 6.961 -4.055 -9.93 1 89.5 32 GLU B CA 1
ATOM 2503 C C . GLU B 1 32 ? 7.539 -2.809 -9.266 1 89.5 32 GLU B C 1
ATOM 2505 O O . GLU B 1 32 ? 7.879 -1.841 -9.945 1 89.5 32 GLU B O 1
ATOM 2510 N N . ALA B 1 33 ? 7.531 -2.859 -7.961 1 94.19 33 ALA B N 1
ATOM 2511 C CA . ALA B 1 33 ? 8.094 -1.754 -7.191 1 94.19 33 ALA B CA 1
ATOM 2512 C C . ALA B 1 33 ? 9.055 -2.264 -6.125 1 94.19 33 ALA B C 1
ATOM 2514 O O . ALA B 1 33 ? 9.109 -3.465 -5.848 1 94.19 33 ALA B O 1
ATOM 2515 N N . ARG B 1 34 ? 9.883 -1.358 -5.676 1 92.81 34 ARG B N 1
ATOM 2516 C CA . ARG B 1 34 ? 10.758 -1.619 -4.535 1 92.81 34 ARG B CA 1
ATOM 2517 C C . ARG B 1 34 ? 10.344 -0.79 -3.326 1 92.81 34 ARG B C 1
ATOM 2519 O O . ARG B 1 34 ? 10.156 0.424 -3.434 1 92.81 34 ARG B O 1
ATOM 2526 N N . GLU B 1 35 ? 10.125 -1.507 -2.23 1 90.81 35 GLU B N 1
ATOM 2527 C CA . GLU B 1 35 ? 9.828 -0.774 -1.004 1 90.81 35 GLU B CA 1
ATOM 2528 C C . GLU B 1 35 ? 11.07 -0.079 -0.458 1 90.81 35 GLU B C 1
ATOM 2530 O O . GLU B 1 35 ? 12.078 -0.73 -0.177 1 90.81 35 GLU B O 1
ATOM 2535 N N . VAL B 1 36 ? 11.008 1.153 -0.32 1 87.19 36 VAL B N 1
ATOM 2536 C CA . VAL B 1 36 ? 12.133 1.956 0.148 1 87.19 36 VAL B CA 1
ATOM 2537 C C . VAL B 1 36 ? 12.094 2.066 1.67 1 87.19 36 VAL B C 1
ATOM 2539 O O . VAL B 1 36 ? 13.07 1.747 2.348 1 87.19 36 VAL B O 1
ATOM 2542 N N . GLU B 1 37 ? 10.938 2.461 2.152 1 86.44 37 GLU B N 1
ATOM 2543 C CA . GLU B 1 37 ? 10.812 2.617 3.598 1 86.44 37 GLU B CA 1
ATOM 2544 C C . GLU B 1 37 ? 9.352 2.756 4.02 1 86.44 37 GLU B C 1
ATOM 2546 O O . GLU B 1 37 ? 8.492 3.043 3.189 1 86.44 37 GLU B O 1
ATOM 2551 N N . GLN B 1 38 ? 9.172 2.414 5.246 1 88.94 38 GLN B N 1
ATOM 2552 C CA . GLN B 1 38 ? 7.938 2.758 5.941 1 88.94 38 GLN B CA 1
ATOM 2553 C C . GLN B 1 38 ? 8.203 3.738 7.082 1 88.94 38 GLN B C 1
ATOM 2555 O O . GLN B 1 38 ? 9.164 3.578 7.832 1 88.94 38 GLN B O 1
ATOM 2560 N N . GLN B 1 39 ? 7.422 4.75 7.145 1 90.19 39 GLN B N 1
ATOM 2561 C CA . GLN B 1 39 ? 7.609 5.742 8.195 1 90.19 39 GLN B CA 1
ATOM 2562 C C . GLN B 1 39 ? 6.277 6.34 8.633 1 90.19 39 GLN B C 1
ATOM 2564 O O . GLN B 1 39 ? 5.258 6.152 7.965 1 90.19 39 GLN B O 1
ATOM 2569 N N . ILE B 1 40 ? 6.316 6.93 9.836 1 93.88 40 ILE B N 1
ATOM 2570 C CA . ILE B 1 40 ? 5.156 7.672 10.312 1 93.88 40 ILE B CA 1
ATOM 2571 C C . ILE B 1 40 ? 5.297 9.148 9.945 1 93.88 40 ILE B C 1
ATOM 2573 O O . ILE B 1 40 ? 6.336 9.758 10.203 1 93.88 40 ILE B O 1
ATOM 2577 N N . GLY B 1 41 ? 4.316 9.594 9.25 1 92.12 41 GLY B N 1
ATOM 2578 C CA . GLY B 1 41 ? 4.215 11.008 8.945 1 92.12 41 GLY B CA 1
ATOM 2579 C C . GLY B 1 41 ? 2.861 11.602 9.289 1 92.12 41 GLY B C 1
ATOM 2580 O O . GLY B 1 41 ? 2.289 11.281 10.336 1 92.12 41 GLY B O 1
ATOM 2581 N N . GLY B 1 42 ? 2.402 12.516 8.391 1 91.38 42 GLY B N 1
ATOM 2582 C CA . GLY B 1 42 ? 1.224 13.32 8.664 1 91.38 42 GLY B CA 1
ATOM 2583 C C . GLY B 1 42 ? 1.556 14.734 9.086 1 91.38 42 GLY B C 1
ATOM 2584 O O . GLY B 1 42 ? 2.484 14.953 9.867 1 91.38 42 GLY B O 1
ATOM 2585 N N . SER B 1 43 ? 0.769 15.555 8.578 1 90.94 43 SER B N 1
ATOM 2586 C CA . SER B 1 43 ? 1.087 16.953 8.797 1 90.94 43 SER B CA 1
ATOM 2587 C C . SER B 1 43 ? 1.14 17.281 10.289 1 90.94 43 SER B C 1
ATOM 2589 O O . SER B 1 43 ? 2.088 17.922 10.758 1 90.94 43 SER B O 1
ATOM 2591 N N . GLY B 1 44 ? 0.127 16.875 11.031 1 94.81 44 GLY B N 1
ATOM 2592 C CA . GLY B 1 44 ? 0.101 17.125 12.469 1 94.81 44 GLY B CA 1
ATOM 2593 C C . GLY B 1 44 ? 1.286 16.531 13.203 1 94.81 44 GLY B C 1
ATOM 2594 O O . GLY B 1 44 ? 1.921 17.203 14.016 1 94.81 44 GLY B O 1
ATOM 2595 N N . PHE B 1 45 ? 1.554 15.344 12.93 1 96.31 45 PHE B N 1
ATOM 2596 C CA . PHE B 1 45 ? 2.66 14.664 13.594 1 96.31 45 PHE B CA 1
ATOM 2597 C C . PHE B 1 45 ? 3.99 15.305 13.219 1 96.31 45 PHE B C 1
ATOM 2599 O O . PHE B 1 45 ? 4.871 15.461 14.07 1 96.31 45 PHE B O 1
ATOM 2606 N N . ASN B 1 46 ? 4.195 15.617 12 1 94.38 46 ASN B N 1
ATOM 2607 C CA . ASN B 1 46 ? 5.418 16.297 11.57 1 94.38 46 ASN B CA 1
ATOM 2608 C C . ASN B 1 46 ? 5.617 17.609 12.305 1 94.38 46 ASN B C 1
ATOM 2610 O O . ASN B 1 46 ? 6.727 17.938 12.734 1 94.38 46 ASN B O 1
ATOM 2614 N N . VAL B 1 47 ? 4.574 18.359 12.422 1 96.94 47 VAL B N 1
ATOM 2615 C CA . VAL B 1 47 ? 4.637 19.625 13.133 1 96.94 47 VAL B CA 1
ATOM 2616 C C . VAL B 1 47 ? 4.984 19.375 14.602 1 96.94 47 VAL B C 1
ATOM 2618 O O . VAL B 1 47 ? 5.879 20.031 15.148 1 96.94 47 VAL B O 1
ATOM 2621 N N . ALA B 1 48 ? 4.305 18.438 15.219 1 96.88 48 ALA B N 1
ATOM 2622 C CA . ALA B 1 48 ? 4.562 18.125 16.609 1 96.88 48 ALA B CA 1
ATOM 2623 C C . ALA B 1 48 ? 6.012 17.672 16.812 1 96.88 48 ALA B C 1
ATOM 2625 O O . ALA B 1 48 ? 6.676 18.109 17.766 1 96.88 48 ALA B O 1
ATOM 2626 N N . ARG B 1 49 ? 6.453 16.844 15.961 1 95.5 49 ARG B N 1
ATOM 2627 C CA . ARG B 1 49 ? 7.824 16.344 16.031 1 95.5 49 ARG B CA 1
ATOM 2628 C C . ARG B 1 49 ? 8.828 17.5 15.984 1 95.5 49 ARG B C 1
ATOM 2630 O O . ARG B 1 49 ? 9.758 17.547 16.797 1 95.5 49 ARG B O 1
ATOM 2637 N N . ALA B 1 50 ? 8.641 18.375 15.047 1 95.19 50 ALA B N 1
ATOM 2638 C CA . ALA B 1 50 ? 9.539 19.531 14.914 1 95.19 50 ALA B CA 1
ATOM 2639 C C . ALA B 1 50 ? 9.492 20.406 16.156 1 95.19 50 ALA B C 1
ATOM 2641 O O . ALA B 1 50 ? 10.531 20.891 16.625 1 95.19 50 ALA B O 1
ATOM 2642 N N . LEU B 1 51 ? 8.32 20.641 16.688 1 96.81 51 LEU B N 1
ATOM 2643 C CA . LEU B 1 51 ? 8.164 21.484 17.875 1 96.81 51 LEU B CA 1
ATOM 2644 C C . LEU B 1 51 ? 8.883 20.875 19.078 1 96.81 51 LEU B C 1
ATOM 2646 O O . LEU B 1 51 ? 9.562 21.578 19.812 1 96.81 51 LEU B O 1
ATOM 2650 N N . VAL B 1 52 ? 8.734 19.547 19.234 1 95.62 52 VAL B N 1
ATOM 2651 C CA . VAL B 1 52 ? 9.391 18.844 20.328 1 95.62 52 VAL B CA 1
ATOM 2652 C C . VAL B 1 52 ? 10.906 19 20.188 1 95.62 52 VAL B C 1
ATOM 2654 O O . VAL B 1 52 ? 11.602 19.266 21.172 1 95.62 52 VAL B O 1
ATOM 2657 N N . ARG B 1 53 ? 11.359 18.844 19.016 1 94.56 53 ARG B N 1
ATOM 2658 C CA . ARG B 1 53 ? 12.797 18.953 18.766 1 94.56 53 ARG B CA 1
ATOM 2659 C C . ARG B 1 53 ? 13.297 20.359 19.031 1 94.56 53 ARG B C 1
ATOM 2661 O O . ARG B 1 53 ? 14.445 20.562 19.422 1 94.56 53 ARG B O 1
ATOM 2668 N N . LEU B 1 54 ? 12.492 21.328 18.844 1 94.5 54 LEU B N 1
ATOM 2669 C CA . LEU B 1 54 ? 12.812 22.734 19.109 1 94.5 54 LEU B CA 1
ATOM 2670 C C . LEU B 1 54 ? 12.539 23.078 20.578 1 94.5 54 LEU B C 1
ATOM 2672 O O . LEU B 1 54 ? 12.586 24.25 20.953 1 94.5 54 LEU B O 1
ATOM 2676 N N . GLN B 1 55 ? 12.133 22.125 21.375 1 94.06 55 GLN B N 1
ATOM 2677 C CA . GLN B 1 55 ? 11.938 22.219 22.812 1 94.06 55 GLN B CA 1
ATOM 2678 C C . GLN B 1 55 ? 10.789 23.156 23.156 1 94.06 55 GLN B C 1
ATOM 2680 O O . GLN B 1 55 ? 10.891 23.969 24.078 1 94.06 55 GLN B O 1
ATOM 2685 N N . VAL B 1 56 ? 9.766 23.141 22.344 1 95.31 56 VAL B N 1
ATOM 2686 C CA . VAL B 1 56 ? 8.523 23.859 22.609 1 95.31 56 VAL B CA 1
ATOM 2687 C C . VAL B 1 56 ? 7.508 22.922 23.25 1 95.31 56 VAL B C 1
ATOM 2689 O O . VAL B 1 56 ? 7.355 21.781 22.812 1 95.31 56 VAL B O 1
ATOM 2692 N N . PRO B 1 57 ? 6.875 23.359 24.312 1 94.31 57 PRO B N 1
ATOM 2693 C CA . PRO B 1 57 ? 5.84 22.516 24.906 1 94.31 57 PRO B CA 1
ATOM 2694 C C . PRO B 1 57 ? 4.676 22.25 23.953 1 94.31 57 PRO B C 1
ATOM 2696 O O . PRO B 1 57 ? 4.125 23.188 23.375 1 94.31 57 PRO B O 1
ATOM 2699 N N . VAL B 1 58 ? 4.324 20.969 23.844 1 96.81 58 VAL B N 1
ATOM 2700 C CA . VAL B 1 58 ? 3.285 20.594 22.891 1 96.81 58 VAL B CA 1
ATOM 2701 C C . VAL B 1 58 ? 2.145 19.891 23.625 1 96.81 58 VAL B C 1
ATOM 2703 O O . VAL B 1 58 ? 2.381 19 24.453 1 96.81 58 VAL B O 1
ATOM 2706 N N . ILE B 1 59 ? 0.976 20.375 23.438 1 96.75 59 ILE B N 1
ATOM 2707 C CA . ILE B 1 59 ? -0.234 19.641 23.797 1 96.75 59 ILE B CA 1
ATOM 2708 C C . ILE B 1 59 ? -0.687 18.781 22.609 1 96.75 59 ILE B C 1
ATOM 2710 O O . ILE B 1 59 ? -1.098 19.312 21.578 1 96.75 59 ILE B O 1
ATOM 2714 N N . ASN B 1 60 ? -0.634 17.516 22.844 1 97.31 60 ASN B N 1
ATOM 2715 C CA . ASN B 1 60 ? -0.838 16.562 21.734 1 97.31 60 ASN B CA 1
ATOM 2716 C C . ASN B 1 60 ? -2.32 16.312 21.5 1 97.31 60 ASN B C 1
ATOM 2718 O O . ASN B 1 60 ? -2.99 15.68 22.312 1 97.31 60 ASN B O 1
ATOM 2722 N N . GLY B 1 61 ? -2.814 16.797 20.359 1 96.94 61 GLY B N 1
ATOM 2723 C CA . GLY B 1 61 ? -4.18 16.547 19.922 1 96.94 61 GLY B CA 1
ATOM 2724 C C . GLY B 1 61 ? -4.262 15.672 18.688 1 96.94 61 GLY B C 1
ATOM 2725 O O . GLY B 1 61 ? -5.121 15.875 17.828 1 96.94 61 GLY B O 1
ATOM 2726 N N . ILE B 1 62 ? -3.363 14.727 18.531 1 97.5 62 ILE B N 1
ATOM 2727 C CA . ILE B 1 62 ? -3.322 13.805 17.406 1 97.5 62 ILE B CA 1
ATOM 2728 C C . ILE B 1 62 ? -3.934 12.461 17.797 1 97.5 62 ILE B C 1
ATOM 2730 O O . ILE B 1 62 ? -3.432 11.789 18.703 1 97.5 62 ILE B O 1
ATOM 2734 N N . PRO B 1 63 ? -4.988 12.062 17.109 1 96.62 63 PRO B N 1
ATOM 2735 C CA . PRO B 1 63 ? -5.605 10.781 17.453 1 96.62 63 PRO B CA 1
ATOM 2736 C C . PRO B 1 63 ? -4.746 9.586 17.047 1 96.62 63 PRO B C 1
ATOM 2738 O O . PRO B 1 63 ? -4.098 9.617 16 1 96.62 63 PRO B O 1
ATOM 2741 N N . VAL B 1 64 ? -4.762 8.57 17.938 1 97.88 64 VAL B N 1
ATOM 2742 C CA . VAL B 1 64 ? -4.059 7.32 17.672 1 97.88 64 VAL B CA 1
ATOM 2743 C C . VAL B 1 64 ? -5.059 6.176 17.562 1 97.88 64 VAL B C 1
ATOM 2745 O O . VAL B 1 64 ? -5.992 6.082 18.375 1 97.88 64 VAL B O 1
ATOM 2748 N N . GLY B 1 65 ? -4.855 5.371 16.562 1 97.38 65 GLY B N 1
ATOM 2749 C CA . GLY B 1 65 ? -5.801 4.305 16.281 1 97.38 65 GLY B CA 1
ATOM 2750 C C . GLY B 1 65 ? -5.453 3.002 16.969 1 97.38 65 GLY B C 1
ATOM 2751 O O . GLY B 1 65 ? -4.57 2.963 17.828 1 97.38 65 GLY B O 1
ATOM 2752 N N . ASN B 1 66 ? -6.191 1.944 16.656 1 94.69 66 ASN B N 1
ATOM 2753 C CA . ASN B 1 66 ? -6.152 0.683 17.391 1 94.69 66 ASN B CA 1
ATOM 2754 C C . ASN B 1 66 ? -5.543 -0.435 16.547 1 94.69 66 ASN B C 1
ATOM 2756 O O . ASN B 1 66 ? -5.836 -1.612 16.766 1 94.69 66 ASN B O 1
ATOM 2760 N N . GLY B 1 67 ? -4.777 -0.093 15.625 1 93 67 GLY B N 1
ATOM 2761 C CA . GLY B 1 67 ? -4.254 -1.113 14.727 1 93 67 GLY B CA 1
ATOM 2762 C C . GLY B 1 67 ? -2.764 -0.982 14.484 1 93 67 GLY B C 1
ATOM 2763 O O . GLY B 1 67 ? -2.029 -0.476 15.336 1 93 67 GLY B O 1
ATOM 2764 N N . TYR B 1 68 ? -2.32 -1.561 13.375 1 90.56 68 TYR B N 1
ATOM 2765 C CA . TYR B 1 68 ? -0.917 -1.622 12.984 1 90.56 68 TYR B CA 1
ATOM 2766 C C . TYR B 1 68 ? -0.289 -0.233 12.984 1 90.56 68 TYR B C 1
ATOM 2768 O O . TYR B 1 68 ? 0.784 -0.031 13.562 1 90.56 68 TYR B O 1
ATOM 2776 N N . TRP B 1 69 ? -0.951 0.649 12.383 1 95.44 69 TRP B N 1
ATOM 2777 C CA . TRP B 1 69 ? -0.409 2 12.273 1 95.44 69 TRP B CA 1
ATOM 2778 C C . TRP B 1 69 ? -0.503 2.73 13.609 1 95.44 69 TRP B C 1
ATOM 2780 O O . TRP B 1 69 ? 0.388 3.506 13.961 1 95.44 69 TRP B O 1
ATOM 2790 N N . GLY B 1 70 ? -1.6 2.508 14.312 1 97.56 70 GLY B N 1
ATOM 2791 C CA . GLY B 1 70 ? -1.72 3.098 15.633 1 97.56 70 GLY B CA 1
ATOM 2792 C C . GLY B 1 70 ? -0.569 2.734 16.547 1 97.56 70 GLY B C 1
ATOM 2793 O O . GLY B 1 70 ? -0.053 3.59 17.281 1 97.56 70 GLY B O 1
ATOM 2794 N N . GLU B 1 71 ? -0.169 1.498 16.516 1 96.38 71 GLU B N 1
ATOM 2795 C CA . GLU B 1 71 ? 0.954 1.034 17.312 1 96.38 71 GLU B CA 1
ATOM 2796 C C . GLU B 1 71 ? 2.246 1.749 16.938 1 96.38 71 GLU B C 1
ATOM 2798 O O . GLU B 1 71 ? 3.039 2.121 17.797 1 96.38 71 GLU B O 1
ATOM 2803 N N . ARG B 1 72 ? 2.43 1.906 15.711 1 95.94 72 ARG B N 1
ATOM 2804 C CA . ARG B 1 72 ? 3.643 2.553 15.227 1 95.94 72 ARG B CA 1
ATOM 2805 C C . ARG B 1 72 ? 3.645 4.039 15.562 1 95.94 72 ARG B C 1
ATOM 2807 O O . ARG B 1 72 ? 4.684 4.602 15.914 1 95.94 72 ARG B O 1
ATOM 2814 N N . VAL B 1 73 ? 2.512 4.66 15.414 1 97.62 73 VAL B N 1
ATOM 2815 C CA . VAL B 1 73 ? 2.381 6.062 15.797 1 97.62 73 VAL B CA 1
ATOM 2816 C C . VAL B 1 73 ? 2.697 6.223 17.281 1 97.62 73 VAL B C 1
ATOM 2818 O O . VAL B 1 73 ? 3.443 7.125 17.672 1 97.62 73 VAL B O 1
ATOM 2821 N N . THR B 1 74 ? 2.158 5.324 18.078 1 97.88 74 THR B N 1
ATOM 2822 C CA . THR B 1 74 ? 2.404 5.355 19.516 1 97.88 74 THR B CA 1
ATOM 2823 C C . THR B 1 74 ? 3.898 5.246 19.812 1 97.88 74 THR B C 1
ATOM 2825 O O . THR B 1 74 ? 4.43 5.996 20.641 1 97.88 74 THR B O 1
ATOM 2828 N N . LYS B 1 75 ? 4.508 4.352 19.156 1 97.06 75 LYS B N 1
ATOM 2829 C CA . LYS B 1 75 ? 5.941 4.156 19.344 1 97.06 75 LYS B CA 1
ATOM 2830 C C . LYS B 1 75 ? 6.723 5.418 19 1 97.06 75 LYS B C 1
ATOM 2832 O O . LYS B 1 75 ? 7.633 5.812 19.734 1 97.06 75 LYS B O 1
ATOM 2837 N N . GLU B 1 76 ? 6.402 6.023 17.906 1 95.88 76 GLU B N 1
ATOM 2838 C CA . GLU B 1 76 ? 7.082 7.246 17.484 1 95.88 76 GLU B CA 1
ATOM 2839 C C . GLU B 1 76 ? 6.832 8.383 18.484 1 95.88 76 GLU B C 1
ATOM 2841 O O . GLU B 1 76 ? 7.734 9.172 18.766 1 95.88 76 GLU B O 1
ATOM 2846 N N . MET B 1 77 ? 5.59 8.477 18.953 1 96.88 77 MET B N 1
ATOM 2847 C CA . MET B 1 77 ? 5.266 9.508 19.938 1 96.88 77 MET B CA 1
ATOM 2848 C C . MET B 1 77 ? 6.043 9.289 21.219 1 96.88 77 MET B C 1
ATOM 2850 O O . MET B 1 77 ? 6.578 10.242 21.797 1 96.88 77 MET B O 1
ATOM 2854 N N . GLN B 1 78 ? 6.117 8.055 21.594 1 96.31 78 GLN B N 1
ATOM 2855 C CA . GLN B 1 78 ? 6.859 7.727 22.797 1 96.31 78 GLN B CA 1
ATOM 2856 C C . GLN B 1 78 ? 8.336 8.094 22.656 1 96.31 78 GLN B C 1
ATOM 2858 O O . GLN B 1 78 ? 8.938 8.633 23.594 1 96.31 78 GLN B O 1
ATOM 2863 N N . ALA B 1 79 ? 8.867 7.828 21.578 1 94.94 79 ALA B N 1
ATOM 2864 C CA . ALA B 1 79 ? 10.266 8.148 21.312 1 94.94 79 ALA B CA 1
ATOM 2865 C C . ALA B 1 79 ? 10.508 9.656 21.406 1 94.94 79 ALA B C 1
ATOM 2867 O O . ALA B 1 79 ? 11.602 10.094 21.766 1 94.94 79 ALA B O 1
ATOM 2868 N N . LEU B 1 80 ? 9.469 10.453 21.172 1 93.81 80 LEU B N 1
ATOM 2869 C CA . LEU B 1 80 ? 9.562 11.914 21.219 1 93.81 80 LEU B CA 1
ATOM 2870 C C . LEU B 1 80 ? 9.195 12.438 22.594 1 93.81 80 LEU B C 1
ATOM 2872 O O . LEU B 1 80 ? 9.32 13.641 22.859 1 93.81 80 LEU B O 1
ATOM 2876 N N . GLY B 1 81 ? 8.711 11.547 23.406 1 94.56 81 GLY B N 1
ATOM 2877 C CA . GLY B 1 81 ? 8.219 11.984 24.703 1 94.56 81 GLY B CA 1
ATOM 2878 C C . GLY B 1 81 ? 6.844 12.625 24.625 1 94.56 81 GLY B C 1
ATOM 2879 O O . GLY B 1 81 ? 6.453 13.375 25.531 1 94.56 81 GLY B O 1
ATOM 2880 N N . LEU B 1 82 ? 6.176 12.422 23.531 1 95.12 82 LEU B N 1
ATOM 2881 C CA . LEU B 1 82 ? 4.816 12.93 23.375 1 95.12 82 LEU B CA 1
ATOM 2882 C C . LEU B 1 82 ? 3.801 11.938 23.922 1 95.12 82 LEU B C 1
ATOM 2884 O O . LEU B 1 82 ? 3.707 10.805 23.453 1 95.12 82 LEU B O 1
ATOM 2888 N N . LYS B 1 83 ? 3.094 12.344 24.859 1 93.75 83 LYS B N 1
ATOM 2889 C CA . LYS B 1 83 ? 2.086 11.469 25.453 1 93.75 83 LYS B CA 1
ATOM 2890 C C . LYS B 1 83 ? 0.885 11.305 24.531 1 93.75 83 LYS B C 1
ATOM 2892 O O . LYS B 1 83 ? 0.381 12.281 23.984 1 93.75 83 LYS B O 1
ATOM 2897 N N . VAL B 1 84 ? 0.453 10.062 24.422 1 95.81 84 VAL B N 1
ATOM 2898 C CA . VAL B 1 84 ? -0.769 9.789 23.672 1 95.81 84 VAL B CA 1
ATOM 2899 C C . VAL B 1 84 ? -1.986 10.141 24.531 1 95.81 84 VAL B C 1
ATOM 2901 O O . VAL B 1 84 ? -2.215 9.531 25.578 1 95.81 84 VAL B O 1
ATOM 2904 N N . THR B 1 85 ? -2.779 11.062 24.047 1 95 85 THR B N 1
ATOM 2905 C CA . THR B 1 85 ? -3.898 11.523 24.859 1 95 85 THR B CA 1
ATOM 2906 C C . THR B 1 85 ? -5.23 11.188 24.188 1 95 85 THR B C 1
ATOM 2908 O O . THR B 1 85 ? -6.266 11.125 24.859 1 95 85 THR B O 1
ATOM 2911 N N . LEU B 1 86 ? -5.258 11.062 22.938 1 96.44 86 LEU B N 1
ATOM 2912 C CA . LEU B 1 86 ? -6.465 10.734 22.188 1 96.44 86 LEU B CA 1
ATOM 2913 C C . LEU B 1 86 ? -6.355 9.344 21.562 1 96.44 86 LEU B C 1
ATOM 2915 O O . LEU B 1 86 ? -5.441 9.086 20.781 1 96.44 86 LEU B O 1
ATOM 2919 N N . ILE B 1 87 ? -7.266 8.516 21.906 1 95.25 87 ILE B N 1
ATOM 2920 C CA . ILE B 1 87 ? -7.27 7.156 21.375 1 95.25 87 ILE B CA 1
ATOM 2921 C C . ILE B 1 87 ? -8.594 6.875 20.672 1 95.25 87 ILE B C 1
ATOM 2923 O O . ILE B 1 87 ? -9.664 7.203 21.188 1 95.25 87 ILE B O 1
ATOM 2927 N N . ASN B 1 88 ? -8.539 6.426 19.5 1 94.81 88 ASN B N 1
ATOM 2928 C CA . ASN B 1 88 ? -9.695 5.898 18.781 1 94.81 88 ASN B CA 1
ATOM 2929 C C . ASN B 1 88 ? -9.734 4.375 18.812 1 94.81 88 ASN B C 1
ATOM 2931 O O . ASN B 1 88 ? -8.867 3.715 18.234 1 94.81 88 ASN B O 1
ATOM 2935 N N . SER B 1 89 ? -10.711 3.797 19.391 1 92.62 89 SER B N 1
ATOM 2936 C CA . SER B 1 89 ? -10.766 2.354 19.609 1 92.62 89 SER B CA 1
ATOM 2937 C C . SER B 1 89 ? -11.414 1.642 18.422 1 92.62 89 SER B C 1
ATOM 2939 O O . SER B 1 89 ? -11.383 0.412 18.344 1 92.62 89 SER B O 1
ATOM 2941 N N . CYS B 1 90 ? -11.938 2.42 17.516 1 92.56 90 CYS B N 1
ATOM 2942 C CA . CYS B 1 90 ? -12.719 1.807 16.438 1 92.56 90 CYS B CA 1
ATOM 2943 C C . CYS B 1 90 ? -11.922 1.786 15.141 1 92.56 90 CYS B C 1
ATOM 2945 O O . CYS B 1 90 ? -12.094 0.879 14.32 1 92.56 90 CYS B O 1
ATOM 2947 N N . LEU B 1 91 ? -11.109 2.75 14.938 1 94.62 91 LEU B N 1
ATOM 2948 C CA . LEU B 1 91 ? -10.391 2.883 13.672 1 94.62 91 LEU B CA 1
ATOM 2949 C C . LEU B 1 91 ? -8.891 2.977 13.914 1 94.62 91 LEU B C 1
ATOM 2951 O O . LEU B 1 91 ? -8.453 3.545 14.914 1 94.62 91 LEU B O 1
ATOM 2955 N N . ASP B 1 92 ? -8.156 2.457 12.992 1 96.12 92 ASP B N 1
ATOM 2956 C CA . ASP B 1 92 ? -6.707 2.662 13.016 1 96.12 92 ASP B CA 1
ATOM 2957 C C . ASP B 1 92 ? -6.328 3.982 12.344 1 96.12 92 ASP B C 1
ATOM 2959 O O . ASP B 1 92 ? -7.195 4.691 11.828 1 96.12 92 ASP B O 1
ATOM 2963 N N . ASN B 1 93 ? -5.082 4.387 12.484 1 97.5 93 ASN B N 1
ATOM 2964 C CA . ASN B 1 93 ? -4.578 5.535 11.734 1 97.5 93 ASN B CA 1
ATOM 2965 C C . ASN B 1 93 ? -4.594 5.273 10.234 1 97.5 93 ASN B C 1
ATOM 2967 O O . ASN B 1 93 ? -4.48 4.125 9.797 1 97.5 93 ASN B O 1
ATOM 2971 N N . GLY B 1 94 ? -4.766 6.348 9.531 1 95.75 94 GLY B N 1
ATOM 2972 C CA . GLY B 1 94 ? -4.656 6.242 8.086 1 95.75 94 GLY B CA 1
ATOM 2973 C C . GLY B 1 94 ? -3.232 6.027 7.609 1 95.75 94 GLY B C 1
ATOM 2974 O O . GLY B 1 94 ? -2.301 5.988 8.414 1 95.75 94 GLY B O 1
ATOM 2975 N N . TRP B 1 95 ? -3.105 5.793 6.332 1 95 95 TRP B N 1
ATOM 2976 C CA . TRP B 1 95 ? -1.805 5.582 5.707 1 95 95 TRP B CA 1
ATOM 2977 C C . TRP B 1 95 ? -1.847 5.953 4.227 1 95 95 TRP B C 1
ATOM 2979 O O . TRP B 1 95 ? -2.92 6.199 3.674 1 95 95 TRP B O 1
ATOM 2989 N N . CYS B 1 96 ? -0.662 6.137 3.713 1 93.75 96 CYS B N 1
ATOM 2990 C CA . CYS B 1 96 ? -0.602 6.453 2.291 1 93.75 96 CYS B CA 1
ATOM 2991 C C . CYS B 1 96 ? 0.534 5.699 1.611 1 93.75 96 CYS B C 1
ATOM 2993 O O . CYS B 1 96 ? 1.529 5.355 2.254 1 93.75 96 CYS B O 1
ATOM 2995 N N . LEU B 1 97 ? 0.27 5.32 0.366 1 93.69 97 LEU B N 1
ATOM 2996 C CA . LEU B 1 97 ? 1.294 4.809 -0.54 1 93.69 97 LEU B CA 1
ATOM 2997 C C . LEU B 1 97 ? 1.928 5.945 -1.337 1 93.69 97 LEU B C 1
ATOM 2999 O O . LEU B 1 97 ? 1.241 6.637 -2.094 1 93.69 97 LEU B O 1
ATOM 3003 N N . ALA B 1 98 ? 3.146 6.129 -1.053 1 90.5 98 ALA B N 1
ATOM 3004 C CA . ALA B 1 98 ? 3.908 7.105 -1.831 1 90.5 98 ALA B CA 1
ATOM 3005 C C . ALA B 1 98 ? 4.723 6.418 -2.922 1 90.5 98 ALA B C 1
ATOM 3007 O O . ALA B 1 98 ? 5.672 5.684 -2.629 1 90.5 98 ALA B O 1
ATOM 3008 N N . MET B 1 99 ? 4.359 6.621 -4.148 1 92.44 99 MET B N 1
ATOM 3009 C CA . MET B 1 99 ? 5.051 6.023 -5.289 1 92.44 99 MET B CA 1
ATOM 3010 C C . MET B 1 99 ? 6.004 7.023 -5.934 1 92.44 99 MET B C 1
ATOM 3012 O O . MET B 1 99 ? 5.57 8.062 -6.434 1 92.44 99 MET B O 1
ATOM 3016 N N . VAL B 1 100 ? 7.289 6.762 -5.918 1 89.44 100 VAL B N 1
ATOM 3017 C CA . VAL B 1 100 ? 8.328 7.672 -6.391 1 89.44 100 VAL B CA 1
ATOM 3018 C C . VAL B 1 100 ? 8.836 7.211 -7.758 1 89.44 100 VAL B C 1
ATOM 3020 O O . VAL B 1 100 ? 9.344 6.098 -7.891 1 89.44 100 VAL B O 1
ATOM 3023 N N . GLU B 1 101 ? 8.773 8.062 -8.688 1 91.75 101 GLU B N 1
ATOM 3024 C CA . GLU B 1 101 ? 9.305 7.793 -10.023 1 91.75 101 GLU B CA 1
ATOM 3025 C C . GLU B 1 101 ? 10.773 8.203 -10.125 1 91.75 101 GLU B C 1
ATOM 3027 O O . GLU B 1 101 ? 11.297 8.867 -9.227 1 91.75 101 GLU B O 1
ATOM 3032 N N . PRO B 1 102 ? 11.508 7.816 -11.148 1 88.88 102 PRO B N 1
ATOM 3033 C CA . PRO B 1 102 ? 12.953 8.047 -11.25 1 88.88 102 PRO B CA 1
ATOM 3034 C C . PRO B 1 102 ? 13.312 9.531 -11.211 1 88.88 102 PRO B C 1
ATOM 3036 O O . PRO B 1 102 ? 14.406 9.891 -10.758 1 88.88 102 PRO B O 1
ATOM 3039 N N . ASP B 1 103 ? 12.484 10.406 -11.617 1 83.06 103 ASP B N 1
ATOM 3040 C CA . ASP B 1 103 ? 12.766 11.836 -11.609 1 83.06 103 ASP B CA 1
ATOM 3041 C C . ASP B 1 103 ? 12.523 12.438 -10.227 1 83.06 103 ASP B C 1
ATOM 3043 O O . ASP B 1 103 ? 12.719 13.633 -10.023 1 83.06 103 ASP B O 1
ATOM 3047 N N . GLY B 1 104 ? 12.031 11.578 -9.344 1 78.88 104 GLY B N 1
ATOM 3048 C CA . GLY B 1 104 ? 11.82 12.039 -7.984 1 78.88 104 GLY B CA 1
ATOM 3049 C C . GLY B 1 104 ? 10.391 12.461 -7.715 1 78.88 104 GLY B C 1
ATOM 3050 O O . GLY B 1 104 ? 10.023 12.742 -6.57 1 78.88 104 GLY B O 1
ATOM 3051 N N . GLU B 1 105 ? 9.609 12.523 -8.758 1 81.44 105 GLU B N 1
ATOM 3052 C CA . GLU B 1 105 ? 8.211 12.898 -8.578 1 81.44 105 GLU B CA 1
ATOM 3053 C C . GLU B 1 105 ? 7.473 11.875 -7.723 1 81.44 105 GLU B C 1
ATOM 3055 O O . GLU B 1 105 ? 7.688 10.664 -7.863 1 81.44 105 GLU B O 1
ATOM 3060 N N . ARG B 1 106 ? 6.535 12.383 -6.859 1 83.31 106 ARG B N 1
ATOM 3061 C CA . ARG B 1 106 ? 5.801 11.508 -5.953 1 83.31 106 ARG B CA 1
ATOM 3062 C C . ARG B 1 106 ? 4.305 11.562 -6.23 1 83.31 106 ARG B C 1
ATOM 3064 O O . ARG B 1 106 ? 3.746 12.641 -6.445 1 83.31 106 ARG B O 1
ATOM 3071 N N . SER B 1 107 ? 3.74 10.43 -6.316 1 88.5 107 SER B N 1
ATOM 3072 C CA . SER B 1 107 ? 2.293 10.258 -6.387 1 88.5 107 SER B CA 1
ATOM 3073 C C . SER B 1 107 ? 1.771 9.469 -5.191 1 88.5 107 SER B C 1
ATOM 3075 O O . SER B 1 107 ? 2.469 8.602 -4.66 1 88.5 107 SER B O 1
ATOM 3077 N N . PHE B 1 108 ? 0.507 9.828 -4.789 1 88.25 108 PHE B N 1
ATOM 3078 C CA . PHE B 1 108 ? 0.041 9.25 -3.533 1 88.25 108 PHE B CA 1
ATOM 3079 C C . PHE B 1 108 ? -1.31 8.57 -3.719 1 88.25 108 PHE B C 1
ATOM 3081 O O . PHE B 1 108 ? -2.123 9.008 -4.535 1 88.25 108 PHE B O 1
ATOM 3088 N N . VAL B 1 109 ? -1.479 7.48 -3.07 1 93.5 109 VAL B N 1
ATOM 3089 C CA . VAL B 1 109 ? -2.773 6.891 -2.744 1 93.5 109 VAL B CA 1
ATOM 3090 C C . VAL B 1 109 ? -2.963 6.863 -1.229 1 93.5 109 VAL B C 1
ATOM 3092 O O . VAL B 1 109 ? -2.189 6.223 -0.512 1 93.5 109 VAL B O 1
ATOM 3095 N N . SER B 1 110 ? -3.99 7.578 -0.809 1 92.94 110 SER B N 1
ATOM 3096 C CA . SER B 1 110 ? -4.141 7.793 0.627 1 92.94 110 SER B CA 1
ATOM 3097 C C . SER B 1 110 ? -5.414 7.141 1.153 1 92.94 110 SER B C 1
ATOM 3099 O O . SER B 1 110 ? -6.449 7.156 0.483 1 92.94 110 SER B O 1
ATOM 3101 N N . VAL B 1 111 ? -5.301 6.543 2.312 1 94.44 111 VAL B N 1
ATOM 3102 C CA . VAL B 1 111 ? -6.422 5.969 3.047 1 94.44 111 VAL B CA 1
ATOM 3103 C C . VAL B 1 111 ? -6.598 6.695 4.379 1 94.44 111 VAL B C 1
ATOM 3105 O O . VAL B 1 111 ? -5.695 6.684 5.223 1 94.44 111 VAL B O 1
ATOM 3108 N N . SER B 1 112 ? -7.758 7.301 4.566 1 93.06 112 SER B N 1
ATOM 3109 C CA . SER B 1 112 ? -8.031 8.023 5.805 1 93.06 112 SER B CA 1
ATOM 3110 C C . SER B 1 112 ? -8.336 7.059 6.945 1 93.06 112 SER B C 1
ATOM 3112 O O . SER B 1 112 ? -8.859 5.965 6.723 1 93.06 112 SER B O 1
ATOM 3114 N N . GLY B 1 113 ? -7.949 7.41 8.141 1 94.5 113 GLY B N 1
ATOM 3115 C CA . GLY B 1 113 ? -8.219 6.629 9.336 1 94.5 113 GLY B CA 1
ATOM 3116 C C . GLY B 1 113 ? -8.859 7.441 10.445 1 94.5 113 GLY B C 1
ATOM 3117 O O . GLY B 1 113 ? -9.805 8.188 10.203 1 94.5 113 GLY B O 1
ATOM 3118 N N . CYS B 1 114 ? -8.375 7.246 11.609 1 94.81 114 CYS B N 1
ATOM 3119 C CA . CYS B 1 114 ? -9 7.836 12.789 1 94.81 114 CYS B CA 1
ATOM 3120 C C . CYS B 1 114 ? -8.789 9.344 12.82 1 94.81 114 CYS B C 1
ATOM 3122 O O . CYS B 1 114 ? -9.469 10.055 13.555 1 94.81 114 CYS B O 1
ATOM 3124 N N . GLU B 1 115 ? -7.891 9.883 12.008 1 93.69 115 GLU B N 1
ATOM 3125 C CA . GLU B 1 115 ? -7.566 11.305 12.023 1 93.69 115 GLU B CA 1
ATOM 3126 C C . GLU B 1 115 ? -8.711 12.141 11.453 1 93.69 115 GLU B C 1
ATOM 3128 O O . GLU B 1 115 ? -8.727 13.367 11.602 1 93.69 115 GLU B O 1
ATOM 3133 N N . VAL B 1 116 ? -9.703 11.5 10.852 1 92.75 116 VAL B N 1
ATOM 3134 C CA . VAL B 1 116 ? -10.844 12.258 10.336 1 92.75 116 VAL B CA 1
ATOM 3135 C C . VAL B 1 116 ? -12.117 11.836 11.07 1 92.75 116 VAL B C 1
ATOM 3137 O O . VAL B 1 116 ? -13.227 12.148 10.641 1 92.75 116 VAL B O 1
ATOM 3140 N N . ASP B 1 117 ? -11.945 11.055 12.109 1 93.19 117 ASP B N 1
ATOM 3141 C CA . ASP B 1 117 ? -13.07 10.562 12.898 1 93.19 117 ASP B CA 1
ATOM 3142 C C . ASP B 1 117 ? -13.086 11.195 14.289 1 93.19 117 ASP B C 1
ATOM 3144 O O . ASP B 1 117 ? -12.852 10.508 15.289 1 93.19 117 ASP B O 1
ATOM 3148 N N . TRP B 1 118 ? -13.523 12.445 14.367 1 93.31 118 TRP B N 1
ATOM 3149 C CA . TRP B 1 118 ? -13.508 13.219 15.609 1 93.31 118 TRP B CA 1
ATOM 3150 C C . TRP B 1 118 ? -14.805 13.031 16.391 1 93.31 118 TRP B C 1
ATOM 3152 O O . TRP B 1 118 ? -15.859 12.812 15.797 1 93.31 118 TRP B O 1
ATOM 3162 N N . SER B 1 119 ? -14.719 13.102 17.656 1 91.75 119 SER B N 1
ATOM 3163 C CA . SER B 1 119 ? -15.898 13.102 18.531 1 91.75 119 SER B CA 1
ATOM 3164 C C . SER B 1 119 ? -15.844 14.242 19.531 1 91.75 119 SER B C 1
ATOM 3166 O O . SER B 1 119 ? -14.766 14.766 19.828 1 91.75 119 SER B O 1
ATOM 3168 N N . ALA B 1 120 ? -17 14.578 20.016 1 92.25 120 ALA B N 1
ATOM 3169 C CA . ALA B 1 120 ? -17.078 15.609 21.047 1 92.25 120 ALA B CA 1
ATOM 3170 C C . ALA B 1 120 ? -16.281 15.211 22.281 1 92.25 120 ALA B C 1
ATOM 3172 O O . ALA B 1 120 ? -15.648 16.047 22.922 1 92.25 120 ALA B O 1
ATOM 3173 N N . ALA B 1 121 ? -16.344 13.984 22.578 1 92.75 121 ALA B N 1
ATOM 3174 C CA . ALA B 1 121 ? -15.633 13.477 23.75 1 92.75 121 ALA B CA 1
ATOM 3175 C C . ALA B 1 121 ? -14.125 13.648 23.578 1 92.75 121 ALA B C 1
ATOM 3177 O O . ALA B 1 121 ? -13.43 14.039 24.531 1 92.75 121 ALA B O 1
ATOM 3178 N N . MET B 1 122 ? -13.594 13.359 22.469 1 92.19 122 MET 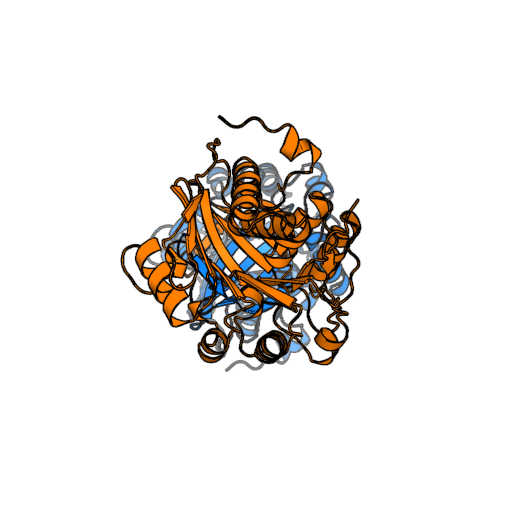B N 1
ATOM 3179 C CA . MET B 1 122 ? -12.172 13.531 22.188 1 92.19 122 MET B CA 1
ATOM 3180 C C . MET B 1 122 ? -11.75 14.984 22.344 1 92.19 122 MET B C 1
ATOM 3182 O O . MET B 1 122 ? -10.758 15.281 23.016 1 92.19 122 MET B O 1
ATOM 3186 N N . LEU B 1 123 ? -12.539 15.852 21.75 1 94.06 123 LEU B N 1
ATOM 3187 C CA . LEU B 1 123 ? -12.18 17.266 21.734 1 94.06 123 LEU B CA 1
ATOM 3188 C C . LEU B 1 123 ? -12.297 17.875 23.125 1 94.06 123 LEU B C 1
ATOM 3190 O O . LEU B 1 123 ? -11.484 18.719 23.5 1 94.06 123 LEU B O 1
ATOM 3194 N N . SER B 1 124 ? -13.258 17.406 23.875 1 93.62 124 SER B N 1
ATOM 3195 C CA . SER B 1 124 ? -13.461 17.922 25.219 1 93.62 124 SER B CA 1
ATOM 3196 C C . SER B 1 124 ? -12.344 17.484 26.156 1 93.62 124 SER B C 1
ATOM 3198 O O . SER B 1 124 ? -12.125 18.109 27.203 1 93.62 124 SER B O 1
ATOM 3200 N N . SER B 1 125 ? -11.672 16.453 25.781 1 94.94 125 SER B N 1
ATOM 3201 C CA . SER B 1 125 ? -10.617 15.922 26.641 1 94.94 125 SER B CA 1
ATOM 3202 C C . SER B 1 125 ? -9.328 16.719 26.484 1 94.94 125 SER B C 1
ATOM 3204 O O . SER B 1 125 ? -8.406 16.594 27.297 1 94.94 125 SER B O 1
ATOM 3206 N N . ILE B 1 126 ? -9.266 17.547 25.516 1 95.06 126 ILE B N 1
ATOM 3207 C CA . ILE B 1 126 ? -8.086 18.391 25.297 1 95.06 126 ILE B CA 1
ATOM 3208 C C . ILE B 1 126 ? -8.141 19.609 26.219 1 95.06 126 ILE B C 1
ATOM 3210 O O . ILE B 1 126 ? -9.031 20.453 26.094 1 95.06 126 ILE B O 1
ATOM 3214 N N . THR B 1 127 ? -7.18 19.672 27.109 1 92.81 127 THR B N 1
ATOM 3215 C CA . THR B 1 127 ? -7.094 20.812 28 1 92.81 127 THR B CA 1
ATOM 3216 C C . THR B 1 127 ? -6.289 21.938 27.359 1 92.81 127 THR B C 1
ATOM 3218 O O . THR B 1 127 ? -5.082 21.812 27.156 1 92.81 127 THR B O 1
ATOM 3221 N N . LEU B 1 128 ? -6.988 23 27.156 1 94.25 128 LEU B N 1
ATOM 3222 C CA . LEU B 1 128 ? -6.332 24.156 26.531 1 94.25 128 LEU B CA 1
ATOM 3223 C C . LEU B 1 128 ? -5.848 25.141 27.578 1 94.25 128 LEU B C 1
ATOM 3225 O O . LEU B 1 128 ? -6.516 25.359 28.594 1 94.25 128 LEU B O 1
ATOM 3229 N N . PRO B 1 129 ? -4.727 25.719 27.328 1 92.25 129 PRO B N 1
ATOM 3230 C CA . PRO B 1 129 ? -4.281 26.812 28.219 1 92.25 129 PRO B CA 1
ATOM 3231 C C . PRO B 1 129 ? -5.078 28.094 28.016 1 92.25 129 PRO B C 1
ATOM 3233 O O . PRO B 1 129 ? -5.848 28.203 27.062 1 92.25 129 PRO B O 1
ATOM 3236 N N . GLU B 1 130 ? -4.922 29.031 28.984 1 91.25 130 GLU B N 1
ATOM 3237 C CA . GLU B 1 130 ? -5.59 30.328 28.891 1 91.25 130 GLU B CA 1
ATOM 3238 C C . GLU B 1 130 ? -5.133 31.094 27.656 1 91.25 130 GLU B C 1
ATOM 3240 O O . GLU B 1 130 ? -5.941 31.719 26.969 1 91.25 130 GLU B O 1
ATOM 3245 N N . LYS B 1 131 ? -3.865 31.031 27.484 1 93.38 131 LYS B N 1
ATOM 3246 C CA . LYS B 1 131 ? -3.258 31.656 26.312 1 93.38 131 LYS B CA 1
ATOM 3247 C C . LYS B 1 131 ? -2.35 30.656 25.578 1 93.38 131 LYS B C 1
ATOM 3249 O O . LYS B 1 131 ? -1.619 29.906 26.219 1 93.38 131 LYS B O 1
ATOM 3254 N N . GLY B 1 132 ? -2.551 30.625 24.266 1 94.81 132 GLY B N 1
ATOM 3255 C CA . GLY B 1 132 ? -1.696 29.734 23.5 1 94.81 132 GLY B CA 1
ATOM 3256 C C . GLY B 1 132 ? -2.002 29.75 22.016 1 94.81 132 GLY B C 1
ATOM 3257 O O . GLY B 1 132 ? -2.721 30.625 21.531 1 94.81 132 GLY B O 1
ATOM 3258 N N . TYR B 1 133 ? -1.309 28.891 21.312 1 97.5 133 TYR B N 1
ATOM 3259 C CA . TYR B 1 133 ? -1.493 28.719 19.875 1 97.5 133 TYR B CA 1
ATOM 3260 C C . TYR B 1 133 ? -1.998 27.312 19.547 1 97.5 133 TYR B C 1
ATOM 3262 O O . TYR B 1 133 ? -1.733 26.375 20.297 1 97.5 133 TYR B O 1
ATOM 3270 N N . LEU B 1 134 ? -2.789 27.219 18.516 1 98.06 134 LEU B N 1
ATOM 3271 C CA . LEU B 1 134 ? -3.291 25.938 18.047 1 98.06 134 LEU B CA 1
ATOM 3272 C C . LEU B 1 134 ? -3.033 25.766 16.547 1 98.06 134 LEU B C 1
ATOM 3274 O O . LEU B 1 134 ? -3.34 26.656 15.758 1 98.06 134 LEU B O 1
ATOM 3278 N N . TYR B 1 135 ? -2.416 24.672 16.234 1 98.38 135 TYR B N 1
ATOM 3279 C CA . TYR B 1 135 ? -2.184 24.297 14.852 1 98.38 135 TYR B CA 1
ATOM 3280 C C . TYR B 1 135 ? -3.191 23.25 14.391 1 98.38 135 TYR B C 1
ATOM 3282 O O . TYR B 1 135 ? -3.494 22.297 15.125 1 98.38 135 TYR B O 1
ATOM 3290 N N . SER B 1 136 ? -3.617 23.391 13.172 1 97.31 136 SER B N 1
ATOM 3291 C CA . SER B 1 136 ? -4.363 22.312 12.531 1 97.31 136 SER B CA 1
ATOM 3292 C C . SER B 1 136 ? -4.168 22.344 11.016 1 97.31 136 SER B C 1
ATOM 3294 O O . SER B 1 136 ? -3.725 23.344 10.453 1 97.31 136 SER B O 1
ATOM 3296 N N . SER B 1 137 ? -4.383 21.203 10.422 1 94.19 137 SER B N 1
ATOM 3297 C CA . SER B 1 137 ? -4.195 21.078 8.977 1 94.19 137 SER B CA 1
ATOM 3298 C C . SER B 1 137 ? -5.496 20.688 8.289 1 94.19 137 SER B C 1
ATOM 3300 O O . SER B 1 137 ? -6.43 20.203 8.93 1 94.19 137 SER B O 1
ATOM 3302 N N . GLY B 1 138 ? -5.508 20.906 6.973 1 92.12 138 GLY B N 1
ATOM 3303 C CA . GLY B 1 138 ? -6.68 20.562 6.191 1 92.12 138 GLY B CA 1
ATOM 3304 C C . GLY B 1 138 ? -6.938 19.062 6.125 1 92.12 138 GLY B C 1
ATOM 3305 O O . GLY B 1 138 ? -8.07 18.641 5.898 1 92.12 138 GLY B O 1
ATOM 3306 N N . TYR B 1 139 ? -5.98 18.297 6.414 1 88.81 139 TYR B N 1
ATOM 3307 C CA . TYR B 1 139 ? -6.086 16.844 6.32 1 88.81 139 TYR B CA 1
ATOM 3308 C C . TYR B 1 139 ? -7.082 16.297 7.336 1 88.81 139 TYR B C 1
ATOM 3310 O O . TYR B 1 139 ? -7.668 15.234 7.133 1 88.81 139 TYR B O 1
ATOM 3318 N N . VAL B 1 140 ? -7.27 17.062 8.391 1 93.75 140 VAL B N 1
ATOM 3319 C CA . VAL B 1 140 ? -8.18 16.578 9.422 1 93.75 140 VAL B CA 1
ATOM 3320 C C . VAL B 1 140 ? -9.516 17.312 9.312 1 93.75 140 VAL B C 1
ATOM 3322 O O . VAL B 1 140 ? -10.391 17.141 10.164 1 93.75 140 VAL B O 1
ATOM 3325 N N . MET B 1 141 ? -9.602 18.125 8.273 1 92.5 141 MET B N 1
ATOM 3326 C CA . MET B 1 141 ? -10.812 18.922 8.133 1 92.5 141 MET B CA 1
ATOM 3327 C C . MET B 1 141 ? -11.594 18.516 6.887 1 92.5 141 MET B C 1
ATOM 3329 O O . MET B 1 141 ? -12.758 18.891 6.73 1 92.5 141 MET B O 1
ATOM 3333 N N . ALA B 1 142 ? -10.812 17.703 6.02 1 80.81 142 ALA B N 1
ATOM 3334 C CA . ALA B 1 142 ? -11.352 17.422 4.691 1 80.81 142 ALA B CA 1
ATOM 3335 C C . ALA B 1 142 ? -12.234 16.172 4.707 1 80.81 142 ALA B C 1
ATOM 3337 O O . ALA B 1 142 ? -11.75 15.055 4.504 1 80.81 142 ALA B O 1
ATOM 3338 N N . SER B 1 143 ? -13.141 16.016 5.426 1 74.25 143 SER B N 1
ATOM 3339 C CA . SER B 1 143 ? -14.117 14.93 5.387 1 74.25 143 SER B CA 1
ATOM 3340 C C . SER B 1 143 ? -15.445 15.359 6.004 1 74.25 143 SER B C 1
ATOM 3342 O O . SER B 1 143 ? -15.508 16.344 6.73 1 74.25 143 SER B O 1
ATOM 3344 N N . LYS B 1 144 ? -16.406 14.617 5.645 1 66 144 LYS B N 1
ATOM 3345 C CA . LYS B 1 144 ? -17.75 14.953 6.117 1 66 144 LYS B CA 1
ATOM 3346 C C . LYS B 1 144 ? -17.859 14.781 7.629 1 66 144 LYS B C 1
ATOM 3348 O O . LYS B 1 144 ? -18.672 15.438 8.273 1 66 144 LYS B O 1
ATOM 3353 N N . THR B 1 145 ? -17.031 14.039 8.047 1 74.44 145 THR B N 1
ATOM 3354 C CA . THR B 1 145 ? -17.156 13.695 9.453 1 74.44 145 THR B CA 1
ATOM 3355 C C . THR B 1 145 ? -16.312 14.633 10.312 1 74.44 145 THR B C 1
ATOM 3357 O O . THR B 1 145 ? -16.172 14.422 11.523 1 74.44 145 THR B O 1
ATOM 3360 N N . THR B 1 146 ? -15.938 15.734 9.562 1 83.88 146 THR B N 1
ATOM 3361 C CA . THR B 1 146 ? -14.992 16.562 10.305 1 83.88 146 THR B CA 1
ATOM 3362 C C . THR B 1 146 ? -15.641 17.875 10.727 1 83.88 146 THR B C 1
ATOM 3364 O O . THR B 1 146 ? -14.969 18.781 11.219 1 83.88 146 THR B O 1
ATOM 3367 N N . ALA B 1 147 ? -16.938 17.953 10.586 1 90.44 147 ALA B N 1
ATOM 3368 C CA . ALA B 1 147 ? -17.672 19.172 10.961 1 90.44 147 ALA B CA 1
ATOM 3369 C C . ALA B 1 147 ? -17.516 19.453 12.453 1 90.44 147 ALA B C 1
ATOM 3371 O O . ALA B 1 147 ? -17.438 20.609 12.859 1 90.44 147 ALA B O 1
ATOM 3372 N N . ILE B 1 148 ? -17.5 18.438 13.211 1 93.75 148 ILE B N 1
ATOM 3373 C CA . ILE B 1 148 ? -17.406 18.594 14.656 1 93.75 148 ILE B CA 1
ATOM 3374 C C . ILE B 1 148 ? -16.078 19.266 15.031 1 93.75 148 ILE B C 1
ATOM 3376 O O . ILE B 1 148 ? -16.031 20.094 15.938 1 93.75 148 ILE B O 1
ATOM 3380 N N . LEU B 1 149 ? -15.039 18.938 14.406 1 95.75 149 LEU B N 1
ATOM 3381 C CA . LEU B 1 149 ? -13.742 19.562 14.648 1 95.75 149 LEU B CA 1
ATOM 3382 C C . LEU B 1 149 ? -13.781 21.031 14.227 1 95.75 149 LEU B C 1
ATOM 3384 O O . LEU B 1 149 ? -13.328 21.906 14.969 1 95.75 149 LEU B O 1
ATOM 3388 N N . CYS B 1 150 ? -14.32 21.25 13.062 1 95.44 150 CYS B N 1
ATOM 3389 C CA . CYS B 1 150 ? -14.406 22.625 12.555 1 95.44 150 CYS B CA 1
ATOM 3390 C C . CYS B 1 150 ? -15.211 23.5 13.5 1 95.44 150 CYS B C 1
ATOM 3392 O O . CYS B 1 150 ? -14.797 24.625 13.812 1 95.44 150 CYS B O 1
ATOM 3394 N N . ASP B 1 151 ? -16.297 22.969 13.945 1 95 151 ASP B N 1
ATOM 3395 C CA . ASP B 1 151 ? -17.109 23.703 14.906 1 95 151 ASP B CA 1
ATOM 3396 C C . ASP B 1 151 ? -16.344 23.969 16.203 1 95 151 ASP B C 1
ATOM 3398 O O . ASP B 1 151 ? -16.422 25.062 16.75 1 95 151 ASP B O 1
ATOM 3402 N N . TRP B 1 152 ? -15.68 23 16.641 1 95.94 152 TRP B N 1
ATOM 3403 C CA . TRP B 1 152 ? -14.891 23.109 17.859 1 95.94 152 TRP B CA 1
ATOM 3404 C C . TRP B 1 152 ? -13.828 24.203 17.719 1 95.94 152 TRP B C 1
ATOM 3406 O O . TRP B 1 152 ? -13.633 25.016 18.625 1 95.94 152 TRP B O 1
ATOM 3416 N N . LEU B 1 153 ? -13.195 24.281 16.625 1 95.75 153 LEU B N 1
ATOM 3417 C CA . LEU B 1 153 ? -12.164 25.281 16.359 1 95.75 153 LEU B CA 1
ATOM 3418 C C . LEU B 1 153 ? -12.742 26.703 16.406 1 95.75 153 LEU B C 1
ATOM 3420 O O . LEU B 1 153 ? -12.078 27.625 16.859 1 95.75 153 LEU B O 1
ATOM 3424 N N . LEU B 1 154 ? -13.977 26.859 15.977 1 95.06 154 LEU B N 1
ATOM 3425 C CA . LEU B 1 154 ? -14.625 28.156 15.922 1 95.06 154 LEU B CA 1
ATOM 3426 C C . LEU B 1 154 ? -15.062 28.609 17.312 1 95.06 154 LEU B C 1
ATOM 3428 O O . LEU B 1 154 ? -15.352 29.781 17.531 1 95.06 154 LEU B O 1
ATOM 3432 N N . THR B 1 155 ? -15.086 27.656 18.203 1 93.44 155 THR B N 1
ATOM 3433 C CA . THR B 1 155 ? -15.625 27.984 19.531 1 93.44 155 THR B CA 1
ATOM 3434 C C . THR B 1 155 ? -14.508 28.047 20.562 1 93.44 155 THR B C 1
ATOM 3436 O O . THR B 1 155 ? -14.773 28.109 21.766 1 93.44 155 THR B O 1
ATOM 3439 N N . LEU B 1 156 ? -13.328 28.078 20.141 1 94.12 156 LEU B N 1
ATOM 3440 C CA . LEU B 1 156 ? -12.188 28.125 21.062 1 94.12 156 LEU B CA 1
ATOM 3441 C C . LEU B 1 156 ? -12.18 29.422 21.844 1 94.12 156 LEU B C 1
ATOM 3443 O O . LEU B 1 156 ? -12.688 30.438 21.375 1 94.12 156 LEU B O 1
ATOM 3447 N N . PRO B 1 157 ? -11.508 29.344 23.031 1 90.81 157 PRO B N 1
ATOM 3448 C CA . PRO B 1 157 ? -11.391 30.578 23.797 1 90.81 157 PRO B CA 1
ATOM 3449 C C . PRO B 1 157 ? -10.586 31.672 23.078 1 90.81 157 PRO B C 1
ATOM 3451 O O . PRO B 1 157 ? -9.727 31.359 22.25 1 90.81 157 PRO B O 1
ATOM 3454 N N . LEU B 1 158 ? -10.766 32.906 23.516 1 90.69 158 LEU B N 1
ATOM 3455 C CA . LEU B 1 158 ? -10.188 34.094 22.844 1 90.69 158 LEU B CA 1
ATOM 3456 C C . LEU B 1 158 ? -8.672 34.094 23 1 90.69 158 LEU B C 1
ATOM 3458 O O . LEU B 1 158 ? -7.969 34.688 22.188 1 90.69 158 LEU B O 1
ATOM 3462 N N . GLY B 1 159 ? -8.219 33.438 23.969 1 92.56 159 GLY B N 1
ATOM 3463 C CA . GLY B 1 159 ? -6.785 33.406 24.203 1 92.56 159 GLY B CA 1
ATOM 3464 C C . GLY B 1 159 ? -6.039 32.5 23.266 1 92.56 159 GLY B C 1
ATOM 3465 O O . GLY B 1 159 ? -4.809 32.5 23.219 1 92.56 159 GLY B O 1
ATOM 3466 N N . GLN B 1 160 ? -6.789 31.781 22.422 1 94.88 160 GLN B N 1
ATOM 3467 C CA . GLN B 1 160 ? -6.168 30.844 21.484 1 94.88 160 GLN B CA 1
ATOM 3468 C C . GLN B 1 160 ? -6.027 31.453 20.094 1 94.88 160 GLN B C 1
ATOM 3470 O O . GLN B 1 160 ? -7.016 31.906 19.516 1 94.88 160 GLN B O 1
ATOM 3475 N N . THR B 1 161 ? -4.844 31.531 19.609 1 96.5 161 THR B N 1
ATOM 3476 C CA . THR B 1 161 ? -4.605 31.922 18.219 1 96.5 161 THR B CA 1
ATOM 3477 C C . THR B 1 161 ? -4.465 30.688 17.328 1 96.5 161 THR B C 1
ATOM 3479 O O . THR B 1 161 ? -3.732 29.75 17.672 1 96.5 161 THR B O 1
ATOM 3482 N N . LEU B 1 162 ? -5.145 30.703 16.188 1 97.75 162 LEU B N 1
ATOM 3483 C CA . LEU B 1 162 ? -5.172 29.562 15.273 1 97.75 162 LEU B CA 1
ATOM 3484 C C . LEU B 1 162 ? -4.164 29.75 14.141 1 97.75 162 LEU B C 1
ATOM 3486 O O . LEU B 1 162 ? -4.125 30.797 13.508 1 97.75 162 LEU B O 1
ATOM 3490 N N . LEU B 1 163 ? -3.303 28.812 13.992 1 98.5 163 LEU B N 1
ATOM 3491 C CA . LEU B 1 163 ? -2.516 28.688 12.766 1 98.5 163 LEU B CA 1
ATOM 3492 C C . LEU B 1 163 ? -2.992 27.5 11.938 1 98.5 163 LEU B C 1
ATOM 3494 O O . LEU B 1 163 ? -2.854 26.344 12.352 1 98.5 163 LEU B O 1
ATOM 3498 N N . LEU B 1 164 ? -3.514 27.766 10.758 1 97.94 164 LEU B N 1
ATOM 3499 C CA . LEU B 1 164 ? -4.121 26.734 9.93 1 97.94 164 LEU B CA 1
ATOM 3500 C C . LEU B 1 164 ? -3.352 26.562 8.625 1 97.94 164 LEU B C 1
ATOM 3502 O O . LEU B 1 164 ? -3.068 27.547 7.934 1 97.94 164 LEU B O 1
ATOM 3506 N N . ASP B 1 165 ? -2.994 25.359 8.344 1 96.56 165 ASP B N 1
ATOM 3507 C CA . ASP B 1 165 ? -2.406 24.938 7.082 1 96.56 165 ASP B CA 1
ATOM 3508 C C . ASP B 1 165 ? -3.338 23.984 6.336 1 96.56 165 ASP B C 1
ATOM 3510 O O . ASP B 1 165 ? -3.275 22.766 6.531 1 96.56 165 ASP B O 1
ATOM 3514 N N . PHE B 1 166 ? -4.094 24.484 5.465 1 93.06 166 PHE B N 1
ATOM 3515 C CA . PHE B 1 166 ? -5.145 23.688 4.84 1 93.06 166 PHE B CA 1
ATOM 3516 C C . PHE B 1 166 ? -4.547 22.656 3.889 1 93.06 166 PHE B C 1
ATOM 3518 O O . PHE B 1 166 ? -5.121 21.578 3.686 1 93.06 166 PHE B O 1
ATOM 3525 N N . GLY B 1 167 ? -3.422 23 3.334 1 88 167 GLY B N 1
ATOM 3526 C CA . GLY B 1 167 ? -2.781 22.062 2.441 1 88 167 GLY B CA 1
ATOM 3527 C C . GLY B 1 167 ? -3.59 21.781 1.189 1 88 167 GLY B C 1
ATOM 3528 O O . GLY B 1 167 ? -4.445 22.578 0.803 1 88 167 GLY B O 1
ATOM 3529 N N . PRO B 1 168 ? -3.312 20.609 0.527 1 82.62 168 PRO B N 1
ATOM 3530 C CA . PRO B 1 168 ? -3.953 20.281 -0.748 1 82.62 168 PRO B CA 1
ATOM 3531 C C . PRO B 1 168 ? -5.434 19.938 -0.593 1 82.62 168 PRO B C 1
ATOM 3533 O O . PRO B 1 168 ? -6.16 19.859 -1.587 1 82.62 168 PRO B O 1
ATOM 3536 N N . ARG B 1 169 ? -5.859 19.812 0.581 1 85.62 169 ARG B N 1
ATOM 3537 C CA . ARG B 1 169 ? -7.246 19.438 0.838 1 85.62 169 ARG B CA 1
ATOM 3538 C C . ARG B 1 169 ? -8.133 20.688 0.917 1 85.62 169 ARG B C 1
ATOM 3540 O O . ARG B 1 169 ? -9.344 20.578 1.105 1 85.62 169 ARG B O 1
ATOM 3547 N N . LEU B 1 170 ? -7.602 21.812 0.695 1 91.06 170 LEU B N 1
ATOM 3548 C CA . LEU B 1 170 ? -8.289 23.094 0.791 1 91.06 170 LEU B CA 1
ATOM 3549 C C . LEU B 1 170 ? -9.594 23.078 0.008 1 91.06 170 LEU B C 1
ATOM 3551 O O . LEU B 1 170 ? -10.641 23.484 0.523 1 91.06 170 LEU B O 1
ATOM 3555 N N . PRO B 1 171 ? -9.625 22.469 -1.153 1 88.62 171 PRO B N 1
ATOM 3556 C CA . PRO B 1 171 ? -10.875 22.484 -1.914 1 88.62 171 PRO B CA 1
ATOM 3557 C C . PRO B 1 171 ? -11.969 21.625 -1.268 1 88.62 171 PRO B C 1
ATOM 3559 O O . PRO B 1 171 ? -13.148 21.781 -1.591 1 88.62 171 PRO B O 1
ATOM 3562 N N . GLU B 1 172 ? -11.625 20.797 -0.372 1 88.56 172 GLU B N 1
ATOM 3563 C CA . GLU B 1 172 ? -12.57 19.875 0.244 1 88.56 172 GLU B CA 1
ATOM 3564 C C . GLU B 1 172 ? -13.062 20.406 1.587 1 88.56 172 GLU B C 1
ATOM 3566 O O . GLU B 1 172 ? -13.961 19.828 2.199 1 88.56 172 GLU B O 1
ATOM 3571 N N . ILE B 1 173 ? -12.484 21.5 2.033 1 92.69 173 ILE B N 1
ATOM 3572 C CA . ILE B 1 173 ? -12.883 22.078 3.307 1 92.69 173 ILE B CA 1
ATOM 3573 C C . ILE B 1 173 ? -14.133 22.938 3.111 1 92.69 173 ILE B C 1
ATOM 3575 O O . ILE B 1 173 ? -14.227 23.703 2.143 1 92.69 173 ILE B O 1
ATOM 3579 N N . ASP B 1 174 ? -15.094 22.859 3.973 1 93.56 174 ASP B N 1
ATOM 3580 C CA . ASP B 1 174 ? -16.344 23.625 3.896 1 93.56 174 ASP B CA 1
ATOM 3581 C C . ASP B 1 174 ? -16.078 25.125 3.863 1 93.56 174 ASP B C 1
ATOM 3583 O O . ASP B 1 174 ? -15.508 25.672 4.809 1 93.56 174 ASP B O 1
ATOM 3587 N N . PRO B 1 175 ? -16.547 25.75 2.834 1 93.88 175 PRO B N 1
ATOM 3588 C CA . PRO B 1 175 ? -16.359 27.203 2.762 1 93.88 175 PRO B CA 1
ATOM 3589 C C . PRO B 1 175 ? -16.984 27.938 3.941 1 93.88 175 PRO B C 1
ATOM 3591 O O . PRO B 1 175 ? -16.484 28.984 4.355 1 93.88 175 PRO B O 1
ATOM 3594 N N . ALA B 1 176 ? -18.016 27.375 4.465 1 94.88 176 ALA B N 1
ATOM 3595 C CA . ALA B 1 176 ? -18.656 28 5.609 1 94.88 176 ALA B CA 1
ATOM 3596 C C . ALA B 1 176 ? -17.719 28.078 6.805 1 94.88 176 ALA B C 1
ATOM 3598 O O . ALA B 1 176 ? -17.734 29.047 7.562 1 94.88 176 ALA B O 1
ATOM 3599 N N . PHE B 1 177 ? -16.969 27.062 6.961 1 96.06 177 PHE B N 1
ATOM 3600 C CA . PHE B 1 177 ? -15.977 27.047 8.031 1 96.06 177 PHE B CA 1
ATOM 3601 C C . PHE B 1 177 ? -14.922 28.125 7.793 1 96.06 177 PHE B C 1
ATOM 3603 O O . PHE B 1 177 ? -14.617 28.906 8.695 1 96.06 177 PHE B O 1
ATOM 3610 N N . ILE B 1 178 ? -14.414 28.219 6.57 1 96.19 178 ILE B N 1
ATOM 3611 C CA . ILE B 1 178 ? -13.375 29.172 6.223 1 96.19 178 ILE B CA 1
ATOM 3612 C C . ILE B 1 178 ? -13.898 30.594 6.426 1 96.19 178 ILE B C 1
ATOM 3614 O O . ILE B 1 178 ? -13.203 31.438 6.996 1 96.19 178 ILE B O 1
ATOM 3618 N N . ASN B 1 179 ? -15.094 30.828 6.059 1 95.75 179 ASN B N 1
ATOM 3619 C CA . ASN B 1 179 ? -15.703 32.156 6.152 1 95.75 179 ASN B CA 1
ATOM 3620 C C . ASN B 1 179 ? -15.984 32.531 7.602 1 95.75 179 ASN B C 1
ATOM 3622 O O . ASN B 1 179 ? -16.141 33.719 7.914 1 95.75 179 ASN B O 1
ATOM 3626 N N . ALA B 1 180 ? -16.047 31.562 8.477 1 96.62 180 ALA B N 1
ATOM 3627 C CA . ALA B 1 180 ? -16.422 31.812 9.867 1 96.62 180 ALA B CA 1
ATOM 3628 C C . ALA B 1 180 ? -15.188 31.969 10.742 1 96.62 180 ALA B C 1
ATOM 3630 O O . ALA B 1 180 ? -15.297 32.25 11.938 1 96.62 180 ALA B O 1
ATOM 3631 N N . LEU B 1 181 ? -14.016 31.844 10.172 1 97.25 181 LEU B N 1
ATOM 3632 C CA . LEU B 1 181 ? -12.797 31.953 10.961 1 97.25 181 LEU B CA 1
ATOM 3633 C C . LEU B 1 181 ? -12.703 33.312 11.633 1 97.25 181 LEU B C 1
ATOM 3635 O O . LEU B 1 181 ? -12.977 34.344 11.008 1 97.25 181 LEU B O 1
ATOM 3639 N N . PRO B 1 182 ? -12.266 33.281 12.891 1 95.88 182 PRO B N 1
ATOM 3640 C CA . PRO B 1 182 ? -12.211 34.562 13.602 1 95.88 182 PRO B CA 1
ATOM 3641 C C . PRO B 1 182 ? -11.117 35.5 13.07 1 95.88 182 PRO B C 1
ATOM 3643 O O . PRO B 1 182 ? -9.977 35.062 12.875 1 95.88 182 PRO B O 1
ATOM 3646 N N . ALA B 1 183 ? -11.305 36.75 12.836 1 92.25 183 ALA B N 1
ATOM 3647 C CA . ALA B 1 183 ? -10.43 37.75 12.242 1 92.25 183 ALA B CA 1
ATOM 3648 C C . ALA B 1 183 ? -9.234 38.031 13.148 1 92.25 183 ALA B C 1
ATOM 3650 O O . ALA B 1 183 ? -8.117 38.25 12.664 1 92.25 183 ALA B O 1
ATOM 3651 N N . ASP B 1 184 ? -9.25 38.062 14.359 1 85.31 184 ASP B N 1
ATOM 3652 C CA . ASP B 1 184 ? -8.195 38.594 15.211 1 85.31 184 ASP B CA 1
ATOM 3653 C C . ASP B 1 184 ? -7.383 37.469 15.852 1 85.31 184 ASP B C 1
ATOM 3655 O O . ASP B 1 184 ? -6.461 37.719 16.625 1 85.31 184 ASP B O 1
ATOM 3659 N N . ARG B 1 185 ? -7.656 36.312 15.367 1 94.62 185 ARG B N 1
ATOM 3660 C CA . ARG B 1 185 ? -6.902 35.25 16 1 94.62 185 ARG B CA 1
ATOM 3661 C C . ARG B 1 185 ? -6.656 34.094 15.039 1 94.62 185 ARG B C 1
ATOM 3663 O O . ARG B 1 185 ? -6.578 32.938 15.445 1 94.62 185 ARG B O 1
ATOM 3670 N N . THR B 1 186 ? -6.672 34.375 13.727 1 97.81 186 THR B N 1
ATOM 3671 C CA . THR B 1 186 ? -6.438 33.375 12.711 1 97.81 186 THR B CA 1
ATOM 3672 C C . THR B 1 186 ? -5.23 33.719 11.844 1 97.81 186 THR B C 1
ATOM 3674 O O . THR B 1 186 ? -5.121 34.875 11.367 1 97.81 186 THR B O 1
ATOM 3677 N N . ILE B 1 187 ? -4.336 32.812 11.75 1 98.31 187 ILE B N 1
ATOM 3678 C CA . ILE B 1 187 ? -3.217 32.875 10.812 1 98.31 187 ILE B CA 1
ATOM 3679 C C . ILE B 1 187 ? -3.326 31.719 9.805 1 98.31 187 ILE B C 1
ATOM 3681 O O . ILE B 1 187 ? -3.344 30.547 10.188 1 98.31 187 ILE B O 1
ATOM 3685 N N . LEU B 1 188 ? -3.412 32.031 8.539 1 98.19 188 LEU B N 1
ATOM 3686 C CA . LEU B 1 188 ? -3.371 31.031 7.48 1 98.19 188 LEU B CA 1
ATOM 3687 C C . LEU B 1 188 ? -1.985 30.969 6.848 1 98.19 188 LEU B C 1
ATOM 3689 O O . LEU B 1 188 ? -1.363 32 6.598 1 98.19 188 LEU B O 1
ATOM 3693 N N . THR B 1 189 ? -1.457 29.844 6.73 1 98.06 189 THR B N 1
ATOM 3694 C CA . THR B 1 189 ? -0.231 29.625 5.969 1 98.06 189 THR B CA 1
ATOM 3695 C C . THR B 1 189 ? -0.516 28.859 4.684 1 98.06 189 THR B C 1
ATOM 3697 O O . THR B 1 189 ? -1.026 27.734 4.73 1 98.06 189 THR B O 1
ATOM 3700 N N . LEU B 1 190 ? -0.19 29.453 3.498 1 96.81 190 LEU B N 1
ATOM 3701 C CA . LEU B 1 190 ? -0.574 28.938 2.188 1 96.81 190 LEU B CA 1
ATOM 3702 C C . LEU B 1 190 ? 0.607 28.969 1.224 1 96.81 190 LEU B C 1
ATOM 3704 O O . LEU B 1 190 ? 1.4 29.922 1.236 1 96.81 190 LEU B O 1
ATOM 3708 N N . ASN B 1 191 ? 0.644 27.938 0.445 1 94 191 ASN B N 1
ATOM 3709 C CA . ASN B 1 191 ? 1.597 28.016 -0.656 1 94 191 ASN B CA 1
ATOM 3710 C C . ASN B 1 191 ? 0.979 28.688 -1.885 1 94 191 ASN B C 1
ATOM 3712 O O . ASN B 1 191 ? -0.165 29.141 -1.841 1 94 191 ASN B O 1
ATOM 3716 N N . ARG B 1 192 ? 1.728 28.734 -2.92 1 94.25 192 ARG B N 1
ATOM 3717 C CA . ARG B 1 192 ? 1.316 29.438 -4.133 1 94.25 192 ARG B CA 1
ATOM 3718 C C . ARG B 1 192 ? -0.003 28.875 -4.664 1 94.25 192 ARG B C 1
ATOM 3720 O O . ARG B 1 192 ? -0.932 29.641 -4.945 1 94.25 192 ARG B O 1
ATOM 3727 N N . ASP B 1 193 ? -0.12 27.594 -4.82 1 91 193 ASP B N 1
ATOM 3728 C CA . ASP B 1 193 ? -1.312 26.953 -5.363 1 91 193 ASP B CA 1
ATOM 3729 C C . ASP B 1 193 ? -2.514 27.156 -4.441 1 91 193 ASP B C 1
ATOM 3731 O O . ASP B 1 193 ? -3.629 27.391 -4.914 1 91 193 ASP B O 1
ATOM 3735 N N . GLU B 1 194 ? -2.287 27.078 -3.211 1 93.69 194 GLU B N 1
ATOM 3736 C CA . GLU B 1 194 ? -3.346 27.25 -2.221 1 93.69 194 GLU B CA 1
ATOM 3737 C C . GLU B 1 194 ? -3.871 28.688 -2.211 1 93.69 194 GLU B C 1
ATOM 3739 O O . GLU B 1 194 ? -5.07 28.906 -2.051 1 93.69 194 GLU B O 1
ATOM 3744 N N . VAL B 1 195 ? -2.984 29.641 -2.383 1 96.56 195 VAL B N 1
ATOM 3745 C CA . VAL B 1 195 ? -3.414 31.031 -2.498 1 96.56 195 VAL B CA 1
ATOM 3746 C C . VAL B 1 195 ? -4.309 31.203 -3.725 1 96.56 195 VAL B C 1
ATOM 3748 O O . VAL B 1 195 ? -5.352 31.859 -3.658 1 96.56 195 VAL B O 1
ATOM 3751 N N . ALA B 1 196 ? -3.861 30.578 -4.781 1 96.38 196 ALA B N 1
ATOM 3752 C CA . ALA B 1 196 ? -4.66 30.656 -6 1 96.38 196 ALA B CA 1
ATOM 3753 C C . ALA B 1 196 ? -6.051 30.062 -5.785 1 96.38 196 ALA B C 1
ATOM 3755 O O . ALA B 1 196 ? -7.043 30.594 -6.281 1 96.38 196 ALA B O 1
ATOM 3756 N N . MET B 1 197 ? -6.145 29.062 -5.039 1 94.31 197 MET B N 1
ATOM 3757 C CA . MET B 1 197 ? -7.406 28.375 -4.777 1 94.31 197 MET B CA 1
ATOM 3758 C C . MET B 1 197 ? -8.297 29.203 -3.855 1 94.31 197 MET B C 1
ATOM 3760 O O . MET B 1 197 ? -9.508 29.281 -4.07 1 94.31 197 MET B O 1
ATOM 3764 N N . LEU B 1 198 ? -7.715 29.766 -2.826 1 96.44 198 LEU B N 1
ATOM 3765 C CA . LEU B 1 198 ? -8.492 30.422 -1.776 1 96.44 198 LEU B CA 1
ATOM 3766 C C . LEU B 1 198 ? -8.719 31.891 -2.104 1 96.44 198 LEU B C 1
ATOM 3768 O O . LEU B 1 198 ? -9.812 32.406 -1.886 1 96.44 198 LEU B O 1
ATOM 3772 N N . CYS B 1 199 ? -7.672 32.531 -2.615 1 96.62 199 CYS B N 1
ATOM 3773 C CA . CYS B 1 199 ? -7.691 33.969 -2.758 1 96.62 199 CYS B CA 1
ATOM 3774 C C . CYS B 1 199 ? -7.934 34.375 -4.207 1 96.62 199 CYS B C 1
ATOM 3776 O O . CYS B 1 199 ? -8.25 35.531 -4.488 1 96.62 199 CYS B O 1
ATOM 3778 N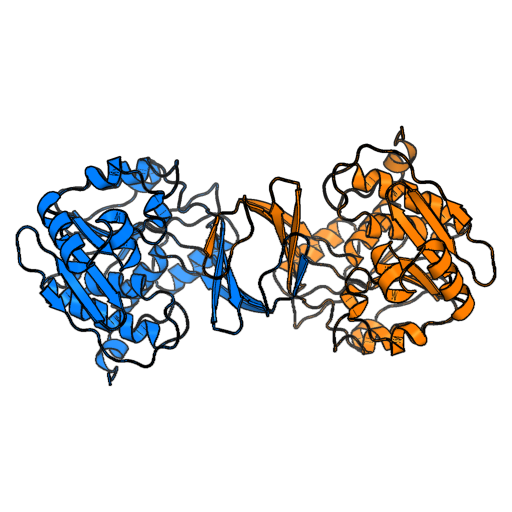 N . GLY B 1 200 ? -7.77 33.406 -5.09 1 95.31 200 GLY B N 1
ATOM 3779 C CA . GLY B 1 200 ? -8 33.719 -6.492 1 95.31 200 GLY B CA 1
ATOM 3780 C C . GLY B 1 200 ? -6.734 33.656 -7.328 1 95.31 200 GLY B C 1
ATOM 3781 O O . GLY B 1 200 ? -5.629 33.688 -6.789 1 95.31 200 GLY B O 1
ATOM 3782 N N . ALA B 1 201 ? -6.934 33.656 -8.633 1 94.19 201 ALA B N 1
ATOM 3783 C CA . ALA B 1 201 ? -5.816 33.594 -9.57 1 94.19 201 ALA B CA 1
ATOM 3784 C C . ALA B 1 201 ? -5.125 34.938 -9.688 1 94.19 201 ALA B C 1
ATOM 3786 O O . ALA B 1 201 ? -5.754 36 -9.484 1 94.19 201 ALA B O 1
ATOM 3787 N N . GLY B 1 202 ? -3.795 34.938 -10.07 1 95 202 GLY B N 1
ATOM 3788 C CA . GLY B 1 202 ? -3.01 36.156 -10.18 1 95 202 GLY B CA 1
ATOM 3789 C C . GLY B 1 202 ? -1.749 36.125 -9.336 1 95 202 GLY B C 1
ATOM 3790 O O . GLY B 1 202 ? -1.215 35.062 -9.039 1 95 202 GLY B O 1
ATOM 3791 N N . ASP B 1 203 ? -1.265 37.375 -9.023 1 96.94 203 ASP B N 1
ATOM 3792 C CA . ASP B 1 203 ? -0.097 37.469 -8.156 1 96.94 203 ASP B CA 1
ATOM 3793 C C . ASP B 1 203 ? -0.435 37.031 -6.734 1 96.94 203 ASP B C 1
ATOM 3795 O O . ASP B 1 203 ? -1.336 37.562 -6.098 1 96.94 203 ASP B O 1
ATOM 3799 N N . SER B 1 204 ? 0.271 36.062 -6.289 1 97.69 204 SER B N 1
ATOM 3800 C CA . SER B 1 204 ? -0.044 35.438 -5.02 1 97.69 204 SER B CA 1
ATOM 3801 C C . SER B 1 204 ? -0.076 36.438 -3.877 1 97.69 204 SER B C 1
ATOM 3803 O O . SER B 1 204 ? -1 36.438 -3.062 1 97.69 204 SER B O 1
ATOM 3805 N N . VAL B 1 205 ? 0.899 37.344 -3.805 1 98.06 205 VAL B N 1
ATOM 3806 C CA . VAL B 1 205 ? 1.019 38.281 -2.697 1 98.06 205 VAL B CA 1
ATOM 3807 C C . VAL B 1 205 ? -0.134 39.281 -2.746 1 98.06 205 VAL B C 1
ATOM 3809 O O . VAL B 1 205 ? -0.728 39.594 -1.714 1 98.06 205 VAL B O 1
ATOM 3812 N N . THR B 1 206 ? -0.427 39.75 -3.934 1 97.88 206 THR B N 1
ATOM 3813 C CA . THR B 1 206 ? -1.53 40.688 -4.105 1 97.88 206 THR B CA 1
ATOM 3814 C C . THR B 1 206 ? -2.852 40.031 -3.686 1 97.88 206 THR B C 1
ATOM 3816 O O . THR B 1 206 ? -3.635 40.656 -2.953 1 97.88 206 THR B O 1
ATOM 3819 N N . GLN B 1 207 ? -3.078 38.875 -4.191 1 98.12 207 GLN B N 1
ATOM 3820 C CA . GLN B 1 207 ? -4.332 38.188 -3.902 1 98.12 207 GLN B CA 1
ATOM 3821 C C . GLN B 1 207 ? -4.453 37.875 -2.414 1 98.12 207 GLN B C 1
ATOM 3823 O O . GLN B 1 207 ? -5.523 38.031 -1.824 1 98.12 207 GLN B O 1
ATOM 3828 N N . ALA B 1 208 ? -3.385 37.438 -1.815 1 98.31 208 ALA B N 1
ATOM 3829 C CA . ALA B 1 208 ? -3.381 37.156 -0.387 1 98.31 208 ALA B CA 1
ATOM 3830 C C . ALA B 1 208 ? -3.629 38.406 0.442 1 98.31 208 ALA B C 1
ATOM 3832 O O . ALA B 1 208 ? -4.352 38.375 1.441 1 98.31 208 ALA B O 1
ATOM 3833 N N . SER B 1 209 ? -2.965 39.438 0.05 1 98.12 209 SER B N 1
ATOM 3834 C CA . SER B 1 209 ? -3.137 40.719 0.751 1 98.12 209 SER B CA 1
ATOM 3835 C C . SER B 1 209 ? -4.586 41.188 0.703 1 98.12 209 SER B C 1
ATOM 3837 O O . SER B 1 209 ? -5.133 41.625 1.712 1 98.12 209 SER B O 1
ATOM 3839 N N . CYS B 1 210 ? -5.191 41.094 -0.433 1 97.75 210 CYS B N 1
ATOM 3840 C CA . CYS B 1 210 ? -6.586 41.469 -0.591 1 97.75 210 CYS B CA 1
ATOM 3841 C C . CYS B 1 210 ? -7.5 40.625 0.278 1 97.75 210 CYS B C 1
ATOM 3843 O O . CYS B 1 210 ? -8.398 41.156 0.942 1 97.75 210 CYS B O 1
ATOM 3845 N N . TYR B 1 211 ? -7.289 39.406 0.225 1 97.88 211 TYR B N 1
ATOM 3846 C CA . TYR B 1 211 ? -8.086 38.469 1.017 1 97.88 211 TYR B CA 1
ATOM 3847 C C . TYR B 1 211 ? -7.91 38.75 2.508 1 97.88 211 TYR B C 1
ATOM 3849 O O . TYR B 1 211 ? -8.883 38.719 3.266 1 97.88 211 TYR B O 1
ATOM 3857 N N . SER B 1 212 ? -6.672 38.906 2.941 1 97.75 212 SER B N 1
ATOM 3858 C CA . SER B 1 212 ? -6.352 39.219 4.328 1 97.75 212 SER B CA 1
ATOM 3859 C C . SER B 1 212 ? -7.125 40.438 4.805 1 97.75 212 SER B C 1
ATOM 3861 O O . SER B 1 212 ? -7.703 40.438 5.895 1 97.75 212 SER B O 1
ATOM 3863 N N . SER B 1 213 ? -7.129 41.469 3.984 1 97.38 213 SER B N 1
ATOM 3864 C CA . SER B 1 213 ? -7.812 42.719 4.336 1 97.38 213 SER B CA 1
ATOM 3865 C C . SER B 1 213 ? -9.328 42.531 4.375 1 97.38 213 SER B C 1
ATOM 3867 O O . SER B 1 213 ? -10 43.031 5.262 1 97.38 213 SER B O 1
ATOM 3869 N N . LYS B 1 214 ? -9.812 41.781 3.436 1 96.69 214 LYS B N 1
ATOM 3870 C CA . LYS B 1 214 ? -11.25 41.531 3.355 1 96.69 214 LYS B CA 1
ATOM 3871 C C . LYS B 1 214 ? -11.734 40.719 4.555 1 96.69 214 LYS B C 1
ATOM 3873 O O . LYS B 1 214 ? -12.781 41.031 5.129 1 96.69 214 LYS B O 1
ATOM 3878 N N . ARG B 1 215 ? -10.984 39.781 4.945 1 96.88 215 ARG B N 1
ATOM 3879 C CA . ARG B 1 215 ? -11.43 38.812 5.957 1 96.88 215 ARG B CA 1
ATOM 3880 C C . ARG B 1 215 ? -10.883 39.188 7.332 1 96.88 215 ARG B C 1
ATOM 3882 O O . ARG B 1 215 ? -11.312 38.656 8.352 1 96.88 215 ARG B O 1
ATOM 3889 N N . LYS B 1 216 ? -9.938 40.125 7.395 1 97.06 216 LYS B N 1
ATOM 3890 C CA . LYS B 1 216 ? -9.297 40.594 8.617 1 97.06 216 LYS B CA 1
ATOM 3891 C C . LYS B 1 216 ? -8.555 39.469 9.32 1 97.06 216 LYS B C 1
ATOM 3893 O O . LYS B 1 216 ? -8.656 39.312 10.539 1 97.06 216 LYS B O 1
ATOM 3898 N N . ILE B 1 217 ? -7.871 38.594 8.5 1 97.25 217 ILE B N 1
ATOM 3899 C CA . ILE B 1 217 ? -7.051 37.5 9.023 1 97.25 217 ILE B CA 1
ATOM 3900 C C . ILE B 1 217 ? -5.621 37.656 8.5 1 97.25 217 ILE B C 1
ATOM 3902 O O . ILE B 1 217 ? -5.387 38.312 7.492 1 97.25 217 ILE B O 1
ATOM 3906 N N . ILE B 1 218 ? -4.664 37.094 9.195 1 98 218 ILE B N 1
ATOM 3907 C CA . ILE B 1 218 ? -3.266 37.094 8.789 1 98 218 ILE B CA 1
ATOM 3908 C C . ILE B 1 218 ? -3.014 35.938 7.805 1 98 218 ILE B C 1
ATOM 3910 O O . ILE B 1 218 ? -3.49 34.844 8.008 1 98 218 ILE B O 1
ATOM 3914 N N . ILE B 1 219 ? -2.307 36.25 6.707 1 98.38 219 ILE B N 1
ATOM 3915 C CA . ILE B 1 219 ? -1.947 35.188 5.746 1 98.38 219 ILE B CA 1
ATOM 3916 C C . ILE B 1 219 ? -0.435 35.188 5.539 1 98.38 219 ILE B C 1
ATOM 3918 O O . ILE B 1 219 ? 0.168 36.25 5.285 1 98.38 219 ILE B O 1
ATOM 3922 N N . ILE B 1 220 ? 0.146 34.094 5.773 1 98.56 220 ILE B N 1
ATOM 3923 C CA . ILE B 1 220 ? 1.536 33.875 5.402 1 98.56 220 ILE B CA 1
ATOM 3924 C C . ILE B 1 220 ? 1.596 33.125 4.066 1 98.56 220 ILE B C 1
ATOM 3926 O O . ILE B 1 220 ? 1.132 31.984 3.959 1 98.56 220 ILE B O 1
ATOM 3930 N N . CYS B 1 221 ? 2.174 33.719 3.082 1 97.62 221 CYS B N 1
ATOM 3931 C CA . CYS B 1 221 ? 2.332 33.156 1.747 1 97.62 221 CYS B CA 1
ATOM 3932 C C . CYS B 1 221 ? 3.725 32.562 1.567 1 97.62 221 CYS B C 1
ATOM 3934 O O . CYS B 1 221 ? 4.719 33.281 1.569 1 97.62 221 CYS B O 1
ATOM 3936 N N . ARG B 1 222 ? 3.783 31.25 1.361 1 95.94 222 ARG B N 1
ATOM 3937 C CA . ARG B 1 222 ? 5.055 30.578 1.146 1 95.94 222 ARG B CA 1
ATOM 3938 C C . ARG B 1 222 ? 5.34 30.406 -0.342 1 95.94 222 ARG B C 1
ATOM 3940 O O . ARG B 1 222 ? 4.594 29.719 -1.047 1 95.94 222 ARG B O 1
ATOM 3947 N N . LEU B 1 223 ? 6.453 30.953 -0.777 1 94.62 223 LEU B N 1
ATOM 3948 C CA . LEU B 1 223 ? 6.77 30.953 -2.201 1 94.62 223 LEU B CA 1
ATOM 3949 C C . LEU B 1 223 ? 8.102 30.25 -2.455 1 94.62 223 LEU B C 1
ATOM 3951 O O . LEU B 1 223 ? 8.93 30.734 -3.23 1 94.62 223 LEU B O 1
ATOM 3955 N N . GLY B 1 224 ? 8.312 29.219 -1.748 1 89.5 224 GLY B N 1
ATOM 3956 C CA . GLY B 1 224 ? 9.484 28.375 -1.962 1 89.5 224 GLY B CA 1
ATOM 3957 C C . GLY B 1 224 ? 10.789 29.125 -1.819 1 89.5 224 GLY B C 1
ATOM 3958 O O . GLY B 1 224 ? 11.031 29.781 -0.801 1 89.5 224 GLY B O 1
ATOM 3959 N N . SER B 1 225 ? 11.547 29.141 -2.943 1 89.19 225 SER B N 1
ATOM 3960 C CA . SER B 1 225 ? 12.875 29.75 -2.934 1 89.19 225 SER B CA 1
ATOM 3961 C C . SER B 1 225 ? 12.781 31.266 -2.861 1 89.19 225 SER B C 1
ATOM 3963 O O . SER B 1 225 ? 13.773 31.953 -2.592 1 89.19 225 SER B O 1
ATOM 3965 N N . GLN B 1 226 ? 11.633 31.812 -3.033 1 93.44 226 GLN B N 1
ATOM 3966 C CA . GLN B 1 226 ? 11.453 33.25 -2.98 1 93.44 226 GLN B CA 1
ATOM 3967 C C . GLN B 1 226 ? 11.133 33.719 -1.563 1 93.44 226 GLN B C 1
ATOM 3969 O O . GLN B 1 226 ? 11.008 34.906 -1.31 1 93.44 226 GLN B O 1
ATOM 3974 N N . GLY B 1 227 ? 11.008 32.719 -0.682 1 95.88 227 GLY B N 1
ATOM 3975 C CA . GLY B 1 227 ? 10.711 33.062 0.704 1 95.88 227 GLY B CA 1
ATOM 3976 C C . GLY B 1 227 ? 9.227 33.125 1.004 1 95.88 227 GLY B C 1
ATOM 3977 O O . GLY B 1 227 ? 8.438 32.406 0.381 1 95.88 227 GLY B O 1
ATOM 3978 N N . ALA B 1 228 ? 8.938 33.844 2.078 1 97.88 228 ALA B N 1
ATOM 3979 C CA . ALA B 1 228 ? 7.551 34 2.512 1 97.88 228 ALA B CA 1
ATOM 3980 C C . ALA B 1 228 ? 7.141 35.469 2.582 1 97.88 228 ALA B C 1
ATOM 3982 O O . ALA B 1 228 ? 7.992 36.344 2.658 1 97.88 228 ALA B O 1
ATOM 3983 N N . TRP B 1 229 ? 5.875 35.688 2.475 1 98.44 229 TRP B N 1
ATOM 3984 C CA . TRP B 1 229 ? 5.289 37 2.615 1 98.44 229 TRP B CA 1
ATOM 3985 C C . TRP B 1 229 ? 4.23 37.031 3.715 1 98.44 229 TRP B C 1
ATOM 3987 O O . TRP B 1 229 ? 3.434 36.094 3.83 1 98.44 229 TRP B O 1
ATOM 3997 N N . ILE B 1 230 ? 4.324 38.094 4.508 1 98.62 230 ILE B N 1
ATOM 3998 C CA . ILE B 1 230 ? 3.332 38.281 5.562 1 98.62 230 ILE B CA 1
ATOM 3999 C C . ILE B 1 230 ? 2.299 39.312 5.109 1 98.62 230 ILE B C 1
ATOM 4001 O O . ILE B 1 230 ? 2.641 40.469 4.824 1 98.62 230 ILE B O 1
ATOM 4005 N N . CYS B 1 231 ? 1.079 38.875 5.027 1 98.25 231 CYS B N 1
ATOM 4006 C CA . CYS B 1 231 ? -0.027 39.781 4.699 1 98.25 231 CYS B CA 1
ATOM 4007 C C . CYS B 1 231 ? -0.885 40.031 5.926 1 98.25 231 CYS B C 1
ATOM 4009 O O . CYS B 1 231 ? -1.53 39.125 6.457 1 98.25 231 CYS B O 1
ATOM 4011 N N . LEU B 1 232 ? -0.843 41.281 6.398 1 97.19 232 LEU B N 1
ATOM 4012 C CA . LEU B 1 232 ? -1.685 41.75 7.492 1 97.19 232 LEU B CA 1
ATOM 4013 C C . LEU B 1 232 ? -2.832 42.625 6.961 1 97.19 232 LEU B C 1
ATOM 4015 O O . LEU B 1 232 ? -2.699 43.25 5.918 1 97.19 232 LEU B O 1
ATOM 4019 N N . PRO B 1 233 ? -3.943 42.531 7.715 1 96.06 233 PRO B N 1
ATOM 4020 C CA . PRO B 1 233 ? -5.07 43.344 7.273 1 96.06 233 PRO B CA 1
ATOM 4021 C C . PRO B 1 233 ? -4.703 44.844 7.137 1 96.06 233 PRO B C 1
ATOM 4023 O O . PRO B 1 233 ? -4.156 45.406 8.07 1 96.06 233 PRO B O 1
ATOM 4026 N N . ASP B 1 234 ? -4.953 45.312 6.023 1 94.44 234 ASP B N 1
ATOM 4027 C CA . ASP B 1 234 ? -4.852 46.75 5.73 1 94.44 234 ASP B CA 1
ATOM 4028 C C . ASP B 1 234 ? -3.414 47.25 5.875 1 94.44 234 ASP B C 1
ATOM 4030 O O . ASP B 1 234 ? -3.174 48.344 6.359 1 94.44 234 ASP B O 1
ATOM 4034 N N . ARG B 1 235 ? -2.486 46.406 5.578 1 95.56 235 ARG B N 1
ATOM 4035 C CA . ARG B 1 235 ? -1.068 46.75 5.598 1 95.56 235 ARG B CA 1
ATOM 4036 C C . ARG B 1 235 ? -0.366 46.25 4.336 1 95.56 235 ARG B C 1
ATOM 4038 O O . ARG B 1 235 ? -0.874 45.375 3.639 1 95.56 235 ARG B O 1
ATOM 4045 N N . THR B 1 236 ? 0.728 46.938 4.09 1 96.75 236 THR B N 1
ATOM 4046 C CA . THR B 1 236 ? 1.57 46.438 2.998 1 96.75 236 THR B CA 1
ATOM 4047 C C . THR B 1 236 ? 2.219 45.125 3.355 1 96.75 236 THR B C 1
ATOM 4049 O O . THR B 1 236 ? 2.736 44.938 4.461 1 96.75 236 THR B O 1
ATOM 4052 N N . PRO B 1 237 ? 2.121 44.188 2.432 1 98.12 237 PRO B N 1
ATOM 4053 C CA . PRO B 1 237 ? 2.752 42.906 2.693 1 98.12 237 PRO B CA 1
ATOM 4054 C C . PRO B 1 237 ? 4.242 43.031 3.008 1 98.12 237 PRO B C 1
ATOM 4056 O O . PRO B 1 237 ? 4.934 43.844 2.42 1 98.12 237 PRO B O 1
ATOM 4059 N N . GLU B 1 238 ? 4.719 42.188 3.91 1 98.19 238 GLU B N 1
ATOM 4060 C CA . GLU B 1 238 ? 6.125 42.156 4.297 1 98.19 238 GLU B CA 1
ATOM 4061 C C . GLU B 1 238 ? 6.828 40.938 3.752 1 98.19 238 GLU B C 1
ATOM 4063 O O . GLU B 1 238 ? 6.344 39.812 3.928 1 98.19 238 GLU B O 1
ATOM 4068 N N . HIS B 1 239 ? 7.941 41.156 3.139 1 98.25 239 HIS B N 1
ATOM 4069 C CA . HIS B 1 239 ? 8.719 40.062 2.59 1 98.25 239 HIS B CA 1
ATOM 4070 C C . HIS B 1 239 ? 9.734 39.562 3.604 1 98.25 239 HIS B C 1
ATOM 4072 O O . HIS B 1 239 ? 10.445 40.344 4.234 1 98.25 239 HIS B O 1
ATOM 4078 N N . VAL B 1 240 ? 9.797 38.281 3.793 1 98.12 240 VAL B N 1
ATOM 4079 C CA . VAL B 1 240 ? 10.812 37.594 4.578 1 98.12 240 VAL B CA 1
ATOM 4080 C C . VAL B 1 240 ? 11.609 36.656 3.68 1 98.12 240 VAL B C 1
ATOM 4082 O O . VAL B 1 240 ? 11.109 35.594 3.279 1 98.12 240 VAL B O 1
ATOM 4085 N N . PRO B 1 241 ? 12.82 36.938 3.352 1 96.19 241 PRO B N 1
ATOM 4086 C CA . PRO B 1 241 ? 13.594 36.156 2.379 1 96.19 241 PRO B CA 1
ATOM 4087 C C . PRO B 1 241 ? 13.859 34.719 2.844 1 96.19 241 PRO B C 1
ATOM 4089 O O . PRO B 1 241 ? 13.898 34.469 4.047 1 96.19 241 PRO B O 1
ATOM 4092 N N . ALA B 1 242 ? 14.008 33.812 1.851 1 93.94 242 ALA B N 1
ATOM 4093 C CA . ALA B 1 242 ? 14.359 32.438 2.119 1 93.94 242 ALA B CA 1
ATOM 4094 C C . ALA B 1 242 ? 15.859 32.281 2.393 1 93.94 242 ALA B C 1
ATOM 4096 O O . ALA B 1 242 ? 16.641 33.188 2.068 1 93.94 242 ALA B O 1
ATOM 4097 N N . TYR B 1 243 ? 16.219 31.219 3.039 1 92.69 243 TYR B N 1
ATOM 4098 C CA . TYR B 1 243 ? 17.609 30.828 3.188 1 92.69 243 TYR B CA 1
ATOM 4099 C C . TYR B 1 243 ? 18.031 29.891 2.061 1 92.69 243 TYR B C 1
ATOM 4101 O O . TYR B 1 243 ? 17.297 28.969 1.692 1 92.69 243 TYR B O 1
ATOM 4109 N N . LYS B 1 244 ? 19.141 30.062 1.515 1 89.44 244 LYS B N 1
ATOM 4110 C CA . LYS B 1 244 ? 19.625 29.234 0.411 1 89.44 244 LYS B CA 1
ATOM 4111 C C . LYS B 1 244 ? 20.281 27.953 0.924 1 89.44 244 LYS B C 1
ATOM 4113 O O . LYS B 1 244 ? 21.188 28 1.77 1 89.44 244 LYS B O 1
ATOM 4118 N N . VAL B 1 245 ? 19.75 26.891 0.45 1 88.94 245 VAL B N 1
ATOM 4119 C CA . VAL B 1 245 ? 20.328 25.578 0.778 1 88.94 245 VAL B CA 1
ATOM 4120 C C . VAL B 1 245 ? 20.25 24.656 -0.437 1 88.94 245 VAL B C 1
ATOM 4122 O O . VAL B 1 245 ? 19.484 24.922 -1.376 1 88.94 245 VAL B O 1
ATOM 4125 N N . LYS B 1 246 ? 21.109 23.562 -0.504 1 86.69 246 LYS B N 1
ATOM 4126 C CA . LYS B 1 246 ? 20.922 22.5 -1.49 1 86.69 246 LYS B CA 1
ATOM 4127 C C . LYS B 1 246 ? 19.672 21.688 -1.197 1 86.69 246 LYS B C 1
ATOM 4129 O O . LYS B 1 246 ? 19.594 21 -0.175 1 86.69 246 LYS B O 1
ATOM 4134 N N . VAL B 1 247 ? 18.75 21.766 -2.057 1 82.5 247 VAL B N 1
ATOM 4135 C CA . VAL B 1 247 ? 17.484 21.062 -1.853 1 82.5 247 VAL B CA 1
ATOM 4136 C C . VAL B 1 247 ? 17.656 19.578 -2.158 1 82.5 247 VAL B C 1
ATOM 4138 O O . VAL B 1 247 ? 18.094 19.203 -3.25 1 82.5 247 VAL B O 1
ATOM 4141 N N . VAL B 1 248 ? 17.328 18.75 -1.198 1 78.81 248 VAL B N 1
ATOM 4142 C CA . VAL B 1 248 ? 17.391 17.297 -1.329 1 78.81 248 VAL B CA 1
ATOM 4143 C C . VAL B 1 248 ? 15.984 16.719 -1.472 1 78.81 248 VAL B C 1
ATOM 4145 O O . VAL B 1 248 ? 15.742 15.867 -2.322 1 78.81 248 VAL B O 1
ATOM 4148 N N . ASP B 1 249 ? 15.094 17.188 -0.706 1 78.12 249 ASP B N 1
ATOM 4149 C CA . ASP B 1 249 ? 13.727 16.672 -0.62 1 78.12 249 ASP B CA 1
ATOM 4150 C C . ASP B 1 249 ? 12.781 17.734 -0.044 1 78.12 249 ASP B C 1
ATOM 4152 O O . ASP B 1 249 ? 13.016 18.25 1.049 1 78.12 249 ASP B O 1
ATOM 4156 N N . THR B 1 250 ? 11.734 17.938 -0.703 1 76.12 250 THR B N 1
ATOM 4157 C CA . THR B 1 250 ? 10.867 19.031 -0.272 1 76.12 250 THR B CA 1
ATOM 4158 C C . THR B 1 250 ? 9.719 18.5 0.588 1 76.12 250 THR B C 1
ATOM 4160 O O . THR B 1 250 ? 8.852 19.281 1.011 1 76.12 250 THR B O 1
ATOM 4163 N N . ILE B 1 251 ? 9.711 17.234 0.883 1 76.12 251 ILE B N 1
ATOM 4164 C CA . ILE B 1 251 ? 8.656 16.625 1.699 1 76.12 251 ILE B CA 1
ATOM 4165 C C . ILE B 1 251 ? 8.711 17.203 3.113 1 76.12 251 ILE B C 1
ATOM 4167 O O . ILE B 1 251 ? 9.781 17.25 3.729 1 76.12 251 ILE B O 1
ATOM 4171 N N . GLY B 1 252 ? 7.582 17.766 3.529 1 83.12 252 GLY B N 1
ATOM 4172 C CA . GLY B 1 252 ? 7.492 18.25 4.898 1 83.12 252 GLY B CA 1
ATOM 4173 C C . GLY B 1 252 ? 7.898 19.703 5.047 1 83.12 252 GLY B C 1
ATOM 4174 O O . GLY B 1 252 ? 7.926 20.234 6.156 1 83.12 252 GLY B O 1
ATOM 4175 N N . ALA B 1 253 ? 8.234 20.375 3.939 1 87.56 253 ALA B N 1
ATOM 4176 C CA . ALA B 1 253 ? 8.68 21.75 3.994 1 87.56 253 ALA B CA 1
ATOM 4177 C C . ALA B 1 253 ? 7.625 22.656 4.637 1 87.56 253 ALA B C 1
ATOM 4179 O O . ALA B 1 253 ? 7.941 23.5 5.477 1 87.56 253 ALA B O 1
ATOM 4180 N N . GLY B 1 254 ? 6.406 22.469 4.227 1 91.94 254 GLY B N 1
ATOM 4181 C CA . GLY B 1 254 ? 5.324 23.266 4.801 1 91.94 254 GLY B CA 1
ATOM 4182 C C . GLY B 1 254 ? 5.121 23 6.281 1 91.94 254 GLY B C 1
ATOM 4183 O O . GLY B 1 254 ? 4.934 23.938 7.062 1 91.94 254 GLY B O 1
ATOM 4184 N N . ASP B 1 255 ? 5.16 21.766 6.691 1 94.19 255 ASP B N 1
ATOM 4185 C CA . ASP B 1 255 ? 5.031 21.391 8.094 1 94.19 255 ASP B CA 1
ATOM 4186 C C . ASP B 1 255 ? 6.16 22 8.93 1 94.19 255 ASP B C 1
ATOM 4188 O O . ASP B 1 255 ? 5.926 22.531 10.016 1 94.19 255 ASP B O 1
ATOM 4192 N N . ALA B 1 256 ? 7.344 21.938 8.352 1 94.31 256 ALA B N 1
ATOM 4193 C CA . ALA B 1 256 ? 8.516 22.5 9.031 1 94.31 256 ALA B CA 1
ATOM 4194 C C . ALA B 1 256 ? 8.383 24.016 9.195 1 94.31 256 ALA B C 1
ATOM 4196 O O . ALA B 1 256 ? 8.727 24.562 10.242 1 94.31 256 ALA B O 1
ATOM 4197 N N . HIS B 1 257 ? 7.953 24.641 8.156 1 96.69 257 HIS B N 1
ATOM 4198 C CA . HIS B 1 257 ? 7.75 26.078 8.211 1 96.69 257 HIS B CA 1
ATOM 4199 C C . HIS B 1 257 ? 6.742 26.453 9.297 1 96.69 257 HIS B C 1
ATOM 4201 O O . HIS B 1 257 ? 6.992 27.359 10.094 1 96.69 257 HIS B O 1
ATOM 4207 N N . SER B 1 258 ? 5.633 25.734 9.336 1 97.62 258 SER B N 1
ATOM 4208 C CA . SER B 1 258 ? 4.613 25.969 10.352 1 97.62 258 SER B CA 1
ATOM 4209 C C . SER B 1 258 ? 5.168 25.766 11.75 1 97.62 258 SER B C 1
ATOM 4211 O O . SER B 1 258 ? 4.891 26.562 12.656 1 97.62 258 SER B O 1
ATOM 4213 N N . SER B 1 259 ? 5.949 24.75 11.906 1 97.44 259 SER B N 1
ATOM 4214 C CA . SER B 1 259 ? 6.535 24.484 13.211 1 97.44 259 SER B CA 1
ATOM 4215 C C . SER B 1 259 ? 7.473 25.594 13.641 1 97.44 259 SER B C 1
ATOM 4217 O O . SER B 1 259 ? 7.48 26 14.812 1 97.44 259 SER B O 1
ATOM 4219 N N . GLY B 1 260 ? 8.281 26.047 12.719 1 97.56 260 GLY B N 1
ATOM 4220 C CA . GLY B 1 260 ? 9.172 27.156 13.016 1 97.56 260 GLY B CA 1
ATOM 4221 C C . GLY B 1 260 ? 8.438 28.422 13.43 1 97.56 260 GLY B C 1
ATOM 4222 O O . GLY B 1 260 ? 8.82 29.078 14.398 1 97.56 260 GLY B O 1
ATOM 4223 N N . ILE B 1 261 ? 7.387 28.75 12.711 1 98.44 261 ILE B N 1
ATOM 4224 C CA . ILE B 1 261 ? 6.574 29.922 13.039 1 98.44 261 ILE B CA 1
ATOM 4225 C C . ILE B 1 261 ? 6.012 29.766 14.453 1 98.44 261 ILE B C 1
ATOM 4227 O O . ILE B 1 261 ? 6.133 30.688 15.273 1 98.44 261 ILE B O 1
ATOM 4231 N N . LEU B 1 262 ? 5.461 28.656 14.719 1 98.38 262 LEU B N 1
ATOM 4232 C CA . LEU B 1 262 ? 4.836 28.391 16.016 1 98.38 262 LEU B CA 1
ATOM 4233 C C . LEU B 1 262 ? 5.867 28.453 17.141 1 98.38 262 LEU B C 1
ATOM 4235 O O . LEU B 1 262 ? 5.586 28.984 18.219 1 98.38 262 LEU B O 1
ATOM 4239 N N . ALA B 1 263 ? 7.016 27.906 16.875 1 97.62 263 ALA B N 1
ATOM 4240 C CA . ALA B 1 263 ? 8.086 27.953 17.859 1 97.62 263 ALA B CA 1
ATOM 4241 C C . ALA B 1 263 ? 8.461 29.406 18.203 1 97.62 263 ALA B C 1
ATOM 4243 O O . ALA B 1 263 ? 8.625 29.75 19.359 1 97.62 263 ALA B O 1
ATOM 4244 N N . GLY B 1 264 ? 8.625 30.203 17.172 1 97.56 264 GLY B N 1
ATOM 4245 C CA . GLY B 1 264 ? 8.922 31.609 17.375 1 97.56 264 GLY B CA 1
ATOM 4246 C C . GLY B 1 264 ? 7.84 32.344 18.141 1 97.56 264 GLY B C 1
ATOM 4247 O O . GLY B 1 264 ? 8.125 33.094 19.078 1 97.56 264 GLY B O 1
ATOM 4248 N N . LEU B 1 265 ? 6.613 32.094 17.781 1 97.19 265 LEU B N 1
ATOM 4249 C CA . LEU B 1 265 ? 5.488 32.75 18.453 1 97.19 265 LEU B CA 1
ATOM 4250 C C . LEU B 1 265 ? 5.402 32.312 19.922 1 97.19 265 LEU B C 1
ATOM 4252 O O . LEU B 1 265 ? 5.137 33.125 20.797 1 97.19 265 LEU B O 1
ATOM 4256 N N . SER B 1 266 ? 5.594 31.062 20.109 1 96.62 266 SER B N 1
ATOM 4257 C CA . SER B 1 266 ? 5.594 30.516 21.469 1 96.62 266 SER B CA 1
ATOM 4258 C C . SER B 1 266 ? 6.598 31.25 22.344 1 96.62 266 SER B C 1
ATOM 4260 O O . SER B 1 266 ? 6.352 31.453 23.547 1 96.62 266 SER B O 1
ATOM 4262 N N . GLN B 1 267 ? 7.676 31.672 21.766 1 95 267 GLN B N 1
ATOM 4263 C CA . GLN B 1 267 ? 8.758 32.312 22.484 1 95 267 GLN B CA 1
ATOM 4264 C C . GLN B 1 267 ? 8.523 33.844 22.594 1 95 267 GLN B C 1
ATOM 4266 O O . GLN B 1 267 ? 9.328 34.562 23.203 1 95 267 GLN B O 1
ATOM 4271 N N . GLY B 1 268 ? 7.504 34.281 21.969 1 95.19 268 GLY B N 1
ATOM 4272 C CA . GLY B 1 268 ? 7.168 35.719 22.062 1 95.19 268 GLY B CA 1
ATOM 4273 C C . GLY B 1 268 ? 7.801 36.531 20.969 1 95.19 268 GLY B C 1
ATOM 4274 O O . GLY B 1 268 ? 7.805 37.781 21.047 1 95.19 268 GLY B O 1
ATOM 4275 N N . MET B 1 269 ? 8.25 35.938 19.969 1 96.62 269 MET B N 1
ATOM 4276 C CA . MET B 1 269 ? 8.828 36.656 18.859 1 96.62 269 MET B CA 1
ATOM 4277 C C . MET B 1 269 ? 7.758 37.438 18.094 1 96.62 269 MET B C 1
ATOM 4279 O O . MET B 1 269 ? 6.578 37.094 18.156 1 96.62 269 MET B O 1
ATOM 4283 N N . SER B 1 270 ? 8.242 38.531 17.438 1 97.31 270 SER B N 1
ATOM 4284 C CA . SER B 1 270 ? 7.352 39.156 16.469 1 97.31 270 SER B CA 1
ATOM 4285 C C . SER B 1 270 ? 6.953 38.219 15.359 1 97.31 270 SER B C 1
ATOM 4287 O O . SER B 1 270 ? 7.637 37.219 15.117 1 97.31 270 SER B O 1
ATOM 4289 N N . LEU B 1 271 ? 5.859 38.5 14.719 1 97.56 271 LEU B N 1
ATOM 4290 C CA . LEU B 1 271 ? 5.426 37.625 13.617 1 97.56 271 LEU B CA 1
ATOM 4291 C C . LEU B 1 271 ? 6.504 37.531 12.547 1 97.56 271 LEU B C 1
ATOM 4293 O O . LEU B 1 271 ? 6.762 36.469 12.008 1 97.56 271 LEU B O 1
ATOM 4297 N N . ARG B 1 272 ? 7.121 38.625 12.227 1 98 272 ARG B N 1
ATOM 4298 C CA . ARG B 1 272 ? 8.18 38.656 11.227 1 98 272 ARG B CA 1
ATOM 4299 C C . ARG B 1 272 ? 9.328 37.719 11.633 1 98 272 ARG B C 1
ATOM 4301 O O . ARG B 1 272 ? 9.812 36.938 10.828 1 98 272 ARG B O 1
ATOM 4308 N N . ASP B 1 273 ? 9.75 37.875 12.867 1 97.88 273 ASP B N 1
ATOM 4309 C CA . ASP B 1 273 ? 10.844 37.031 13.352 1 97.88 273 ASP B CA 1
ATOM 4310 C C . ASP B 1 273 ? 10.445 35.562 13.398 1 97.88 273 ASP B C 1
ATOM 4312 O O . ASP B 1 273 ? 11.273 34.688 13.18 1 97.88 273 ASP B O 1
ATOM 4316 N N . ALA B 1 274 ? 9.188 35.312 13.742 1 98.19 274 ALA B N 1
ATOM 4317 C CA . ALA B 1 274 ? 8.68 33.969 13.742 1 98.19 274 ALA B CA 1
ATOM 4318 C C . ALA B 1 274 ? 8.703 33.375 12.336 1 98.19 274 ALA B C 1
ATOM 4320 O O . ALA B 1 274 ? 9.086 32.188 12.156 1 98.19 274 ALA B O 1
ATOM 4321 N N . VAL B 1 275 ? 8.312 34.125 11.359 1 98.44 275 VAL B N 1
ATOM 4322 C CA . VAL B 1 275 ? 8.328 33.656 9.977 1 98.44 275 VAL B CA 1
ATOM 4323 C C . VAL B 1 275 ? 9.766 33.438 9.516 1 98.44 275 VAL B C 1
ATOM 4325 O O . VAL B 1 275 ? 10.047 32.469 8.781 1 98.44 275 VAL B O 1
ATOM 4328 N N . LYS B 1 276 ? 10.664 34.281 9.984 1 97.69 276 LYS B N 1
ATOM 4329 C CA . LYS B 1 276 ? 12.078 34.062 9.703 1 97.69 276 LYS B CA 1
ATOM 4330 C C . LYS B 1 276 ? 12.555 32.719 10.242 1 97.69 276 LYS B C 1
ATOM 4332 O O . LYS B 1 276 ? 13.289 32 9.562 1 97.69 276 LYS B O 1
ATOM 4337 N N . LEU B 1 277 ? 12.156 32.469 11.461 1 96.81 277 LEU B N 1
ATOM 4338 C CA . LEU B 1 277 ? 12.492 31.188 12.039 1 96.81 277 LEU B CA 1
ATOM 4339 C C . LEU B 1 277 ? 11.867 30.047 11.234 1 96.81 277 LEU B C 1
ATOM 4341 O O . LEU B 1 277 ? 12.5 29.016 11.031 1 96.81 277 LEU B O 1
ATOM 4345 N N . GLY B 1 278 ? 10.602 30.188 10.797 1 97.5 278 GLY B N 1
ATOM 4346 C CA . GLY B 1 278 ? 9.969 29.219 9.914 1 97.5 278 GLY B CA 1
ATOM 4347 C C . GLY B 1 278 ? 10.773 28.953 8.656 1 97.5 278 GLY B C 1
ATOM 4348 O O . GLY B 1 278 ? 10.977 27.797 8.281 1 97.5 278 GLY B O 1
ATOM 4349 N N . ASN B 1 279 ? 11.266 30.016 8.016 1 96.5 279 ASN B N 1
ATOM 4350 C CA . ASN B 1 279 ? 12.102 29.875 6.832 1 96.5 279 ASN B CA 1
ATOM 4351 C C . ASN B 1 279 ? 13.367 29.078 7.117 1 96.5 279 ASN B C 1
ATOM 4353 O O . ASN B 1 279 ? 13.781 28.25 6.301 1 96.5 279 ASN B O 1
ATOM 4357 N N . ARG B 1 280 ? 13.922 29.375 8.25 1 94.88 280 ARG B N 1
ATOM 4358 C CA . ARG B 1 280 ? 15.156 28.703 8.641 1 94.88 280 ARG B CA 1
ATOM 4359 C C . ARG B 1 280 ? 14.93 27.203 8.836 1 94.88 280 ARG B C 1
ATOM 4361 O O . ARG B 1 280 ? 15.688 26.391 8.32 1 94.88 280 ARG B O 1
ATOM 4368 N N . VAL B 1 281 ? 13.938 26.875 9.617 1 95.06 281 VAL B N 1
ATOM 4369 C CA . VAL B 1 281 ? 13.625 25.469 9.914 1 95.06 281 VAL B CA 1
ATOM 4370 C C . VAL B 1 281 ? 13.289 24.734 8.617 1 95.06 281 VAL B C 1
ATOM 4372 O O . VAL B 1 281 ? 13.773 23.625 8.383 1 95.06 281 VAL B O 1
ATOM 4375 N N . ALA B 1 282 ? 12.477 25.328 7.762 1 93.81 282 ALA B N 1
ATOM 4376 C CA . ALA B 1 282 ? 12.094 24.719 6.496 1 93.81 282 ALA B CA 1
ATOM 4377 C C . ALA B 1 282 ? 13.305 24.484 5.598 1 93.81 282 ALA B C 1
ATOM 4379 O O . ALA B 1 282 ? 13.406 23.469 4.922 1 93.81 282 ALA B O 1
ATOM 4380 N N . ALA B 1 283 ? 14.203 25.422 5.598 1 92.69 283 ALA B N 1
ATOM 4381 C CA . ALA B 1 283 ? 15.414 25.312 4.789 1 92.69 283 ALA B CA 1
ATOM 4382 C C . ALA B 1 283 ? 16.25 24.109 5.195 1 92.69 283 ALA B C 1
ATOM 4384 O O . ALA B 1 283 ? 16.781 23.406 4.34 1 92.69 283 ALA B O 1
ATOM 4385 N N . ILE B 1 284 ? 16.344 23.891 6.438 1 92.12 284 ILE B N 1
ATOM 4386 C CA . ILE B 1 284 ? 17.125 22.766 6.938 1 92.12 284 ILE B CA 1
ATOM 4387 C C . ILE B 1 284 ? 16.438 21.453 6.578 1 92.12 284 ILE B C 1
ATOM 4389 O O . ILE B 1 284 ? 17.094 20.484 6.172 1 92.12 284 ILE B O 1
ATOM 4393 N N . VAL B 1 285 ? 15.117 21.391 6.703 1 88.81 285 VAL B N 1
ATOM 4394 C CA . VAL B 1 285 ? 14.352 20.188 6.422 1 88.81 285 VAL B CA 1
ATOM 4395 C C . VAL B 1 285 ? 14.5 19.812 4.949 1 88.81 285 VAL B C 1
ATOM 4397 O O . VAL B 1 285 ? 14.711 18.641 4.621 1 88.81 285 VAL B O 1
ATOM 4400 N N . VAL B 1 286 ? 14.438 20.75 4.023 1 86.69 286 VAL B N 1
ATOM 4401 C CA . VAL B 1 286 ? 14.477 20.438 2.6 1 86.69 286 VAL B CA 1
ATOM 4402 C C . VAL B 1 286 ? 15.898 20.031 2.199 1 86.69 286 VAL B C 1
ATOM 4404 O O . VAL B 1 286 ? 16.109 19.484 1.114 1 86.69 286 VAL B O 1
ATOM 4407 N N . ASN B 1 287 ? 16.844 20.391 3.086 1 86.69 287 ASN B N 1
ATOM 4408 C CA . ASN B 1 287 ? 18.234 20 2.869 1 86.69 287 ASN B CA 1
ATOM 4409 C C . ASN B 1 287 ? 18.484 18.547 3.291 1 86.69 287 ASN B C 1
ATOM 4411 O O . ASN B 1 287 ? 19.531 17.984 2.982 1 86.69 287 ASN B O 1
ATOM 4415 N N . ARG B 1 288 ? 17.547 17.969 3.93 1 80.75 288 ARG B N 1
ATOM 4416 C CA . ARG B 1 288 ? 17.609 16.594 4.422 1 80.75 288 ARG B CA 1
ATOM 4417 C C . ARG B 1 288 ? 16.594 15.703 3.73 1 80.75 288 ARG B C 1
ATOM 4419 O O . ARG B 1 288 ? 15.68 16.203 3.066 1 80.75 288 ARG B O 1
ATOM 4426 N N . SER B 1 289 ? 16.75 14.352 3.879 1 72 289 SER B N 1
ATOM 4427 C CA . SER B 1 289 ? 15.789 13.43 3.273 1 72 289 SER B CA 1
ATOM 4428 C C . SER B 1 289 ? 14.641 13.117 4.23 1 72 289 SER B C 1
ATOM 4430 O O . SER B 1 289 ? 14.867 12.836 5.41 1 72 289 SER B O 1
ATOM 4432 N N . GLY B 1 290 ? 13.5 13.188 3.732 1 68.75 290 GLY B N 1
ATOM 4433 C CA . GLY B 1 290 ? 12.32 12.797 4.496 1 68.75 290 GLY B CA 1
ATOM 4434 C C . GLY B 1 290 ? 11.758 13.93 5.34 1 68.75 290 GLY B C 1
ATOM 4435 O O . GLY B 1 290 ? 12.406 14.961 5.516 1 68.75 290 GLY B O 1
ATOM 4436 N N . ALA B 1 291 ? 10.602 13.727 5.867 1 65 291 ALA B N 1
ATOM 4437 C CA . ALA B 1 291 ? 9.898 14.742 6.641 1 65 291 ALA B CA 1
ATOM 4438 C C . ALA B 1 291 ? 10.383 14.766 8.086 1 65 291 ALA B C 1
ATOM 4440 O O . ALA B 1 291 ? 10.039 15.672 8.852 1 65 291 ALA B O 1
ATOM 4441 N N . ALA B 1 292 ? 11.203 13.828 8.438 1 68.5 292 ALA B N 1
ATOM 4442 C CA . ALA B 1 292 ? 11.617 13.703 9.836 1 68.5 292 ALA B CA 1
ATOM 4443 C C . ALA B 1 292 ? 12.898 14.477 10.102 1 68.5 292 ALA B C 1
ATOM 4445 O O . ALA B 1 292 ? 13.508 14.336 11.164 1 68.5 292 ALA B O 1
ATOM 4446 N N . GLY B 1 293 ? 13.195 15.359 9.242 1 74.12 293 GLY B N 1
ATOM 4447 C CA . GLY B 1 293 ? 14.508 15.984 9.352 1 74.12 293 GLY B CA 1
ATOM 4448 C C . GLY B 1 293 ? 14.469 17.312 10.07 1 74.12 293 GLY B C 1
ATOM 4449 O O . GLY B 1 293 ? 15.336 18.172 9.852 1 74.12 293 GLY B O 1
ATOM 4450 N N . ALA B 1 294 ? 13.461 17.547 10.891 1 85.38 294 ALA B N 1
ATOM 4451 C CA . ALA B 1 294 ? 13.43 18.812 11.617 1 85.38 294 ALA B CA 1
ATOM 4452 C C . ALA B 1 294 ? 14.609 18.938 12.578 1 85.38 294 ALA B C 1
ATOM 4454 O O . ALA B 1 294 ? 14.961 17.969 13.25 1 85.38 294 ALA B O 1
ATOM 4455 N N . PRO B 1 295 ? 15.281 20.094 12.664 1 87.94 295 PRO B N 1
ATOM 4456 C CA . PRO B 1 295 ? 16.5 20.266 13.469 1 87.94 295 PRO B CA 1
ATOM 4457 C C . PRO B 1 295 ? 16.203 20.406 14.961 1 87.94 295 PRO B C 1
ATOM 4459 O O . PRO B 1 295 ? 15.133 20.875 15.344 1 87.94 295 PRO B O 1
ATOM 4462 N N . THR B 1 296 ? 17.203 20 15.703 1 91.31 296 THR B N 1
ATOM 4463 C CA . THR B 1 296 ? 17.234 20.391 17.109 1 91.31 296 THR B CA 1
ATOM 4464 C C . THR B 1 296 ? 17.688 21.828 17.266 1 91.31 296 THR B C 1
ATOM 4466 O O . THR B 1 296 ? 18.125 22.469 16.297 1 91.31 296 THR B O 1
ATOM 4469 N N . ILE B 1 297 ? 17.531 22.328 18.5 1 91.56 297 ILE B N 1
ATOM 4470 C CA . ILE B 1 297 ? 18 23.688 18.766 1 91.56 297 ILE B CA 1
ATOM 4471 C C . ILE B 1 297 ? 19.484 23.812 18.438 1 91.56 297 ILE B C 1
ATOM 4473 O O . ILE B 1 297 ? 19.906 24.781 17.812 1 91.56 297 ILE B O 1
ATOM 4477 N N . LYS B 1 298 ? 20.219 22.781 18.781 1 91.19 298 LYS B N 1
ATOM 4478 C CA . LYS B 1 298 ? 21.656 22.781 18.516 1 91.19 298 LYS B CA 1
ATOM 4479 C C . LYS B 1 298 ? 21.922 22.781 17.016 1 91.19 298 LYS B C 1
ATOM 4481 O O . LYS B 1 298 ? 22.781 23.531 16.531 1 91.19 298 LYS B O 1
ATOM 4486 N N . GLU B 1 299 ? 21.25 21.969 16.312 1 90.38 299 GLU B N 1
ATOM 4487 C CA . GLU B 1 299 ? 21.422 21.891 14.859 1 90.38 299 GLU B CA 1
ATOM 4488 C C . GLU B 1 299 ? 21.031 23.203 14.18 1 90.38 299 GLU B C 1
ATOM 4490 O O . GLU B 1 299 ? 21.641 23.609 13.195 1 90.38 299 GLU B O 1
ATOM 4495 N N . LEU B 1 300 ? 20 23.781 14.711 1 90.31 300 LEU B N 1
ATOM 4496 C CA . LEU B 1 300 ? 19.531 25.062 14.188 1 90.31 300 LEU B CA 1
ATOM 4497 C C . LEU B 1 300 ? 20.594 26.141 14.359 1 90.31 300 LEU B C 1
ATOM 4499 O O . LEU B 1 300 ? 20.797 26.969 13.469 1 90.31 300 LEU B O 1
ATOM 4503 N N . GLU B 1 301 ? 21.25 26.125 15.445 1 89.75 301 GLU B N 1
ATOM 4504 C CA . GLU B 1 301 ? 22.281 27.125 15.766 1 89.75 301 GLU B CA 1
ATOM 4505 C C . GLU B 1 301 ? 23.547 26.891 14.953 1 89.75 301 GLU B C 1
ATOM 4507 O O . GLU B 1 301 ? 24.203 27.844 14.547 1 89.75 301 GLU B O 1
ATOM 4512 N N . GLU B 1 302 ? 23.781 25.641 14.609 1 88.69 302 GLU B N 1
ATOM 4513 C CA . GLU B 1 302 ? 25.062 25.297 14.016 1 88.69 302 GLU B CA 1
ATOM 4514 C C . GLU B 1 302 ? 24.969 25.219 12.5 1 88.69 302 GLU B C 1
ATOM 4516 O O . GLU B 1 302 ? 25.984 25.234 11.805 1 88.69 302 GLU B O 1
ATOM 4521 N N . PHE B 1 303 ? 23.781 25.219 12.117 1 86.94 303 PHE B N 1
ATOM 4522 C CA . PHE B 1 303 ? 23.625 25.062 10.68 1 86.94 303 PHE B CA 1
ATOM 4523 C C . PHE B 1 303 ? 24.203 26.266 9.938 1 86.94 303 PHE B C 1
ATOM 4525 O O . PHE B 1 303 ? 23.953 27.406 10.32 1 86.94 303 PHE B O 1
ATOM 4532 N N . VAL B 1 304 ? 24.953 26 8.883 1 82.38 304 VAL B N 1
ATOM 4533 C CA . VAL B 1 304 ? 25.562 27.062 8.078 1 82.38 304 VAL B CA 1
ATOM 4534 C C . VAL B 1 304 ? 24.828 27.188 6.746 1 82.38 304 VAL B C 1
ATOM 4536 O O . VAL B 1 304 ? 24.812 26.234 5.949 1 82.38 304 VAL B O 1
ATOM 4539 N N . PHE B 1 305 ? 24.266 28.266 6.617 1 83.88 305 PHE B N 1
ATOM 4540 C CA . PHE B 1 305 ? 23.547 28.516 5.379 1 83.88 305 PHE B CA 1
ATOM 4541 C C . PHE B 1 305 ? 24.469 29.078 4.309 1 83.88 305 PHE B C 1
ATOM 4543 O O . PHE B 1 305 ? 25.5 29.672 4.621 1 83.88 305 PHE B O 1
ATOM 4550 N N . GLU B 1 306 ? 24.219 28.781 3.055 1 77.12 306 GLU B N 1
ATOM 4551 C CA . GLU B 1 306 ? 25.047 29.328 1.969 1 77.12 306 GLU B CA 1
ATOM 4552 C C . GLU B 1 306 ? 24.797 30.828 1.782 1 77.12 306 GLU B C 1
ATOM 4554 O O . GLU B 1 306 ? 23.703 31.312 2.061 1 77.12 306 GLU B O 1
#

Secondary structure (DSSP, 8-state):
------EEEE---EEEEEEE-SSPPPTT-EEEEEEEEEEEE-HHHHHHHHHHHTT--EEEE--B-SSHHHHHHHHHHHHHTPPP--B-SS-PPEEEEEEE-TTS-EEEEEE--GGG---HHHHHTPPPPSSEEEEEEGGGTSSGGGHHHHHHHHT--TTEEEEEE-GGGGGGS-HHHHHHS-GGGEEEEEEHHHHHHHH-SS-HHHHHHHHHHHHT-EEEEE-GGG-EEEE-TTS--EEEPPPP---S--TTHHHHHHHHHHHHHHTT--HHHHHHHHHHHHHHHHTSSSTT-PPPHHHHHH----/------EEEE---EEEEEEE-SSPPPTT-EEEEEEEEEEEE-HHHHHHHHHHHTT--EEEE-EE-SSHHHHHHHHHHHHHTPPP-EE-SS-PPPEEEEEEPTTS-EEEEEE--GGG---HHHHHT-PPPSSEEEEEEGGGTSSGGGHHHHHHHHT--TTEEEEEE-GGGGGGS-HHHHHTS-GGGEEEEEEHHHHHHHH-SS-HHHHHHHHHHHHT-EEEEE-GGG-EEEE-TTS--EEEPPPP---S--TTHHHHHHHHHHHHHHTT--HHHHHHHHHHHHHHHHTSSSTT-PPPHHHHHH----

Sequence (612 aa):
MDGLLPITVIGAAAGDIVLSLPKLPRSGEDREAREVEQQIGGSGFNVARALVRLQVPVINGIPVGNGYWGERVTKEMQALGLKVTLINSCLDNGWCLAMVEPDGERSFVSVSGCEVDWSAAMLSSITLPEKGYLYSSGYVMASKTTAILCDWLLTLPLGQTLLLDFGPRLPEIDPAFINALPADRTILTLNRDEVAMLCGAGDSVTQASCYSSKRKIIIICRLGSQGAWICLPDRTPEHVPAYKVKVVDTIGAGDAHSSGILAGLSQGMSLRDAVKLGNRVAAIVVNRSGAAGAPTIKELEEFVFEMDGLLPITVIGAAAGDIVLSLPKLPRSGEDREAREVEQQIGGSGFNVARALVRLQVPVINGIPVGNGYWGERVTKEMQALGLKVTLINSCLDNGWCLAMVEPDGERSFVSVSGCEVDWSAAMLSSITLPEKGYLYSSGYVMASKTTAILCDWLLTLPLGQTLLLDFGPRLPEIDPAFINALPADRTILTLNRDEVAMLCGAGDSVTQASCYSSKRKIIIICRLGSQGAWICLPDRTPEHVPAYKVKVVDTIGAGDAHSSGILAGLSQGMSLRDAVKLGNRVAAIVVNRSGAAGAPTIKELEEFVFE

Nearest PDB structures (foldseek):
  4xck-assembly1_A  TM=8.376E-01  e=1.905E-22  Vibrio cholerae O395
  3ikh-assembly2_B  TM=8.401E-01  e=1.003E-18  Klebsiella pneumoniae subsp. pneumoniae MGH 78578
  3in1-assembly1_A  TM=7.879E-01  e=2.158E-19  Escherichia coli K-12
  6c67-assembly1_A  TM=7.823E-01  e=1.430E-18  Mycobacterium tuberculosis H37Rv
  3i3y-assembly2_B  TM=8.242E-01  e=1.815E-17  Klebsiella pneumoniae subsp. pneumoniae MGH 78578

Foldseek 3Di:
DPAQFEEEFQWAKAKEWEWEFADDDDVPDDTDIDTDDMDIDTLRVLLVLLLLLQVHHYQYLYEAEDDDRSVRSCVVCVVSVHDHQHYDDPKHAKYKYWYAHPVGDTDIDIDHICLQQDDPVSLVSRDHDPAHEYEYELSNQQDPNNVVVLVSQLPDDPRYAYEYHHPPSLVRHDVVSVLSHDQPRYEYEDEQVRLCVPQHDDDSQVSQLVVCQVSNHWYWYQYDQQAIWIHGHPDDIDGDHAFDDPFDAQPQLSSQLVSQLRSCVSVPHDSNVSSNSSRLQSRQCRNDPDSSRGHHPVCSVPDDTD/DPAQFEEEFQWAKAKEWEWEFADDDDVPDDTDIDTDDIDIDTLRVLLVLLLLLQVGHYQYLYEAEDDDRSVRSCVVCVVSVHDHQHYDDPKHAKYKYWYAHPVGDTDIDIDHICLQQDDPVSLVSRDHDPAHEYEYELSNQQDPNNVVVLVSQLPDDPRYAYEYHHPPSLVRHDVVSVLSHDQPRYEYEDEQVRLCVPQHDDDSQVSQLVVCQVSNHWYWYQYDQQAIWIHGHPDDIDGDGAFDDPFDAQPQLSSQLVSQLRSCVSVVHDSNVSSNSSRLQSRQCRNDPDSSRGHHPVCSVPDDTD